Protein AF-A0A061BM51-F1 (afdb_monomer_lite)

Secondary structure (DSSP, 8-state):
-PPPPPPTTS-HHHHHHHHHHHHHSPPPPTTHHHHHHHHHHHHHHHHHHHHHHHHHHHHHHHHHT-S-S--SEEEEEETTEEEEEE-HHHHHHHHHHHHHHHHHHHHHHHHHHHTS----SSHHHHHHHHHHHHHHHHHHHHHHHHHHHHHHHTTTS--SS-HHHHHIIIIIIHHHHHHHHHHHHHHHHHHHHHHHHHHHHHHHHHHHHHHH--TTS--HHHHHHHHHHHHHHHHHHHHHHHHHHHHHHHHHHHHHHHHHHHHHHHHHHHHHHHHHHHHHHHHHHHHHHHHHHHTTT-----------------PPPHHHHHHHHHS--SHHHHHHHHHHHHHHHHHHHHHHHHHHHHHHHHHHHHHHHHHHHHHHTTGGGGT-HHHHHHHHHHHHHHHHHHHHHHHHHHHHHHHHHHHHHHHHHHHHHHTT-TTHHHHTT-S----S-----------------------------------------------------------

Foldseek 3Di:
DDQDDDDQPDQSLVSRLVVLVCLVQPAADPCPLVVLVVLLVLLVLLLVLLVVLVVVQVVVCVVVVPDDLPDQWDWDADPLGIATAGPLSNLLSPLSNVLSVLVNVLSVLVCCCHVVVHDNDCNLVSQLVSVLSVLSSLLNNLLNLLRVLQVLCVVPDDRPAGRVRSVCCSPVVSVVVSVVSVVLSVVLVVLVVQLVVLSCVSSVLSVVVSVVDDSPDDPPVSVVVCVVSVVVNVVSVVVSLVSVLVSLVVVLVSLVVSLVSLVSSVVSLVVLVVVLVVLVVVLVVVLVVVVCVVVVPDDDDDDDDDPDDPDDDPDQPPVNLVVQCVSPPDPVSVVVSVVSVVSVLVSQLSVLSSVLSNQLSVLSNVLSVVLSCCSVVVVSSVSPNVSVCCVSCVNSVSVSVSSSVSSVSVVVSVVVVVVVVVVVVVVVVVVVPVVVVVVPPPDDPDDDDDDDDDDDDDDDDDDDDDDDDDDDDDDDDDDDDDDDDDDDDDDDDDDDDDDDDDDDDDD

pLDDT: mean 81.39, std 21.61, range [29.48, 98.5]

Structure (mmCIF, N/CA/C/O backbone):
data_AF-A0A061BM51-F1
#
_entry.id   AF-A0A061BM51-F1
#
loop_
_atom_site.group_PDB
_atom_site.id
_atom_site.type_symbol
_atom_site.label_atom_id
_atom_site.label_alt_id
_atom_site.label_comp_id
_atom_site.label_asym_id
_atom_site.label_entity_id
_atom_site.label_seq_id
_atom_site.pdbx_PDB_ins_code
_atom_site.Cartn_x
_atom_site.Cartn_y
_atom_site.Cartn_z
_atom_site.occupancy
_atom_site.B_iso_or_equiv
_atom_site.auth_seq_id
_atom_site.auth_comp_id
_atom_site.auth_asym_id
_atom_site.auth_atom_id
_atom_site.pdbx_PDB_model_num
ATOM 1 N N . MET A 1 1 ? 22.704 8.848 -18.817 1.00 66.69 1 MET A N 1
ATOM 2 C CA . MET A 1 1 ? 23.155 7.526 -19.282 1.00 66.69 1 MET A CA 1
ATOM 3 C C . MET A 1 1 ? 24.291 7.768 -20.251 1.00 66.69 1 MET A C 1
ATOM 5 O O . MET A 1 1 ? 24.048 8.363 -21.292 1.00 66.69 1 MET A O 1
ATOM 9 N N . SER A 1 2 ? 25.515 7.428 -19.864 1.00 79.00 2 SER A N 1
ATOM 10 C CA . SER A 1 2 ? 26.635 7.298 -20.797 1.00 79.00 2 SER A CA 1
ATOM 11 C C . SER A 1 2 ? 26.493 5.976 -21.550 1.00 79.00 2 SER A C 1
ATOM 13 O O . SER A 1 2 ? 25.994 5.001 -20.986 1.00 79.00 2 SER A O 1
ATOM 15 N N . LEU A 1 3 ? 26.919 5.943 -22.811 1.00 84.25 3 LEU A N 1
ATOM 16 C CA . LEU A 1 3 ? 27.158 4.679 -23.503 1.00 84.25 3 LEU A CA 1
ATOM 17 C C . LEU A 1 3 ? 28.486 4.080 -22.996 1.00 84.25 3 LEU A C 1
ATOM 19 O O . LEU A 1 3 ? 29.382 4.846 -22.628 1.00 84.25 3 LEU A O 1
ATOM 23 N N . PRO A 1 4 ? 28.624 2.744 -22.932 1.00 92.00 4 PRO A N 1
ATOM 24 C CA . PRO A 1 4 ? 29.901 2.104 -22.622 1.00 92.00 4 PRO A CA 1
ATOM 25 C C . PRO A 1 4 ? 30.932 2.356 -23.733 1.00 92.00 4 PRO A C 1
ATOM 27 O O . PRO A 1 4 ? 30.579 2.650 -24.875 1.00 92.00 4 PRO A O 1
ATOM 30 N N . VAL A 1 5 ? 32.215 2.183 -23.414 1.00 94.25 5 VAL A N 1
ATOM 31 C CA . VAL A 1 5 ? 33.264 2.076 -24.438 1.00 94.25 5 VAL A CA 1
ATOM 32 C C . VAL A 1 5 ? 33.124 0.713 -25.121 1.00 94.25 5 VAL A C 1
ATOM 34 O O . VAL A 1 5 ? 33.001 -0.304 -24.439 1.00 94.25 5 VAL A O 1
ATOM 37 N N . VAL A 1 6 ? 33.123 0.689 -26.455 1.00 94.88 6 VAL A N 1
ATOM 38 C CA . VAL A 1 6 ? 33.044 -0.551 -27.244 1.00 94.88 6 VAL A CA 1
ATOM 39 C C . VAL A 1 6 ? 34.443 -1.178 -27.333 1.00 94.88 6 VAL A C 1
ATOM 41 O O . VAL A 1 6 ? 35.373 -0.482 -27.746 1.00 94.88 6 VAL A O 1
ATOM 44 N N . PRO A 1 7 ? 34.635 -2.458 -26.963 1.00 95.19 7 PRO A N 1
ATOM 45 C CA . PRO A 1 7 ? 35.917 -3.138 -27.144 1.00 95.19 7 PRO A CA 1
ATOM 46 C C . PRO A 1 7 ? 36.262 -3.325 -28.627 1.00 95.19 7 PRO A C 1
ATOM 48 O O . PRO A 1 7 ? 35.383 -3.572 -29.453 1.00 95.19 7 PRO A O 1
ATOM 51 N N . ALA A 1 8 ? 37.551 -3.251 -28.966 1.00 92.31 8 ALA A N 1
ATOM 52 C CA . ALA A 1 8 ? 38.017 -3.414 -30.342 1.00 92.31 8 ALA A CA 1
ATOM 53 C C . ALA A 1 8 ? 37.554 -4.756 -30.948 1.00 92.31 8 ALA A C 1
ATOM 55 O O . ALA A 1 8 ? 37.662 -5.805 -30.315 1.00 92.31 8 ALA A O 1
ATOM 56 N N . GLY A 1 9 ? 37.029 -4.710 -32.176 1.00 90.88 9 GLY A N 1
ATOM 57 C CA . GLY A 1 9 ? 36.526 -5.881 -32.904 1.00 90.88 9 GLY A CA 1
ATOM 58 C C . GLY A 1 9 ? 35.132 -6.383 -32.496 1.00 90.88 9 GLY A C 1
ATOM 59 O O . GLY A 1 9 ? 34.624 -7.295 -33.144 1.00 90.88 9 GLY A O 1
ATOM 60 N N . GLN A 1 10 ? 34.485 -5.812 -31.471 1.00 95.50 10 GLN A N 1
ATOM 61 C CA . GLN A 1 10 ? 33.109 -6.173 -31.101 1.00 95.50 10 GLN A CA 1
ATOM 62 C C . GLN A 1 10 ? 32.064 -5.346 -31.861 1.00 95.50 10 GLN A C 1
ATOM 64 O O . GLN A 1 10 ? 32.297 -4.185 -32.195 1.00 95.50 10 GLN A O 1
ATOM 69 N N . ASN A 1 11 ? 30.881 -5.932 -32.083 1.00 95.50 11 ASN A N 1
ATOM 70 C CA . ASN A 1 11 ? 29.754 -5.248 -32.718 1.00 95.50 11 ASN A CA 1
ATOM 71 C C . ASN A 1 11 ? 29.243 -4.104 -31.803 1.00 95.50 11 ASN A C 1
ATOM 73 O O . ASN A 1 11 ? 28.743 -4.373 -30.704 1.00 95.50 11 ASN A O 1
ATOM 77 N N . PRO A 1 12 ? 29.340 -2.832 -32.228 1.00 95.62 12 PRO A N 1
ATOM 78 C CA . PRO A 1 12 ? 29.013 -1.674 -31.395 1.00 95.62 12 PRO A CA 1
ATOM 79 C C . PRO A 1 12 ? 27.514 -1.586 -31.091 1.00 95.62 12 PRO A C 1
ATOM 81 O O . PRO A 1 12 ? 27.122 -1.202 -29.986 1.00 95.62 12 PRO A O 1
ATOM 84 N N . PHE A 1 13 ? 26.666 -1.988 -32.042 1.00 96.81 13 PHE A N 1
ATOM 85 C CA . PHE A 1 13 ? 25.216 -1.970 -31.880 1.00 96.81 13 PHE A CA 1
ATOM 86 C C . PHE A 1 13 ? 24.768 -3.011 -30.854 1.00 96.81 13 PHE A C 1
ATOM 88 O O . PHE A 1 13 ? 23.958 -2.683 -29.988 1.00 96.81 13 PHE A O 1
ATOM 95 N N . ALA A 1 14 ? 25.367 -4.208 -30.877 1.00 96.75 14 ALA A N 1
ATOM 96 C CA . ALA A 1 14 ? 25.155 -5.243 -29.864 1.00 96.75 14 ALA A CA 1
ATOM 97 C C . ALA A 1 14 ? 25.560 -4.758 -28.459 1.00 96.75 14 ALA A C 1
ATOM 99 O O . ALA A 1 14 ? 24.789 -4.891 -27.509 1.00 96.75 14 ALA A O 1
ATOM 100 N N . VAL A 1 15 ? 26.730 -4.117 -28.322 1.00 96.38 15 VAL A N 1
ATOM 101 C CA . VAL A 1 15 ? 27.214 -3.573 -27.038 1.00 96.38 15 VAL A CA 1
ATOM 102 C C . VAL A 1 15 ? 26.279 -2.485 -26.490 1.00 96.38 15 VAL A C 1
ATOM 104 O O . VAL A 1 15 ? 25.931 -2.506 -25.306 1.00 96.38 15 VAL A O 1
ATOM 107 N N . TYR A 1 16 ? 25.810 -1.552 -27.325 1.00 96.06 16 TYR A N 1
ATOM 108 C CA . TYR A 1 16 ? 24.863 -0.517 -26.891 1.00 96.06 16 TYR A CA 1
ATOM 109 C C . TYR A 1 16 ? 23.467 -1.066 -26.602 1.00 96.06 16 TYR A C 1
ATOM 111 O O . TYR A 1 16 ? 22.828 -0.635 -25.639 1.00 96.06 16 TYR A O 1
ATOM 119 N N . ARG A 1 17 ? 23.003 -2.044 -27.382 1.00 96.12 17 ARG A N 1
ATOM 120 C CA . ARG A 1 17 ? 21.736 -2.737 -27.152 1.00 96.12 17 ARG A CA 1
ATOM 121 C C . ARG A 1 17 ? 21.760 -3.480 -25.818 1.00 96.12 17 ARG A C 1
ATOM 123 O O . ARG A 1 17 ? 20.892 -3.232 -24.985 1.00 96.12 17 ARG A O 1
ATOM 130 N N . ALA A 1 18 ? 22.790 -4.290 -25.572 1.00 94.69 18 ALA A N 1
ATOM 131 C CA . ALA A 1 18 ? 22.992 -4.993 -24.308 1.00 94.69 18 ALA A CA 1
ATOM 132 C C . ALA A 1 18 ? 23.083 -4.023 -23.116 1.00 94.69 18 ALA A C 1
ATOM 134 O O . ALA A 1 18 ? 22.513 -4.294 -22.061 1.00 94.69 18 ALA A O 1
ATOM 135 N N . ALA A 1 19 ? 23.714 -2.855 -23.282 1.00 93.50 19 ALA A N 1
ATOM 136 C CA . ALA A 1 19 ? 23.747 -1.821 -22.247 1.00 93.50 19 ALA A CA 1
ATOM 137 C C . ALA A 1 19 ? 22.361 -1.209 -21.953 1.00 93.50 19 ALA A C 1
ATOM 139 O O . ALA A 1 19 ? 22.048 -0.946 -20.790 1.00 93.50 19 ALA A O 1
ATOM 140 N N . ILE A 1 20 ? 21.503 -1.011 -22.962 1.00 93.75 20 ILE A N 1
ATOM 141 C CA . ILE A 1 20 ? 20.111 -0.573 -22.751 1.00 93.75 20 ILE A CA 1
ATOM 142 C C . ILE A 1 20 ? 19.287 -1.683 -22.093 1.00 93.75 20 ILE A C 1
ATOM 144 O O . ILE A 1 20 ? 18.590 -1.422 -21.108 1.00 93.75 20 ILE A O 1
ATOM 148 N N . GLU A 1 21 ? 19.384 -2.916 -22.583 1.00 92.12 21 GLU A N 1
ATOM 149 C CA . GLU A 1 21 ? 18.658 -4.065 -22.039 1.00 92.12 21 GLU A CA 1
ATOM 150 C C . GLU A 1 21 ? 19.056 -4.319 -20.571 1.00 92.12 21 GLU A C 1
ATOM 152 O O . GLU A 1 21 ? 18.180 -4.360 -19.709 1.00 92.12 21 GLU A O 1
ATOM 157 N N . ALA A 1 22 ? 20.349 -4.310 -20.229 1.00 90.12 22 ALA A N 1
ATOM 158 C CA . ALA A 1 22 ? 20.824 -4.384 -18.842 1.00 90.12 22 ALA A CA 1
ATOM 159 C C . ALA A 1 22 ? 20.406 -3.170 -17.986 1.00 90.12 22 ALA A C 1
ATOM 161 O O . ALA A 1 22 ? 20.112 -3.318 -16.797 1.00 90.12 22 ALA A O 1
ATOM 162 N N . SER A 1 23 ? 20.328 -1.965 -18.571 1.00 89.25 23 SER A N 1
ATOM 163 C CA . SER A 1 23 ? 19.861 -0.774 -17.843 1.00 89.25 23 SER A CA 1
ATOM 164 C C . SER A 1 23 ? 18.368 -0.815 -17.490 1.00 89.25 23 SER A C 1
ATOM 166 O O . SER A 1 23 ? 17.942 -0.179 -16.527 1.00 89.25 23 SER A O 1
ATOM 168 N N . THR A 1 24 ? 17.573 -1.568 -18.257 1.00 89.62 24 THR A N 1
ATOM 169 C CA . THR A 1 24 ? 16.108 -1.650 -18.126 1.00 89.62 24 THR A CA 1
ATOM 170 C C . THR A 1 24 ? 15.640 -2.931 -17.434 1.00 89.62 24 THR A C 1
ATOM 172 O O . THR A 1 24 ? 14.619 -2.915 -16.742 1.00 89.62 24 THR A O 1
ATOM 175 N N . ARG A 1 25 ? 16.416 -4.013 -17.554 1.00 88.56 25 ARG A N 1
ATOM 176 C CA . ARG A 1 25 ? 16.325 -5.257 -16.788 1.00 88.56 25 ARG A CA 1
ATOM 177 C C . ARG A 1 25 ? 17.666 -5.501 -16.092 1.00 88.56 25 ARG A C 1
ATOM 179 O O . ARG A 1 25 ? 18.506 -6.261 -16.565 1.00 88.56 25 ARG A O 1
ATOM 186 N N . SER A 1 26 ? 17.849 -4.858 -14.940 1.00 88.38 26 SER A N 1
ATOM 187 C CA . SER A 1 26 ? 18.952 -5.180 -14.028 1.00 88.38 26 SER A CA 1
ATOM 188 C C . SER A 1 26 ? 18.913 -6.668 -13.666 1.00 88.38 26 SER A C 1
ATOM 190 O O . SER A 1 26 ? 17.828 -7.218 -13.464 1.00 88.38 26 SER A O 1
ATOM 192 N N . THR A 1 27 ? 20.073 -7.315 -13.577 1.00 90.50 27 THR A N 1
ATOM 193 C CA . THR A 1 27 ? 20.165 -8.741 -13.248 1.00 90.50 27 THR A CA 1
ATOM 194 C C . THR A 1 27 ? 19.732 -8.997 -11.798 1.00 90.50 27 THR A C 1
ATOM 196 O O . THR A 1 27 ? 20.259 -8.347 -10.890 1.00 90.50 27 THR A O 1
ATOM 199 N N . PRO A 1 28 ? 18.777 -9.914 -11.548 1.00 93.88 28 PRO A N 1
ATOM 200 C CA . PRO A 1 28 ? 18.374 -10.257 -10.191 1.00 93.88 28 PRO A CA 1
ATOM 201 C C . PRO A 1 28 ? 19.495 -10.983 -9.442 1.00 93.88 28 PRO A C 1
ATOM 203 O O . PRO A 1 28 ? 20.243 -11.756 -10.036 1.00 93.88 28 PRO A O 1
ATOM 206 N N . THR A 1 29 ? 19.593 -10.769 -8.128 1.00 95.31 29 THR A N 1
ATOM 207 C CA . THR A 1 29 ? 20.482 -11.572 -7.274 1.00 95.31 29 THR A CA 1
ATOM 208 C C . THR A 1 29 ? 19.918 -12.964 -7.018 1.00 95.31 29 THR A C 1
ATOM 210 O O . THR A 1 29 ? 18.700 -13.184 -7.044 1.00 95.31 29 THR A O 1
ATOM 213 N N . ASP A 1 30 ? 20.806 -13.896 -6.678 1.00 94.00 30 ASP A N 1
ATOM 214 C CA . ASP A 1 30 ? 20.427 -15.244 -6.273 1.00 94.00 30 ASP A CA 1
ATOM 215 C C . ASP A 1 30 ? 19.381 -15.231 -5.147 1.00 94.00 30 ASP A C 1
ATOM 217 O O . ASP A 1 30 ? 19.345 -14.371 -4.255 1.00 94.00 30 ASP A O 1
ATOM 221 N N . GLY A 1 31 ? 18.440 -16.168 -5.242 1.00 95.62 31 GLY A N 1
ATOM 222 C CA . GLY A 1 31 ? 17.288 -16.242 -4.349 1.00 95.62 31 GLY A CA 1
ATOM 223 C C . GLY A 1 31 ? 16.209 -15.167 -4.559 1.00 95.62 31 GLY A C 1
ATOM 224 O O . GLY A 1 31 ? 15.190 -15.247 -3.879 1.00 95.62 31 GLY A O 1
ATOM 225 N N . PHE A 1 32 ? 16.338 -14.205 -5.487 1.00 96.88 32 PHE A N 1
ATOM 226 C CA . PHE A 1 32 ? 15.262 -13.228 -5.757 1.00 96.88 32 PHE A CA 1
ATOM 227 C C . PHE A 1 32 ? 13.936 -13.909 -6.125 1.00 96.88 32 PHE A C 1
ATOM 229 O O . PHE A 1 32 ? 12.885 -13.560 -5.591 1.00 96.88 32 PHE A O 1
ATOM 236 N N . ALA A 1 33 ? 13.990 -14.954 -6.957 1.00 97.50 33 ALA A N 1
ATOM 237 C CA . ALA A 1 33 ? 12.827 -15.776 -7.286 1.00 97.50 33 ALA A CA 1
ATOM 238 C C . ALA A 1 33 ? 12.182 -16.416 -6.038 1.00 97.50 33 ALA A C 1
ATOM 240 O O . ALA A 1 33 ? 10.959 -16.453 -5.933 1.00 97.50 33 ALA A O 1
ATOM 241 N N . VAL A 1 34 ? 12.985 -16.853 -5.060 1.00 98.00 34 VAL A N 1
ATOM 242 C CA . VAL A 1 34 ? 12.492 -17.398 -3.781 1.00 98.00 34 VAL A CA 1
ATOM 243 C C . VAL A 1 34 ? 11.828 -16.299 -2.950 1.00 98.00 34 VAL A C 1
ATOM 245 O O . VAL A 1 34 ? 10.739 -16.507 -2.419 1.00 98.00 34 VAL A O 1
ATOM 248 N N . ARG A 1 35 ? 12.426 -15.101 -2.885 1.00 97.81 35 ARG A N 1
ATOM 249 C CA . ARG A 1 35 ? 11.860 -13.946 -2.167 1.00 97.81 35 ARG A CA 1
ATOM 250 C C . ARG A 1 35 ? 10.528 -13.489 -2.779 1.00 97.81 35 ARG A C 1
ATOM 252 O O . ARG A 1 35 ? 9.598 -13.209 -2.027 1.00 97.81 35 ARG A O 1
ATOM 259 N N . LEU A 1 36 ? 10.388 -13.518 -4.110 1.00 97.88 36 LEU A N 1
ATOM 260 C CA . LEU A 1 36 ? 9.104 -13.313 -4.797 1.00 97.88 36 LEU A CA 1
ATOM 261 C C . LEU A 1 36 ? 8.066 -14.392 -4.446 1.00 97.88 36 LEU A C 1
ATOM 263 O O . LEU A 1 36 ? 6.915 -14.049 -4.194 1.00 97.88 36 LEU A O 1
ATOM 267 N N . VAL A 1 37 ? 8.446 -15.674 -4.396 1.00 98.25 37 VAL A N 1
ATOM 268 C CA . VAL A 1 37 ? 7.523 -16.773 -4.0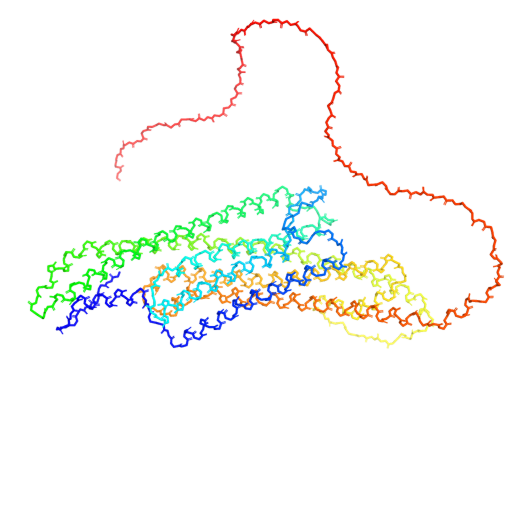45 1.00 98.25 37 VAL A CA 1
ATOM 269 C C . VAL A 1 37 ? 7.049 -16.674 -2.591 1.00 98.25 37 VAL A C 1
ATOM 271 O O . VAL A 1 37 ? 5.852 -16.794 -2.338 1.00 98.25 37 VAL A O 1
ATOM 274 N N . VAL A 1 38 ? 7.940 -16.387 -1.635 1.00 98.44 38 VAL A N 1
ATOM 275 C CA . VAL A 1 38 ? 7.552 -16.167 -0.226 1.00 98.44 38 VAL A CA 1
ATOM 276 C C . VAL A 1 38 ? 6.592 -14.981 -0.107 1.00 98.44 38 VAL A C 1
ATOM 278 O O . VAL A 1 38 ? 5.561 -15.081 0.558 1.00 98.44 38 VAL A O 1
ATOM 281 N N . LEU A 1 39 ? 6.880 -13.878 -0.800 1.00 98.19 39 LEU A N 1
ATOM 282 C CA . LEU A 1 39 ? 6.020 -12.698 -0.826 1.00 98.19 39 LEU A CA 1
ATOM 283 C C . LEU A 1 39 ? 4.653 -12.980 -1.485 1.00 98.19 39 LEU A C 1
ATOM 285 O O . LEU A 1 39 ? 3.627 -12.529 -0.978 1.00 98.19 39 LEU A O 1
ATOM 289 N N . PHE A 1 40 ? 4.611 -13.780 -2.557 1.00 98.44 40 PHE A N 1
ATOM 290 C CA . PHE A 1 40 ? 3.367 -14.245 -3.183 1.00 98.44 40 PHE A CA 1
ATOM 291 C C . PHE A 1 40 ? 2.514 -15.053 -2.193 1.00 98.44 40 PHE A C 1
ATOM 293 O O . PHE A 1 40 ? 1.322 -14.789 -2.050 1.00 98.44 40 PHE A O 1
ATOM 300 N N . VAL A 1 41 ? 3.125 -15.979 -1.444 1.00 98.50 41 VAL A N 1
ATOM 301 C CA . VAL A 1 41 ? 2.441 -16.754 -0.395 1.00 98.50 41 VAL A CA 1
ATOM 302 C C . VAL A 1 41 ? 1.922 -15.845 0.728 1.00 98.50 41 VAL A C 1
ATOM 304 O O . VAL A 1 41 ? 0.781 -16.011 1.157 1.00 98.50 41 VAL A O 1
ATOM 307 N N . LEU A 1 42 ? 2.690 -14.840 1.165 1.00 98.31 42 LEU A N 1
ATOM 308 C CA . LEU A 1 42 ? 2.246 -13.870 2.179 1.00 98.31 42 LEU A CA 1
ATOM 309 C C . LEU A 1 42 ? 1.076 -12.992 1.699 1.00 98.31 42 LEU A C 1
ATOM 311 O O . LEU A 1 42 ? 0.167 -12.707 2.483 1.00 98.31 42 LEU A O 1
ATOM 315 N N . CYS A 1 43 ? 1.056 -12.592 0.424 1.00 98.06 43 CYS A N 1
ATOM 316 C CA . CYS A 1 43 ? -0.074 -11.877 -0.176 1.00 98.06 43 CYS A CA 1
ATOM 317 C C . CYS A 1 43 ? -1.297 -12.783 -0.410 1.00 98.06 43 CYS A C 1
ATOM 319 O O . CYS A 1 43 ? -2.426 -12.329 -0.231 1.00 98.06 43 CYS A O 1
ATOM 321 N N . GLY A 1 44 ? -1.103 -14.067 -0.721 1.00 98.31 44 GLY A N 1
ATOM 322 C CA . GLY A 1 44 ? -2.183 -15.059 -0.751 1.00 98.31 44 GLY A CA 1
ATOM 323 C C . GLY A 1 44 ? -2.794 -15.286 0.636 1.00 98.31 44 GLY A C 1
ATOM 324 O O . GLY A 1 44 ? -4.017 -15.318 0.784 1.00 98.31 44 GLY A O 1
ATOM 325 N N . LEU A 1 45 ? -1.954 -15.348 1.675 1.00 98.25 45 LEU A N 1
ATOM 326 C CA . LEU A 1 45 ? -2.390 -15.477 3.065 1.00 98.25 45 LEU A CA 1
ATOM 327 C C . LEU A 1 45 ? -3.244 -14.280 3.516 1.00 98.25 45 LEU A C 1
ATOM 329 O O . LEU A 1 45 ? -4.263 -14.497 4.168 1.00 98.25 45 LEU A O 1
ATOM 333 N N . LEU A 1 46 ? -2.914 -13.049 3.097 1.00 97.19 46 LEU A N 1
ATOM 334 C CA . LEU A 1 46 ? -3.762 -11.872 3.343 1.00 97.19 46 LEU A CA 1
ATOM 335 C C . LEU A 1 46 ? -5.185 -12.063 2.799 1.00 97.19 46 LEU A C 1
ATOM 337 O O . LEU A 1 46 ? -6.156 -11.818 3.517 1.00 97.19 46 LEU A O 1
ATOM 341 N N . ALA A 1 47 ? -5.313 -12.506 1.543 1.00 97.81 47 ALA A N 1
ATOM 342 C CA . ALA A 1 47 ? -6.607 -12.725 0.899 1.00 97.81 47 ALA A CA 1
ATOM 343 C C . ALA A 1 47 ? -7.434 -13.780 1.656 1.00 97.81 47 ALA A C 1
ATOM 345 O O . ALA A 1 47 ? -8.614 -13.565 1.953 1.00 97.81 47 ALA A O 1
ATOM 346 N N . VAL A 1 48 ? -6.795 -14.894 2.029 1.00 98.31 48 VAL A N 1
ATOM 347 C CA . VAL A 1 48 ? -7.414 -16.005 2.766 1.00 98.31 48 VAL A CA 1
ATOM 348 C C . VAL A 1 48 ? -7.830 -15.581 4.177 1.00 98.31 48 VAL A C 1
ATOM 350 O O . VAL A 1 48 ? -8.998 -15.737 4.538 1.00 98.31 48 VAL A O 1
ATOM 353 N N . LEU A 1 49 ? -6.929 -14.995 4.973 1.00 98.06 49 LEU A N 1
ATOM 354 C CA . LEU A 1 49 ? -7.230 -14.564 6.344 1.00 98.06 49 LEU A CA 1
ATOM 355 C C . LEU A 1 49 ? -8.282 -13.452 6.385 1.00 98.06 49 LEU A C 1
ATOM 357 O O . LEU A 1 49 ? -9.155 -13.473 7.255 1.00 98.06 49 LEU A O 1
ATOM 361 N N . SER A 1 50 ? -8.244 -12.515 5.433 1.00 97.62 50 SER A N 1
ATOM 362 C CA . SER A 1 50 ? -9.261 -11.470 5.295 1.00 97.62 50 SER A CA 1
ATOM 363 C C . SER A 1 50 ? -10.640 -12.072 5.004 1.00 97.62 50 SER A C 1
ATOM 365 O O . SER A 1 50 ? -11.616 -11.770 5.696 1.00 97.62 50 SER A O 1
ATOM 367 N N . THR A 1 51 ? -10.711 -13.006 4.050 1.00 97.50 51 THR A N 1
ATOM 368 C CA . THR A 1 51 ? -11.952 -13.706 3.685 1.00 97.50 51 THR A CA 1
ATOM 369 C C . THR A 1 51 ? -12.498 -14.528 4.855 1.00 97.50 51 THR A C 1
ATOM 371 O O . THR A 1 51 ? -13.685 -14.439 5.170 1.00 97.50 51 THR A O 1
ATOM 374 N N . ILE A 1 52 ? -11.643 -15.265 5.572 1.00 97.50 52 ILE A N 1
ATOM 375 C CA . ILE A 1 52 ? -12.025 -16.014 6.781 1.00 97.50 52 ILE A CA 1
ATOM 376 C C . ILE A 1 52 ? -12.552 -15.063 7.865 1.00 97.50 52 ILE A C 1
ATOM 378 O O . ILE A 1 52 ? -13.609 -15.317 8.448 1.00 97.50 52 ILE A O 1
ATOM 382 N N . TYR A 1 53 ? -11.868 -13.946 8.129 1.00 96.12 53 TYR A N 1
ATOM 383 C CA . TYR A 1 53 ? -12.307 -12.969 9.127 1.00 96.12 53 TYR A CA 1
ATOM 384 C C . TYR A 1 53 ? -13.658 -12.333 8.754 1.00 96.12 53 TYR A C 1
ATOM 386 O O . TYR A 1 53 ? -14.523 -12.201 9.626 1.00 96.12 53 TYR A O 1
ATOM 394 N N . TRP A 1 54 ? -13.894 -12.040 7.469 1.00 95.94 54 TRP A N 1
ATOM 395 C CA . TRP A 1 54 ? -15.189 -11.572 6.968 1.00 95.94 54 TRP A CA 1
ATOM 396 C C . TRP A 1 54 ? -16.302 -12.623 7.103 1.00 95.94 54 TRP A C 1
ATOM 398 O O . TRP A 1 54 ? -17.367 -12.322 7.645 1.00 95.94 54 TRP A O 1
ATOM 408 N N . LEU A 1 55 ? -16.059 -13.879 6.721 1.00 96.00 55 LEU A N 1
ATOM 409 C CA . LEU A 1 55 ? -17.032 -14.968 6.890 1.00 96.00 55 LEU A CA 1
ATOM 410 C C . LEU A 1 55 ? -17.395 -15.191 8.368 1.00 96.00 55 LEU A C 1
ATOM 412 O O . LEU A 1 55 ? -18.554 -15.448 8.702 1.00 96.00 55 LEU A O 1
ATOM 416 N N . LEU A 1 56 ? -16.430 -15.036 9.281 1.00 94.56 56 LEU A N 1
ATOM 417 C CA . LEU A 1 56 ? -16.664 -15.103 10.725 1.00 94.56 56 LEU A CA 1
ATOM 418 C C . LEU A 1 56 ? -17.443 -13.886 11.257 1.00 94.56 56 LEU A C 1
ATOM 420 O O . LEU A 1 56 ? -18.274 -14.055 12.152 1.00 94.56 56 LEU A O 1
ATOM 424 N N . LEU A 1 57 ? -17.223 -12.684 10.705 1.00 91.81 57 LEU A N 1
ATOM 425 C CA . LEU A 1 57 ? -18.040 -11.491 10.972 1.00 91.81 57 LEU A CA 1
ATOM 426 C C . LEU A 1 57 ? -19.492 -11.707 10.539 1.00 91.81 57 LEU A C 1
ATOM 428 O O . LEU A 1 57 ? -20.396 -11.547 11.360 1.00 91.81 57 LEU A O 1
ATOM 432 N N . TYR A 1 58 ? -19.704 -12.139 9.297 1.00 94.06 58 TYR A N 1
ATOM 433 C CA . TYR A 1 58 ? -21.022 -12.403 8.728 1.00 94.06 58 TYR A CA 1
ATOM 434 C C . TYR A 1 58 ? -21.777 -13.516 9.480 1.00 94.06 58 TYR A C 1
ATOM 436 O O . TYR A 1 58 ? -22.949 -13.355 9.822 1.00 94.06 58 TYR A O 1
ATOM 444 N N . ARG A 1 59 ? -21.104 -14.623 9.830 1.00 93.50 59 ARG A N 1
ATOM 445 C CA . ARG A 1 59 ? -21.697 -15.728 10.607 1.00 93.50 59 ARG A CA 1
ATOM 446 C C . ARG A 1 59 ? -22.140 -15.298 12.004 1.00 93.50 59 ARG A C 1
ATOM 448 O O . ARG A 1 59 ? -23.232 -15.674 12.429 1.00 93.50 59 ARG A O 1
ATOM 455 N N . ASP A 1 60 ? -21.322 -14.536 12.728 1.00 89.81 60 ASP A N 1
ATOM 456 C CA . ASP A 1 60 ? -21.694 -14.085 14.075 1.00 89.81 60 ASP A CA 1
ATOM 457 C C . ASP A 1 60 ? -22.758 -12.976 14.027 1.00 89.81 60 ASP A C 1
ATOM 459 O O . ASP A 1 60 ? -23.627 -12.933 14.898 1.00 89.81 60 ASP A O 1
ATOM 463 N N . TRP A 1 61 ? -22.775 -12.141 12.980 1.00 89.38 61 TRP A N 1
ATOM 464 C CA . TRP A 1 61 ? -23.899 -11.242 12.707 1.00 89.38 61 TRP A CA 1
ATOM 465 C C . TRP A 1 61 ? -25.211 -12.020 12.523 1.00 89.38 61 TRP A C 1
ATOM 467 O O . TRP A 1 61 ? -26.156 -11.788 13.281 1.00 89.38 61 TRP A O 1
ATOM 477 N N . LYS A 1 62 ? -25.251 -12.986 11.588 1.00 92.25 62 LYS A N 1
ATOM 478 C CA . LYS A 1 62 ? -26.453 -13.785 11.279 1.00 92.25 62 LYS A CA 1
ATOM 479 C C . LYS A 1 62 ? -26.989 -14.513 12.518 1.00 92.25 62 LYS A C 1
ATOM 481 O O . LYS A 1 62 ? -28.194 -14.648 12.678 1.00 92.25 62 LYS A O 1
ATOM 486 N N . ARG A 1 63 ? -26.095 -14.930 13.422 1.00 89.88 63 ARG A N 1
ATOM 487 C CA . ARG A 1 63 ? -26.426 -15.543 14.722 1.00 89.88 63 ARG A CA 1
ATOM 488 C C . ARG A 1 63 ? -26.987 -14.579 15.769 1.00 89.88 63 ARG A C 1
ATOM 490 O O . ARG A 1 63 ? -27.669 -15.036 16.676 1.00 89.88 63 ARG A O 1
ATOM 497 N N . THR A 1 64 ? -26.675 -13.285 15.689 1.00 85.44 64 THR A N 1
ATOM 498 C CA . THR A 1 64 ? -27.085 -12.292 16.702 1.00 85.44 64 THR A CA 1
ATOM 499 C C . THR A 1 64 ? -28.310 -11.475 16.265 1.00 85.44 64 THR A C 1
ATOM 501 O O . THR A 1 64 ? -28.860 -10.738 17.078 1.00 85.44 64 THR A O 1
ATOM 504 N N . GLY A 1 65 ? -28.724 -11.544 14.992 1.00 87.19 65 GLY A N 1
ATOM 505 C CA . GLY A 1 65 ? -29.902 -10.828 14.468 1.00 87.19 65 GLY A CA 1
ATOM 506 C C . GLY A 1 65 ? -29.791 -9.294 14.475 1.00 87.19 65 GLY A C 1
ATOM 507 O O . GLY A 1 65 ? -30.794 -8.596 14.377 1.00 87.19 65 GLY A O 1
ATOM 508 N N . ARG A 1 66 ? -28.583 -8.734 14.637 1.00 76.19 66 ARG A N 1
ATOM 509 C CA . ARG A 1 66 ? -28.382 -7.291 14.869 1.00 76.19 66 ARG A CA 1
ATOM 510 C C . ARG A 1 66 ? -28.157 -6.513 13.576 1.00 76.19 66 ARG A C 1
ATOM 512 O O . ARG A 1 66 ? -27.019 -6.369 13.133 1.00 76.19 66 ARG A O 1
ATOM 519 N N . GLY A 1 67 ? -29.230 -5.948 13.024 1.00 77.81 67 GLY A N 1
ATOM 520 C CA . GLY A 1 67 ? -29.178 -5.038 11.874 1.00 77.81 67 GLY A CA 1
ATOM 521 C C . GLY A 1 67 ? -28.635 -5.713 10.612 1.00 77.81 67 GLY A C 1
ATOM 522 O O . GLY A 1 67 ? -28.919 -6.878 10.371 1.00 77.81 67 GLY A O 1
ATOM 523 N N . ASN A 1 68 ? -27.815 -5.001 9.843 1.00 83.56 68 ASN A N 1
ATOM 524 C CA . ASN A 1 68 ? -27.115 -5.466 8.636 1.00 83.56 68 ASN A CA 1
ATOM 525 C C . ASN A 1 68 ? -25.584 -5.383 8.902 1.00 83.56 68 ASN A C 1
ATOM 527 O O . ASN A 1 68 ? -25.184 -4.441 9.592 1.00 83.56 68 ASN A O 1
ATOM 531 N N . PRO A 1 69 ? -24.701 -6.299 8.434 1.00 82.44 69 PRO A N 1
ATOM 532 C CA . PRO A 1 69 ? -23.259 -6.194 8.669 1.00 82.44 69 PRO A CA 1
ATOM 533 C C . PRO A 1 69 ? -22.507 -5.483 7.532 1.00 82.44 69 PRO A C 1
ATOM 535 O O . PRO A 1 69 ? -21.327 -5.182 7.698 1.00 82.44 69 PRO A O 1
ATOM 538 N N . THR A 1 70 ? -23.153 -5.250 6.381 1.00 90.56 70 THR A N 1
ATOM 539 C CA . THR A 1 70 ? -22.527 -4.762 5.141 1.00 90.56 70 THR A CA 1
ATOM 540 C C . THR A 1 70 ? -22.531 -3.240 4.993 1.00 90.56 70 THR A C 1
ATOM 542 O O . THR A 1 70 ? -22.034 -2.732 3.990 1.00 90.56 70 THR A O 1
ATOM 545 N N . TRP A 1 71 ? -23.029 -2.486 5.983 1.00 94.25 71 TRP A N 1
ATOM 546 C CA . TRP A 1 71 ? -22.831 -1.033 5.993 1.00 94.25 71 TRP A CA 1
ATOM 547 C C . TRP A 1 71 ? -21.330 -0.738 6.076 1.00 94.25 71 TRP A C 1
ATOM 549 O O . TRP A 1 71 ? -20.660 -1.175 7.011 1.00 94.25 71 TRP A O 1
ATOM 559 N N . LEU A 1 72 ? -20.800 -0.010 5.093 1.00 94.75 72 LEU A N 1
ATOM 560 C CA . LEU A 1 72 ? -19.429 0.504 5.122 1.00 94.75 72 LEU A CA 1
ATOM 561 C C . LEU A 1 72 ? -19.361 1.828 5.891 1.00 94.75 72 LEU A C 1
ATOM 563 O O . LEU A 1 72 ? -18.437 2.041 6.672 1.00 94.75 72 LEU A O 1
ATOM 567 N N . PHE A 1 73 ? -20.387 2.665 5.730 1.00 96.50 73 PHE A N 1
ATOM 568 C CA . PHE A 1 73 ? -20.562 3.941 6.419 1.00 96.50 73 PHE A CA 1
ATOM 569 C C . PHE A 1 73 ? -21.931 3.989 7.096 1.00 96.50 73 PHE A C 1
ATOM 571 O O . PHE A 1 73 ? -22.905 3.442 6.578 1.00 96.50 73 PHE A O 1
ATOM 578 N N . ARG A 1 74 ? -22.013 4.647 8.252 1.00 95.56 74 ARG A N 1
ATOM 579 C CA . ARG A 1 74 ? -23.266 4.909 8.962 1.00 95.56 74 ARG A CA 1
ATOM 580 C C . ARG A 1 74 ? -23.203 6.267 9.645 1.00 95.56 74 ARG A C 1
ATOM 582 O O . ARG A 1 74 ? -22.260 6.545 10.379 1.00 95.56 74 ARG A O 1
ATOM 589 N N . ILE A 1 75 ? -24.234 7.084 9.453 1.00 96.69 75 ILE A N 1
ATOM 590 C CA . ILE A 1 75 ? -24.394 8.324 10.214 1.00 96.69 75 ILE A CA 1
ATOM 591 C C . ILE A 1 75 ? -24.824 7.968 11.644 1.00 96.69 75 ILE A C 1
ATOM 593 O O . ILE A 1 75 ? -25.737 7.164 11.849 1.00 96.69 75 ILE A O 1
ATOM 597 N N . VAL A 1 76 ? -24.143 8.548 12.630 1.00 95.25 76 VAL A N 1
ATOM 598 C CA . VAL A 1 76 ? -24.440 8.420 14.060 1.00 95.25 76 VAL A CA 1
ATOM 599 C C . VAL A 1 76 ? -24.710 9.809 14.622 1.00 95.25 76 VAL A C 1
ATOM 601 O O . VAL A 1 76 ? -23.885 10.711 14.488 1.00 95.25 76 VAL A O 1
ATOM 604 N N . GLU A 1 77 ? -25.873 9.977 15.243 1.00 95.69 77 GLU A N 1
ATOM 605 C CA . GLU A 1 77 ? -26.286 11.244 15.845 1.00 95.69 77 GLU A CA 1
ATOM 606 C C . GLU A 1 77 ? -25.802 11.366 17.294 1.00 95.69 77 GLU A C 1
ATOM 608 O O . GLU A 1 77 ? -25.732 10.381 18.047 1.00 95.69 77 GLU A O 1
ATOM 613 N N . ARG A 1 78 ? -25.435 12.593 17.663 1.00 92.56 78 ARG A N 1
ATOM 614 C CA . ARG A 1 78 ? -24.854 12.979 18.946 1.00 92.56 78 ARG A CA 1
ATOM 615 C C . ARG A 1 78 ? -25.175 14.438 19.292 1.00 92.56 78 ARG A C 1
ATOM 617 O O . ARG A 1 78 ? -25.472 15.208 18.378 1.00 92.56 78 ARG A O 1
ATOM 624 N N . PRO A 1 79 ? -25.069 14.848 20.572 1.00 91.25 79 PRO A N 1
ATOM 625 C CA . PRO A 1 79 ? -25.257 16.243 20.978 1.00 91.25 79 PRO A CA 1
ATOM 626 C C . PRO A 1 79 ? -24.351 17.238 20.232 1.00 91.25 79 PRO A C 1
ATOM 628 O O . PRO A 1 79 ? -24.801 18.327 19.893 1.00 91.25 79 PRO A O 1
ATOM 631 N N . SER A 1 80 ? -23.105 16.865 19.912 1.00 89.06 80 SER A N 1
ATOM 632 C CA . SER A 1 80 ? -22.190 17.698 19.107 1.00 89.06 80 SER A CA 1
ATOM 633 C C . SER A 1 80 ? -22.410 17.621 17.582 1.00 89.06 80 SER A C 1
ATOM 635 O O . SER A 1 80 ? -21.735 18.324 16.821 1.00 89.06 80 SER A O 1
ATOM 637 N N . GLY A 1 81 ? -23.361 16.801 17.113 1.00 94.06 81 GLY A N 1
ATOM 638 C CA . GLY A 1 81 ? -23.806 16.731 15.719 1.00 94.06 81 GLY A CA 1
ATOM 639 C C . GLY A 1 81 ? -23.877 15.316 15.129 1.00 94.06 81 GLY A C 1
ATOM 640 O O . GLY A 1 81 ? -23.992 14.311 15.826 1.00 94.06 81 GLY A O 1
ATOM 641 N N . ARG A 1 82 ? -23.838 15.234 13.795 1.00 96.25 82 ARG A N 1
ATOM 642 C CA . ARG A 1 82 ? -23.907 13.980 13.026 1.00 96.25 82 ARG A CA 1
ATOM 643 C C . ARG A 1 82 ? -22.507 13.548 12.594 1.00 96.25 82 ARG A C 1
ATOM 645 O O . ARG A 1 82 ? -21.885 14.266 11.818 1.00 96.25 82 ARG A O 1
ATOM 652 N N . TYR A 1 83 ? -22.028 12.385 13.030 1.00 95.62 83 TYR A N 1
ATOM 653 C CA . TYR A 1 83 ? -20.735 11.817 12.617 1.00 95.62 83 TYR A CA 1
ATOM 654 C C . TYR A 1 83 ? -20.917 10.717 11.565 1.00 95.62 83 TYR A C 1
ATOM 656 O O . TYR A 1 83 ? -21.780 9.853 11.720 1.00 95.62 83 TYR A O 1
ATOM 664 N N . ILE A 1 84 ? -20.086 10.705 10.519 1.00 96.38 84 ILE A N 1
ATOM 665 C CA . ILE A 1 84 ? -20.027 9.608 9.540 1.00 96.38 84 ILE A CA 1
ATOM 666 C C . ILE A 1 84 ? -19.060 8.546 10.070 1.00 96.38 84 ILE A C 1
ATOM 668 O O . ILE A 1 84 ? -17.849 8.709 9.969 1.00 96.38 84 ILE A O 1
ATOM 672 N N . VAL A 1 85 ? -19.584 7.459 10.638 1.00 94.94 85 VAL A N 1
ATOM 673 C CA . VAL A 1 85 ? -18.781 6.369 11.211 1.00 94.94 85 VAL A CA 1
ATOM 674 C C . VAL A 1 85 ? -18.516 5.293 10.166 1.00 94.94 85 VAL A C 1
ATOM 676 O O . VAL A 1 85 ? -19.442 4.804 9.518 1.00 94.94 85 VAL A O 1
ATOM 679 N N . THR A 1 86 ? -17.257 4.877 10.040 1.00 96.06 86 THR A N 1
ATOM 680 C CA . THR A 1 86 ? -16.857 3.766 9.161 1.00 96.06 86 THR A CA 1
ATOM 681 C C . THR A 1 86 ? -16.895 2.420 9.888 1.00 96.06 86 THR A C 1
ATOM 683 O O . THR A 1 86 ? -16.425 2.290 11.019 1.00 96.06 86 THR A O 1
ATOM 686 N N . ASN A 1 87 ? -17.385 1.376 9.217 1.00 94.50 87 ASN A N 1
ATOM 687 C CA . ASN A 1 87 ? -17.274 -0.010 9.665 1.00 94.50 87 ASN A CA 1
ATOM 688 C C . ASN A 1 87 ? -15.837 -0.514 9.469 1.00 94.50 87 ASN A C 1
ATOM 690 O O . ASN A 1 87 ? -15.530 -1.188 8.484 1.00 94.50 87 ASN A O 1
ATOM 694 N N . LEU A 1 88 ? -14.971 -0.195 10.438 1.00 93.50 88 LEU A N 1
ATOM 695 C CA . LEU A 1 88 ? -13.569 -0.625 10.543 1.00 93.50 88 LEU A CA 1
ATOM 696 C C . LEU A 1 88 ? -13.345 -2.071 10.074 1.00 93.50 88 LEU A C 1
ATOM 698 O O . LEU A 1 88 ? -12.399 -2.356 9.346 1.00 93.50 88 LEU A O 1
ATOM 702 N N . LYS A 1 89 ? -14.225 -2.995 10.475 1.00 93.94 89 LYS A N 1
ATOM 703 C CA . LYS A 1 89 ? -14.033 -4.430 10.245 1.00 93.94 89 LYS A CA 1
ATOM 704 C C . LYS A 1 89 ? -14.340 -4.838 8.805 1.00 93.94 89 LYS A C 1
ATOM 706 O O . LYS A 1 89 ? -13.563 -5.601 8.242 1.00 93.94 89 LYS A O 1
ATOM 711 N N . LEU A 1 90 ? -15.400 -4.292 8.202 1.00 94.94 90 LEU A N 1
ATOM 712 C CA . LEU A 1 90 ? -15.691 -4.476 6.775 1.00 94.94 90 LEU A CA 1
ATOM 713 C C . LEU A 1 90 ? -14.648 -3.772 5.897 1.00 94.94 90 LEU A C 1
ATOM 715 O O . LEU A 1 90 ? -14.128 -4.390 4.969 1.00 94.94 90 LEU A O 1
ATOM 719 N N . ALA A 1 91 ? -14.308 -2.517 6.215 1.00 95.88 91 ALA A N 1
ATOM 720 C CA . ALA A 1 91 ? -13.314 -1.730 5.487 1.00 95.88 91 ALA A CA 1
ATOM 721 C C . ALA A 1 91 ? -11.948 -2.435 5.460 1.00 95.88 91 ALA A C 1
ATOM 723 O O . ALA A 1 91 ? -11.377 -2.624 4.386 1.00 95.88 91 ALA A O 1
ATOM 724 N N . LEU A 1 92 ? -11.473 -2.912 6.620 1.00 95.50 92 LEU A N 1
ATOM 725 C CA . LEU A 1 92 ? -10.266 -3.733 6.722 1.00 95.50 92 LEU A CA 1
ATOM 726 C C . LEU A 1 92 ? -10.330 -4.928 5.766 1.00 95.50 92 LEU A C 1
ATOM 728 O O . LEU A 1 92 ? -9.401 -5.127 4.987 1.00 95.50 92 LEU A O 1
ATOM 732 N N . THR A 1 93 ? -11.415 -5.708 5.798 1.00 96.38 93 THR A N 1
ATOM 733 C CA . THR A 1 93 ? -11.498 -6.932 4.991 1.00 96.38 93 THR A CA 1
ATOM 734 C C . THR A 1 93 ? -11.575 -6.658 3.489 1.00 96.38 93 THR A C 1
ATOM 736 O O . THR A 1 93 ? -10.817 -7.246 2.716 1.00 96.38 93 THR A O 1
ATOM 739 N N . LEU A 1 94 ? -12.438 -5.725 3.076 1.00 96.38 94 LEU A N 1
ATOM 740 C CA . LEU A 1 94 ? -12.710 -5.414 1.674 1.00 96.38 94 LEU A CA 1
ATOM 741 C C . LEU A 1 94 ? -11.463 -4.871 0.970 1.00 96.38 94 LEU A C 1
ATOM 743 O O . LEU A 1 94 ? -11.054 -5.399 -0.065 1.00 96.38 94 LEU A O 1
ATOM 747 N N . PHE A 1 95 ? -10.818 -3.860 1.560 1.00 97.56 95 PHE A N 1
ATOM 748 C CA . PHE A 1 95 ? -9.631 -3.266 0.953 1.00 97.56 95 PHE A CA 1
ATOM 749 C C . PHE A 1 95 ? -8.387 -4.152 1.094 1.00 97.56 95 PHE A C 1
ATOM 751 O O . PHE A 1 95 ? -7.551 -4.114 0.197 1.00 97.56 95 PHE A O 1
ATOM 758 N N . THR A 1 96 ? -8.303 -5.038 2.102 1.00 97.50 96 THR A N 1
ATOM 759 C CA . THR A 1 96 ? -7.236 -6.059 2.130 1.00 97.50 96 THR A CA 1
ATOM 760 C C . THR A 1 96 ? -7.378 -7.059 0.985 1.00 97.50 96 THR A C 1
ATOM 762 O O . THR A 1 96 ? -6.378 -7.385 0.351 1.00 97.50 96 THR A O 1
ATOM 765 N N . VAL A 1 97 ? -8.597 -7.513 0.655 1.00 97.62 97 VAL A N 1
ATOM 766 C CA . VAL A 1 97 ? -8.804 -8.386 -0.517 1.00 97.62 97 VAL A CA 1
ATOM 767 C C . VAL A 1 97 ? -8.418 -7.645 -1.803 1.00 97.62 97 VAL A C 1
ATOM 769 O O . VAL A 1 97 ? -7.594 -8.153 -2.562 1.00 97.62 97 VAL A O 1
ATOM 772 N N . ALA A 1 98 ? -8.909 -6.418 -2.008 1.00 97.44 98 ALA A N 1
ATOM 773 C CA . ALA A 1 98 ? -8.587 -5.619 -3.195 1.00 97.44 98 ALA A CA 1
ATOM 774 C C . ALA A 1 98 ? -7.075 -5.341 -3.349 1.00 97.44 98 ALA A C 1
ATOM 776 O O . ALA A 1 98 ? -6.514 -5.540 -4.426 1.00 97.44 98 ALA A O 1
ATOM 777 N N . ALA A 1 99 ? -6.395 -4.939 -2.270 1.00 97.38 99 ALA A N 1
ATOM 778 C CA . ALA A 1 99 ? -4.951 -4.723 -2.272 1.00 97.38 99 ALA A CA 1
ATOM 779 C C . ALA A 1 99 ? -4.179 -6.030 -2.503 1.00 97.38 99 ALA A C 1
ATOM 781 O O . ALA A 1 99 ? -3.253 -6.048 -3.309 1.00 97.38 99 ALA A O 1
ATOM 782 N N . SER A 1 100 ? -4.576 -7.139 -1.864 1.00 97.62 100 SER A N 1
ATOM 783 C CA . SER A 1 100 ? -3.923 -8.441 -2.062 1.00 97.62 100 SER A CA 1
ATOM 784 C C . SER A 1 100 ? -4.008 -8.925 -3.513 1.00 97.62 100 SER A C 1
ATOM 786 O O . SER A 1 100 ? -3.012 -9.421 -4.030 1.00 97.62 100 SER A O 1
ATOM 788 N N . ALA A 1 101 ? -5.129 -8.700 -4.209 1.00 97.88 101 ALA A N 1
ATOM 789 C CA . ALA A 1 101 ? -5.276 -9.051 -5.620 1.00 97.88 101 ALA A CA 1
ATOM 790 C C . ALA A 1 101 ? -4.323 -8.247 -6.526 1.00 97.88 101 ALA A C 1
ATOM 792 O O . ALA A 1 101 ? -3.623 -8.834 -7.353 1.00 97.88 101 ALA A O 1
ATOM 793 N N . LEU A 1 102 ? -4.229 -6.923 -6.335 1.00 97.69 102 LEU A N 1
ATOM 794 C CA . LEU A 1 102 ? -3.289 -6.085 -7.095 1.00 97.69 102 LEU A CA 1
ATOM 795 C C . LEU A 1 102 ? -1.823 -6.403 -6.767 1.00 97.69 102 LEU A C 1
ATOM 797 O O . LEU A 1 102 ? -0.980 -6.382 -7.662 1.00 97.69 102 LEU A O 1
ATOM 801 N N . LEU A 1 103 ? -1.511 -6.732 -5.510 1.00 97.62 103 LEU A N 1
ATOM 802 C CA . LEU A 1 103 ? -0.167 -7.141 -5.099 1.00 97.62 103 LEU A CA 1
ATOM 803 C C . LEU A 1 103 ? 0.217 -8.506 -5.686 1.00 97.62 103 LEU A C 1
ATOM 805 O O . LEU A 1 103 ? 1.328 -8.644 -6.186 1.00 97.62 103 LEU A O 1
ATOM 809 N N . LEU A 1 104 ? -0.689 -9.488 -5.705 1.00 98.25 104 LEU A N 1
ATOM 810 C CA . LEU A 1 104 ? -0.456 -10.785 -6.354 1.00 98.25 104 LEU A CA 1
ATOM 811 C C . LEU A 1 104 ? -0.213 -10.626 -7.862 1.00 98.25 104 LEU A C 1
ATOM 813 O O . LEU A 1 104 ? 0.725 -11.226 -8.386 1.00 98.25 104 LEU A O 1
ATOM 817 N N . ALA A 1 105 ? -0.988 -9.774 -8.543 1.00 97.69 105 ALA A N 1
ATOM 818 C CA . ALA A 1 105 ? -0.768 -9.444 -9.953 1.00 97.69 105 ALA A CA 1
ATOM 819 C C . ALA A 1 105 ? 0.585 -8.740 -10.183 1.00 97.69 105 ALA A C 1
ATOM 821 O O . ALA A 1 105 ? 1.337 -9.121 -11.080 1.00 97.69 105 ALA A O 1
ATOM 822 N N . PHE A 1 106 ? 0.949 -7.775 -9.329 1.00 97.50 106 PHE A N 1
ATOM 823 C CA . PHE A 1 106 ? 2.257 -7.114 -9.364 1.00 97.50 106 PHE A CA 1
ATOM 824 C C . PHE A 1 106 ? 3.422 -8.099 -9.176 1.00 97.50 106 PHE A C 1
ATOM 826 O O . PHE A 1 106 ? 4.394 -8.049 -9.931 1.00 97.50 106 PHE A O 1
ATOM 833 N N . ILE A 1 107 ? 3.330 -9.009 -8.203 1.00 97.88 107 ILE A N 1
ATOM 834 C CA . ILE A 1 107 ? 4.361 -10.021 -7.930 1.00 97.88 107 ILE A CA 1
ATOM 835 C C . ILE A 1 107 ? 4.468 -11.005 -9.104 1.00 97.88 107 ILE A C 1
ATOM 837 O O . ILE A 1 107 ? 5.580 -11.334 -9.517 1.00 97.88 107 ILE A O 1
ATOM 841 N N . ALA A 1 108 ? 3.338 -11.420 -9.687 1.00 97.31 108 ALA A N 1
ATOM 842 C CA . ALA A 1 108 ? 3.310 -12.291 -10.859 1.00 97.31 108 ALA A CA 1
ATOM 843 C C . ALA A 1 108 ? 3.973 -11.636 -12.085 1.00 97.31 108 ALA A C 1
ATOM 845 O O . ALA A 1 108 ? 4.888 -12.225 -12.655 1.00 97.31 108 ALA A O 1
ATOM 846 N N . GLU A 1 109 ? 3.597 -10.406 -12.453 1.00 96.75 109 GLU A N 1
ATOM 847 C CA . GLU A 1 109 ? 4.238 -9.660 -13.553 1.00 96.75 109 GLU A CA 1
ATOM 848 C C . GLU A 1 109 ? 5.734 -9.421 -13.285 1.00 96.75 109 GLU A C 1
ATOM 850 O O . GLU A 1 109 ? 6.563 -9.591 -14.179 1.00 96.75 109 GLU A O 1
ATOM 855 N N . THR A 1 110 ? 6.109 -9.090 -12.043 1.00 96.12 110 THR A N 1
ATOM 856 C CA . THR A 1 110 ? 7.516 -8.921 -11.633 1.00 96.12 110 THR A CA 1
ATOM 857 C C . THR A 1 110 ? 8.306 -10.221 -11.819 1.00 96.12 110 THR A C 1
ATOM 859 O O . THR A 1 110 ? 9.432 -10.194 -12.318 1.00 96.12 110 THR A O 1
ATOM 862 N N . TYR A 1 111 ? 7.709 -11.371 -11.490 1.00 96.88 111 TYR A N 1
ATOM 863 C CA . TYR A 1 111 ? 8.297 -12.689 -11.724 1.00 96.88 111 TYR A CA 1
ATOM 864 C C . TYR A 1 111 ? 8.435 -13.006 -13.225 1.00 96.88 111 TYR A C 1
ATOM 866 O O . TYR A 1 111 ? 9.508 -13.434 -13.654 1.00 96.88 111 TYR A O 1
ATOM 874 N N . GLN A 1 112 ? 7.411 -12.740 -14.051 1.00 96.06 112 GLN A N 1
ATOM 875 C CA . GLN A 1 112 ? 7.520 -12.928 -15.508 1.00 96.06 112 GLN A CA 1
ATOM 876 C C . GLN A 1 112 ? 8.644 -12.055 -16.098 1.00 96.06 112 GLN A C 1
ATOM 878 O O . GLN A 1 112 ? 9.484 -12.560 -16.842 1.00 96.06 112 GLN A O 1
ATOM 883 N N . PHE A 1 113 ? 8.703 -10.766 -15.742 1.00 94.81 113 PHE A N 1
ATOM 884 C CA . PHE A 1 113 ? 9.645 -9.810 -16.334 1.00 94.81 113 PHE A CA 1
ATOM 885 C C . PHE A 1 113 ? 11.111 -10.037 -15.921 1.00 94.81 113 PHE A C 1
ATOM 887 O O . PHE A 1 113 ? 11.995 -9.964 -16.780 1.00 94.81 113 PHE A O 1
ATOM 894 N N . TYR A 1 114 ? 11.381 -10.312 -14.637 1.00 94.56 114 TYR A N 1
ATOM 895 C CA . TYR A 1 114 ? 12.751 -10.454 -14.117 1.00 94.56 114 TYR A CA 1
ATOM 896 C C . TYR A 1 114 ? 13.264 -11.898 -14.059 1.00 94.56 114 TYR A C 1
ATOM 898 O O . TYR A 1 114 ? 14.455 -12.101 -14.270 1.00 94.56 114 TYR A O 1
ATOM 906 N N . VAL A 1 115 ? 12.414 -12.894 -13.773 1.00 95.62 115 VAL A N 1
ATOM 907 C CA . VAL A 1 115 ? 12.855 -14.297 -13.602 1.00 95.62 115 VAL A CA 1
ATOM 908 C C . VAL A 1 115 ? 12.710 -15.098 -14.897 1.00 95.62 115 VAL A C 1
ATOM 910 O O . VAL A 1 115 ? 13.573 -15.908 -15.213 1.00 95.62 115 VAL A O 1
ATOM 913 N N . ARG A 1 116 ? 11.645 -14.860 -15.673 1.00 95.31 116 ARG A N 1
ATOM 914 C CA . ARG A 1 116 ? 11.399 -15.545 -16.960 1.00 95.31 116 ARG A CA 1
ATOM 915 C C . ARG A 1 116 ? 11.793 -14.728 -18.194 1.00 95.31 116 ARG A C 1
ATOM 917 O O . ARG A 1 116 ? 11.616 -15.201 -19.311 1.00 95.31 116 ARG A O 1
ATOM 924 N N . GLY A 1 117 ? 12.294 -13.504 -18.018 1.00 90.94 117 GLY A N 1
ATOM 925 C CA . GLY A 1 117 ? 12.701 -12.634 -19.126 1.00 90.94 117 GLY A CA 1
ATOM 926 C C . GLY A 1 117 ? 11.554 -12.163 -20.035 1.00 90.94 117 GLY A C 1
ATOM 927 O O . GLY A 1 117 ? 11.818 -11.694 -21.144 1.00 90.94 117 GLY A O 1
ATOM 928 N N . GLY A 1 118 ? 10.302 -12.253 -19.577 1.00 90.06 118 GLY A N 1
ATOM 929 C CA . GLY A 1 118 ? 9.105 -11.890 -20.337 1.00 90.06 118 GLY A CA 1
ATOM 930 C C . GLY A 1 118 ? 8.971 -10.393 -20.638 1.00 90.06 118 GLY A C 1
ATOM 931 O O . GLY A 1 118 ? 9.777 -9.565 -20.204 1.00 90.06 118 GLY A O 1
ATOM 932 N N . LEU A 1 119 ? 7.929 -10.040 -21.394 1.00 86.19 119 LEU A N 1
ATOM 933 C CA . LEU A 1 119 ? 7.603 -8.655 -21.745 1.00 86.19 119 LEU A CA 1
ATOM 934 C C . LEU A 1 119 ? 7.229 -7.828 -20.503 1.00 86.19 119 LEU A C 1
ATOM 936 O O . LEU A 1 119 ? 6.645 -8.332 -19.548 1.00 86.19 119 LEU A O 1
ATOM 940 N N . ARG A 1 120 ? 7.551 -6.530 -20.524 1.00 81.94 120 ARG A N 1
ATOM 941 C CA . ARG A 1 120 ? 7.246 -5.580 -19.441 1.00 81.94 120 ARG A CA 1
ATOM 942 C C . ARG A 1 120 ? 5.838 -4.989 -19.596 1.00 81.94 120 ARG A C 1
ATOM 944 O O . ARG A 1 120 ? 5.684 -3.778 -19.712 1.00 81.94 120 ARG A O 1
ATOM 951 N N . SER A 1 121 ? 4.822 -5.843 -19.653 1.00 78.06 121 SER A N 1
ATOM 952 C CA . SER A 1 121 ? 3.435 -5.455 -19.939 1.00 78.06 121 SER A CA 1
ATOM 953 C C . SER A 1 121 ? 2.820 -4.559 -18.860 1.00 78.06 121 SER A C 1
ATOM 955 O O . SER A 1 121 ? 2.413 -3.439 -19.164 1.00 78.06 121 SER A O 1
ATOM 957 N N . HIS A 1 122 ? 2.754 -5.023 -17.605 1.00 91.62 122 HIS A N 1
ATOM 958 C CA . HIS A 1 122 ? 1.921 -4.378 -16.578 1.00 91.62 122 HIS A CA 1
ATOM 959 C C . HIS A 1 122 ? 2.597 -4.215 -15.203 1.00 91.62 122 HIS A C 1
ATOM 961 O O . HIS A 1 122 ? 1.951 -3.773 -14.252 1.00 91.62 122 HIS A O 1
ATOM 967 N N . VAL A 1 123 ? 3.903 -4.498 -15.082 1.00 94.31 123 VAL A N 1
ATOM 968 C CA . VAL A 1 123 ? 4.676 -4.384 -13.821 1.00 94.31 123 VAL A CA 1
ATOM 969 C C . VAL A 1 123 ? 4.468 -3.027 -13.127 1.00 94.31 123 VAL A C 1
ATOM 971 O O . VAL A 1 123 ? 4.095 -2.976 -11.956 1.00 94.31 123 VAL A O 1
ATOM 974 N N . VAL A 1 124 ? 4.672 -1.912 -13.841 1.00 93.81 124 VAL A N 1
ATOM 975 C CA . VAL A 1 124 ? 4.504 -0.556 -13.276 1.00 93.81 124 VAL A CA 1
ATOM 976 C C . VAL A 1 124 ? 3.030 -0.219 -13.041 1.00 93.81 124 VAL A C 1
ATOM 978 O O . VAL A 1 124 ? 2.710 0.474 -12.072 1.00 93.81 124 VAL A O 1
ATOM 981 N N . THR A 1 125 ? 2.122 -0.768 -13.847 1.00 95.19 125 THR A N 1
ATOM 982 C CA . THR A 1 125 ? 0.674 -0.595 -13.692 1.00 95.19 125 THR A CA 1
ATOM 983 C C . THR A 1 125 ? 0.184 -1.190 -12.382 1.00 95.19 125 THR A C 1
ATOM 985 O O . THR A 1 125 ? -0.353 -0.454 -11.557 1.00 95.19 125 THR A O 1
ATOM 988 N N . PHE A 1 126 ? 0.446 -2.467 -12.102 1.00 96.56 126 PHE A N 1
ATOM 989 C CA . PHE A 1 126 ? 0.038 -3.049 -10.821 1.00 96.56 126 PHE A CA 1
ATOM 990 C C . PHE A 1 126 ? 0.803 -2.446 -9.633 1.00 96.56 126 PHE A C 1
ATOM 992 O O . PHE A 1 126 ? 0.189 -2.209 -8.592 1.00 96.56 126 PHE A O 1
ATOM 999 N N . LYS A 1 127 ? 2.093 -2.089 -9.790 1.00 94.88 127 LYS A N 1
ATOM 1000 C CA . LYS A 1 127 ? 2.856 -1.371 -8.750 1.00 94.88 127 LYS A CA 1
ATOM 1001 C C . LYS A 1 127 ? 2.148 -0.079 -8.333 1.00 94.88 127 LYS A C 1
ATOM 1003 O O . LYS A 1 127 ? 1.874 0.120 -7.153 1.00 94.88 127 LYS A O 1
ATOM 1008 N N . THR A 1 128 ? 1.834 0.781 -9.299 1.00 94.62 128 THR A N 1
ATOM 1009 C CA . THR A 1 128 ? 1.229 2.102 -9.055 1.00 94.62 128 THR A CA 1
ATOM 1010 C C . THR A 1 128 ? -0.214 2.004 -8.570 1.00 94.62 128 THR A C 1
ATOM 1012 O O . THR A 1 128 ? -0.560 2.637 -7.574 1.00 94.62 128 THR A O 1
ATOM 1015 N N . TRP A 1 129 ? -1.042 1.168 -9.203 1.00 96.31 129 TRP A N 1
ATOM 1016 C CA . TRP A 1 129 ? -2.439 0.995 -8.801 1.00 96.31 129 TRP A CA 1
ATOM 1017 C C . TRP A 1 129 ? -2.603 0.317 -7.439 1.00 96.31 129 TRP A C 1
ATOM 1019 O O . TRP A 1 129 ? -3.572 0.624 -6.748 1.00 96.31 129 TRP A O 1
ATOM 1029 N N . SER A 1 130 ? -1.653 -0.520 -6.993 1.00 95.75 130 SER A N 1
ATOM 1030 C CA . SER A 1 130 ? -1.687 -1.095 -5.636 1.00 95.75 130 SER A CA 1
ATOM 1031 C C . SER A 1 130 ? -1.736 -0.025 -4.536 1.00 95.75 130 SER A C 1
ATOM 1033 O O . SER A 1 130 ? -2.389 -0.229 -3.514 1.00 95.75 130 SER A O 1
ATOM 1035 N N . GLY A 1 131 ? -1.145 1.155 -4.766 1.00 93.38 131 GLY A N 1
ATOM 1036 C CA . GLY A 1 131 ? -1.156 2.270 -3.817 1.00 93.38 131 GLY A CA 1
ATOM 1037 C C . GLY A 1 131 ? -2.552 2.821 -3.499 1.00 93.38 131 GLY A C 1
ATOM 1038 O O . GLY A 1 131 ? -2.757 3.346 -2.406 1.00 93.38 131 GLY A O 1
ATOM 1039 N N . VAL A 1 132 ? -3.530 2.668 -4.401 1.00 96.06 132 VAL A N 1
ATOM 1040 C CA . VAL A 1 132 ? -4.886 3.222 -4.231 1.00 96.06 132 VAL A CA 1
ATOM 1041 C C . VAL A 1 132 ? -5.685 2.494 -3.134 1.00 96.06 132 VAL A C 1
ATOM 1043 O O . VAL A 1 132 ? -6.051 3.153 -2.158 1.00 96.06 132 VAL A O 1
ATOM 1046 N N . PRO A 1 133 ? -5.938 1.166 -3.186 1.00 97.12 133 PRO A N 1
ATOM 1047 C CA . PRO A 1 133 ? -6.625 0.477 -2.093 1.00 97.12 133 PRO A CA 1
ATOM 1048 C C . PRO A 1 133 ? -5.803 0.467 -0.800 1.00 97.12 133 PRO A C 1
ATOM 1050 O O . PRO A 1 133 ? -6.400 0.493 0.271 1.00 97.12 133 PRO A O 1
ATOM 1053 N N . LEU A 1 134 ? -4.465 0.499 -0.873 1.00 95.75 134 LEU A N 1
ATOM 1054 C CA . LEU A 1 134 ? -3.599 0.644 0.304 1.00 95.75 134 LEU A CA 1
ATOM 1055 C C . LEU A 1 134 ? -3.822 1.988 1.020 1.00 95.75 134 LEU A C 1
ATOM 1057 O O . LEU A 1 134 ? -3.970 2.012 2.244 1.00 95.75 134 LEU A O 1
ATO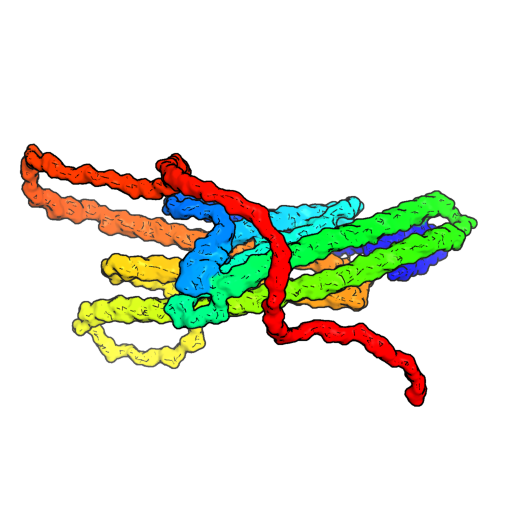M 1061 N N . PHE A 1 135 ? -3.913 3.094 0.270 1.00 96.44 135 PHE A N 1
ATOM 1062 C CA . PHE A 1 135 ? -4.277 4.398 0.826 1.00 96.44 135 PHE A CA 1
ATOM 1063 C C . PHE A 1 135 ? -5.683 4.381 1.428 1.00 96.44 135 PHE A C 1
ATOM 1065 O O . PHE A 1 135 ? -5.847 4.747 2.592 1.00 96.44 135 PHE A O 1
ATOM 1072 N N . VAL A 1 136 ? -6.689 3.943 0.660 1.00 97.12 136 VAL A N 1
ATOM 1073 C CA . VAL A 1 136 ? -8.091 3.968 1.109 1.00 97.12 136 VAL A CA 1
ATOM 1074 C C . VAL A 1 136 ? -8.276 3.083 2.343 1.00 97.12 136 VAL A C 1
ATOM 1076 O O . VAL A 1 136 ? -8.937 3.499 3.290 1.00 97.12 136 VAL A O 1
ATOM 1079 N N . GLN A 1 137 ? -7.616 1.921 2.401 1.00 96.88 137 GLN A N 1
ATOM 1080 C CA . GLN A 1 137 ? -7.541 1.106 3.611 1.00 96.88 137 GLN A CA 1
ATOM 1081 C C . GLN A 1 137 ? -6.975 1.914 4.780 1.00 96.88 137 GLN A C 1
ATOM 1083 O O . GLN A 1 137 ? -7.673 2.101 5.771 1.00 96.88 137 GLN A O 1
ATOM 1088 N N . GLY A 1 138 ? -5.740 2.417 4.675 1.00 95.88 138 GLY A N 1
ATOM 1089 C CA . GLY A 1 138 ? -5.084 3.148 5.763 1.00 95.88 138 GLY A CA 1
ATOM 1090 C C . GLY A 1 138 ? -5.900 4.344 6.262 1.00 95.88 138 GLY A C 1
ATOM 1091 O O . GLY A 1 138 ? -6.066 4.511 7.471 1.00 95.88 138 GLY A O 1
ATOM 1092 N N . TRP A 1 139 ? -6.496 5.107 5.343 1.00 97.38 139 TRP A N 1
ATOM 1093 C CA . TRP A 1 139 ? -7.387 6.224 5.649 1.00 97.38 139 TRP A CA 1
ATOM 1094 C C . TRP A 1 139 ? -8.624 5.778 6.436 1.00 97.38 139 TRP A C 1
ATOM 1096 O O . TRP A 1 139 ? -8.886 6.301 7.519 1.00 97.38 139 TRP A O 1
ATOM 1106 N N . LEU A 1 140 ? -9.361 4.782 5.934 1.00 96.81 140 LEU A N 1
ATOM 1107 C CA . LEU A 1 140 ? -10.569 4.272 6.587 1.00 96.81 140 LEU A CA 1
ATOM 1108 C C . LEU A 1 140 ? -10.270 3.627 7.947 1.00 96.81 140 LEU A C 1
ATOM 1110 O O . LEU A 1 140 ? -11.043 3.820 8.885 1.00 96.81 140 LEU A O 1
ATOM 1114 N N . LEU A 1 141 ? -9.148 2.909 8.086 1.00 94.75 141 LEU A N 1
ATOM 1115 C CA . LEU A 1 141 ? -8.698 2.369 9.371 1.00 94.75 141 LEU A CA 1
ATOM 1116 C C . LEU A 1 141 ? -8.484 3.508 10.379 1.00 94.75 141 LEU A C 1
ATOM 1118 O O . LEU A 1 141 ? -9.168 3.549 11.400 1.00 94.75 141 LEU A O 1
ATOM 1122 N N . ILE A 1 142 ? -7.593 4.453 10.065 1.00 95.00 142 ILE A N 1
ATOM 1123 C CA . ILE A 1 142 ? -7.144 5.512 10.983 1.00 95.00 142 ILE A CA 1
ATOM 1124 C C . ILE A 1 142 ? -8.273 6.494 11.333 1.00 95.00 142 ILE A C 1
ATOM 1126 O O . ILE A 1 142 ? -8.389 6.931 12.478 1.00 95.00 142 ILE A O 1
ATOM 1130 N N . TRP A 1 143 ? -9.159 6.818 10.389 1.00 95.44 143 TRP A N 1
ATOM 1131 C CA . TRP A 1 143 ? -10.318 7.655 10.701 1.00 95.44 143 TRP A CA 1
ATOM 1132 C C . TRP A 1 143 ? -11.393 6.916 11.488 1.00 95.44 143 TRP A C 1
ATOM 1134 O O . TRP A 1 143 ? -11.991 7.522 12.373 1.00 95.44 143 TRP A O 1
ATOM 1144 N N . SER A 1 144 ? -11.612 5.619 11.253 1.00 94.00 144 SER A N 1
ATOM 1145 C CA . SER A 1 144 ? -12.552 4.851 12.079 1.00 94.00 144 SER A CA 1
ATOM 1146 C C . SER A 1 144 ? -12.082 4.734 13.535 1.00 94.00 144 SER A C 1
ATOM 1148 O O . SER A 1 144 ? -12.907 4.829 14.446 1.00 94.00 144 SER A O 1
ATOM 1150 N N . THR A 1 145 ? -10.770 4.604 13.779 1.00 92.06 145 THR A N 1
ATOM 1151 C CA . THR A 1 145 ? -10.202 4.576 15.135 1.00 92.06 145 THR A CA 1
ATOM 1152 C C . THR A 1 145 ? -10.270 5.947 15.811 1.00 92.06 145 THR A C 1
ATOM 1154 O O . THR A 1 145 ? -10.635 6.012 16.989 1.00 92.06 145 THR A O 1
ATOM 1157 N N . LEU A 1 146 ? -10.045 7.045 15.077 1.00 91.38 146 LEU A N 1
ATOM 1158 C CA . LEU A 1 146 ? -10.264 8.405 15.582 1.00 91.38 146 LEU A CA 1
ATOM 1159 C C . LEU A 1 146 ? -11.745 8.652 15.927 1.00 91.38 146 LEU A C 1
ATOM 1161 O O . LEU A 1 146 ? -12.058 9.063 17.042 1.00 91.38 146 LEU A O 1
ATOM 1165 N N . GLN A 1 147 ? -12.662 8.371 14.996 1.00 93.00 147 GLN A N 1
ATOM 1166 C CA . GLN A 1 147 ? -14.109 8.579 15.152 1.00 93.00 147 GLN A CA 1
ATOM 1167 C C . GLN A 1 147 ? -14.679 7.774 16.323 1.00 93.00 147 GLN A C 1
ATOM 1169 O O . GLN A 1 147 ? -15.403 8.325 17.152 1.00 93.00 147 GLN A O 1
ATOM 1174 N N . ALA A 1 148 ? -14.324 6.489 16.433 1.00 89.56 148 ALA A N 1
ATOM 1175 C CA . ALA A 1 148 ? -14.736 5.646 17.554 1.00 89.56 148 ALA A CA 1
ATOM 1176 C C . ALA A 1 148 ? -14.229 6.187 18.901 1.00 89.56 148 ALA A C 1
ATOM 1178 O O . ALA A 1 148 ? -14.938 6.098 19.902 1.00 89.56 148 ALA A O 1
ATOM 1179 N N . SER A 1 149 ? -13.033 6.783 18.917 1.00 86.81 149 SER A N 1
ATOM 1180 C CA . SER A 1 149 ? -12.452 7.375 20.122 1.00 86.81 149 SER A CA 1
ATOM 1181 C C . SER A 1 149 ? -13.127 8.704 20.498 1.00 86.81 149 SER A C 1
ATOM 1183 O O . SER A 1 149 ? -13.467 8.891 21.663 1.00 86.81 149 SER A O 1
ATOM 1185 N N . ILE A 1 150 ? -13.422 9.581 19.527 1.00 89.38 150 ILE A N 1
ATOM 1186 C CA . ILE A 1 150 ? -14.192 10.828 19.736 1.00 89.38 150 ILE A CA 1
ATOM 1187 C C . ILE A 1 150 ? -15.568 10.515 20.342 1.00 89.38 150 ILE A C 1
ATOM 1189 O O . ILE A 1 150 ? -15.936 11.080 21.373 1.00 89.38 150 ILE A O 1
ATOM 1193 N N . LEU A 1 151 ? -16.289 9.555 19.751 1.00 89.69 151 LEU A N 1
ATOM 1194 C CA . LEU A 1 151 ? -17.620 9.117 20.193 1.00 89.69 151 LEU A CA 1
ATOM 1195 C C . LEU A 1 151 ? -17.634 8.436 21.573 1.00 89.69 151 LEU A C 1
ATOM 1197 O O . LEU A 1 151 ? -18.711 8.259 22.146 1.00 89.69 151 LEU A O 1
ATOM 1201 N N . ALA A 1 152 ? -16.471 8.038 22.097 1.00 84.69 152 ALA A N 1
ATOM 1202 C CA . ALA A 1 152 ? -16.320 7.490 23.442 1.00 84.69 152 ALA A CA 1
ATOM 1203 C C . ALA A 1 152 ? -16.009 8.571 24.497 1.00 84.69 152 ALA A C 1
ATOM 1205 O O . ALA A 1 152 ? -16.366 8.394 25.659 1.00 84.69 152 ALA A O 1
ATOM 1206 N N . THR A 1 153 ? -15.376 9.686 24.112 1.00 83.56 153 THR A N 1
ATOM 1207 C CA . THR A 1 153 ? -14.979 10.774 25.032 1.00 83.56 153 THR A CA 1
ATOM 1208 C C . THR A 1 153 ? -15.934 11.970 25.074 1.00 83.56 153 THR A C 1
ATOM 1210 O O . THR A 1 153 ? -15.808 12.817 25.952 1.00 83.56 153 THR A O 1
ATOM 1213 N N . GLU A 1 154 ? -16.906 12.050 24.162 1.00 81.50 154 GLU A N 1
ATOM 1214 C CA . GLU A 1 154 ? -17.884 13.152 24.099 1.00 81.50 154 GLU A CA 1
ATOM 1215 C C . GLU A 1 154 ? -18.653 13.380 25.417 1.00 81.50 154 GLU A C 1
ATOM 1217 O O . GLU A 1 154 ? -19.005 14.510 25.741 1.00 81.50 154 GLU A O 1
ATOM 1222 N N . TYR A 1 155 ? -18.864 12.329 26.216 1.00 73.56 155 TYR A N 1
ATOM 1223 C CA . TYR A 1 155 ? -19.560 12.420 27.505 1.00 73.56 155 TYR A CA 1
ATOM 1224 C C . TYR A 1 155 ? -18.738 13.058 28.641 1.00 73.56 155 TYR A C 1
ATOM 1226 O O . TYR A 1 155 ? -19.308 13.328 29.696 1.00 73.56 155 TYR A O 1
ATOM 1234 N N . THR A 1 156 ? -17.422 13.263 28.483 1.00 70.00 156 THR A N 1
ATOM 1235 C CA . THR A 1 156 ? -16.537 13.685 29.592 1.00 70.00 156 THR A CA 1
ATOM 1236 C C . THR A 1 156 ? -15.771 14.988 29.361 1.00 70.00 156 THR A C 1
ATOM 1238 O O . THR A 1 156 ? -15.267 15.554 30.331 1.00 70.00 156 THR A O 1
ATOM 1241 N N . GLN A 1 157 ? -15.684 15.504 28.130 1.00 69.19 157 GLN A N 1
ATOM 1242 C CA . GLN A 1 157 ? -14.992 16.766 27.829 1.00 69.19 157 GLN A CA 1
ATOM 1243 C C . GLN A 1 157 ? -15.669 17.571 26.714 1.00 69.19 157 GLN A C 1
ATOM 1245 O O . GLN A 1 157 ? -16.296 17.017 25.814 1.00 69.19 157 GLN A O 1
ATOM 1250 N N . LYS A 1 158 ? -15.455 18.898 26.725 1.00 75.50 158 LYS A N 1
ATOM 1251 C CA . LYS A 1 158 ? -15.765 19.774 25.583 1.00 75.50 158 LYS A CA 1
ATOM 1252 C C . LYS A 1 158 ? -15.038 19.245 24.339 1.00 75.50 158 LYS A C 1
ATOM 1254 O O . LYS A 1 158 ? -13.811 19.153 24.331 1.00 75.50 158 LYS A O 1
ATOM 1259 N N . THR A 1 159 ? -15.788 18.890 23.298 1.00 70.88 159 THR A N 1
ATOM 1260 C CA . THR A 1 159 ? -15.254 18.252 22.085 1.00 70.88 159 THR A CA 1
ATOM 1261 C C . THR A 1 159 ? -14.292 19.175 21.338 1.00 70.88 159 THR A C 1
ATOM 1263 O O . THR A 1 159 ? -14.709 20.203 20.808 1.00 70.88 159 THR A O 1
ATOM 1266 N N . VAL A 1 160 ? -13.020 18.777 21.230 1.00 76.69 160 VAL A N 1
ATOM 1267 C CA . VAL A 1 160 ? -11.977 19.533 20.503 1.00 76.69 160 VAL A CA 1
ATOM 1268 C C . VAL A 1 160 ? -12.251 19.606 18.991 1.00 76.69 160 VAL A C 1
ATOM 1270 O O . VAL A 1 160 ? -11.799 20.531 18.324 1.00 76.69 160 VAL A O 1
ATOM 1273 N N . LEU A 1 161 ? -13.007 18.648 18.439 1.00 87.69 161 LEU A N 1
ATOM 1274 C CA . LEU A 1 161 ? -13.306 18.548 17.010 1.00 87.69 161 LEU A CA 1
ATOM 1275 C C . LEU A 1 161 ? -14.824 18.462 16.781 1.00 87.69 161 LEU A C 1
ATOM 1277 O O . LEU A 1 161 ? -15.458 17.478 17.166 1.00 87.69 161 LEU A O 1
ATOM 1281 N N . THR A 1 162 ? -15.407 19.479 16.142 1.00 92.25 162 THR A N 1
ATOM 1282 C CA . THR A 1 162 ? -16.844 19.498 15.818 1.00 92.25 162 THR A CA 1
ATOM 1283 C C . THR A 1 162 ? -17.190 18.435 14.775 1.00 92.25 162 THR A C 1
ATOM 1285 O O . THR A 1 162 ? -16.380 18.131 13.896 1.00 92.25 162 THR A O 1
ATOM 1288 N N . ALA A 1 163 ? -18.414 17.896 14.814 1.00 94.06 163 ALA A N 1
ATOM 1289 C CA . ALA A 1 163 ? -18.853 16.863 13.871 1.00 94.06 163 ALA A CA 1
ATOM 1290 C C . ALA A 1 163 ? -18.738 17.300 12.395 1.00 94.06 163 ALA A C 1
ATOM 1292 O O . ALA A 1 163 ? -18.345 16.508 11.539 1.00 94.06 163 ALA A O 1
ATOM 1293 N N . ARG A 1 164 ? -19.004 18.585 12.102 1.00 95.38 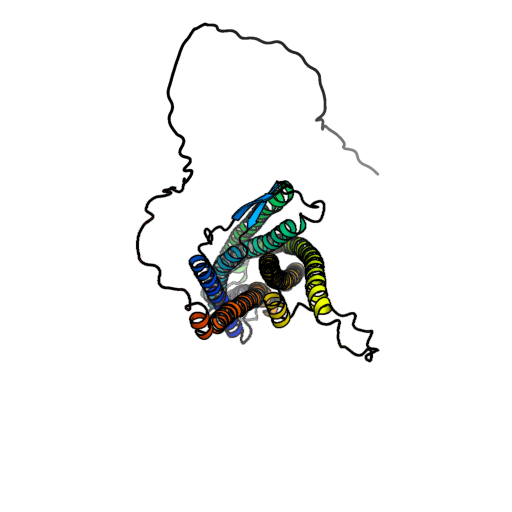164 ARG A N 1
ATOM 1294 C CA . ARG A 1 164 ? -18.818 19.168 10.761 1.00 95.38 164 ARG A CA 1
ATOM 1295 C C . ARG A 1 164 ? -17.354 19.098 10.321 1.00 95.38 164 ARG A C 1
ATOM 1297 O O . ARG A 1 164 ? -17.082 18.563 9.254 1.00 95.38 164 ARG A O 1
ATOM 1304 N N . LEU A 1 165 ? -16.415 19.567 11.147 1.00 95.00 165 LEU A N 1
ATOM 1305 C CA . LEU A 1 165 ? -14.986 19.543 10.820 1.00 95.00 165 LEU A CA 1
ATOM 1306 C C . LEU A 1 165 ? -14.448 18.107 10.706 1.00 95.00 165 LEU A C 1
ATOM 1308 O O . LEU A 1 165 ? -13.708 17.805 9.773 1.00 95.00 165 LEU A O 1
ATOM 1312 N N . ALA A 1 166 ? -14.872 17.209 11.600 1.00 94.38 166 ALA A N 1
ATOM 1313 C CA . ALA A 1 166 ? -14.508 15.795 11.566 1.00 94.38 166 ALA A CA 1
ATOM 1314 C C . ALA A 1 166 ? -14.926 15.117 10.249 1.00 94.38 166 ALA A C 1
ATOM 1316 O O . ALA A 1 166 ? -14.110 14.443 9.621 1.00 94.38 166 ALA A O 1
ATOM 1317 N N . ASN A 1 167 ? -16.168 15.331 9.800 1.00 96.44 167 ASN A N 1
ATOM 1318 C CA . ASN A 1 167 ? -16.660 14.782 8.535 1.00 96.44 167 ASN A CA 1
ATOM 1319 C C . ASN A 1 167 ? -16.004 15.449 7.316 1.00 96.44 167 ASN A C 1
ATOM 1321 O O . ASN A 1 167 ? -15.648 14.749 6.372 1.00 96.44 167 ASN A O 1
ATOM 1325 N N . SER A 1 168 ? -15.821 16.776 7.325 1.00 96.44 168 SER A N 1
ATOM 1326 C CA . SER A 1 168 ? -15.203 17.506 6.209 1.00 96.44 168 SER A CA 1
ATOM 1327 C C . SER A 1 168 ? -13.745 17.107 5.993 1.00 96.44 168 SER A C 1
ATOM 1329 O O . SER A 1 168 ? -13.324 16.943 4.851 1.00 96.44 168 SER A O 1
ATOM 1331 N N . LEU A 1 169 ? -12.985 16.883 7.071 1.00 95.81 169 LEU A N 1
ATOM 1332 C CA . LEU A 1 169 ? -11.644 16.310 6.977 1.00 95.81 169 LEU A CA 1
ATOM 1333 C C . LEU A 1 169 ? -11.708 14.854 6.500 1.00 95.81 169 LEU A C 1
ATOM 1335 O O . LEU A 1 169 ? -11.068 14.519 5.510 1.00 95.81 169 LEU A O 1
ATOM 1339 N N . PHE A 1 170 ? -12.518 14.001 7.134 1.00 96.12 170 PHE A N 1
ATOM 1340 C CA . PHE A 1 170 ? -12.612 12.583 6.775 1.00 96.12 170 PHE A CA 1
ATOM 1341 C C . PHE A 1 170 ? -12.985 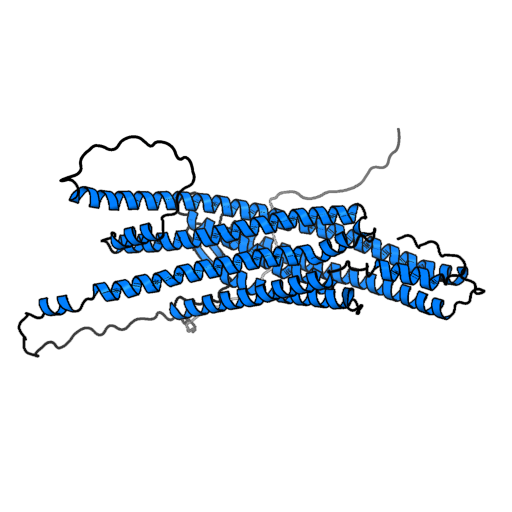12.346 5.299 1.00 96.12 170 PHE A C 1
ATOM 1343 O O . PHE A 1 170 ? -12.334 11.555 4.616 1.00 96.12 170 PHE A O 1
ATOM 1350 N N . VAL A 1 171 ? -14.019 13.028 4.804 1.00 97.19 171 VAL A N 1
ATOM 1351 C CA . VAL A 1 171 ? -14.543 12.842 3.444 1.00 97.19 171 VAL A CA 1
ATOM 1352 C C . VAL A 1 171 ? -13.794 13.719 2.444 1.00 97.19 171 VAL A C 1
ATOM 1354 O O . VAL A 1 171 ? -13.288 13.205 1.452 1.00 97.19 171 VAL A O 1
ATOM 1357 N N . GLY A 1 172 ? -13.675 15.024 2.703 1.00 96.88 172 GLY A N 1
ATOM 1358 C CA . GLY A 1 172 ? -13.088 15.980 1.760 1.00 96.88 172 GLY A CA 1
ATOM 1359 C C . GLY A 1 172 ? -11.598 15.740 1.519 1.00 96.88 172 GLY A C 1
ATOM 1360 O O . GLY A 1 172 ? -11.187 15.535 0.377 1.00 96.88 172 GLY A O 1
ATOM 1361 N N . LEU A 1 173 ? -10.792 15.685 2.586 1.00 95.81 173 LEU A N 1
ATOM 1362 C CA . LEU A 1 173 ? -9.353 15.413 2.463 1.00 95.81 173 LEU A CA 1
ATOM 1363 C C . LEU A 1 173 ? -9.094 13.965 2.006 1.00 95.81 173 LEU A C 1
ATOM 1365 O O . LEU A 1 173 ? -8.151 13.717 1.257 1.00 95.81 173 LEU A O 1
ATOM 1369 N N . GLY A 1 174 ? -9.965 13.025 2.386 1.00 96.06 174 GLY A N 1
ATOM 1370 C CA . GLY A 1 174 ? -9.894 11.626 1.959 1.00 96.06 174 GLY A CA 1
ATOM 1371 C C . GLY A 1 174 ? -10.105 11.438 0.460 1.00 96.06 174 GLY A C 1
ATOM 1372 O O . GLY A 1 174 ? -9.298 10.778 -0.196 1.00 96.06 174 GLY A O 1
ATOM 1373 N N . ILE A 1 175 ? -11.152 12.050 -0.099 1.00 97.19 175 ILE A N 1
ATOM 1374 C CA . ILE A 1 175 ? -11.418 12.044 -1.544 1.00 97.19 175 ILE A CA 1
ATOM 1375 C C . ILE A 1 175 ? -10.308 12.799 -2.279 1.00 97.19 175 ILE A C 1
ATOM 1377 O O . ILE A 1 175 ? -9.753 12.259 -3.231 1.00 97.19 175 ILE A O 1
ATOM 1381 N N . PHE A 1 176 ? -9.912 13.986 -1.806 1.00 96.69 176 PHE A N 1
ATOM 1382 C CA . PHE A 1 176 ? -8.844 14.777 -2.426 1.00 96.69 176 PHE A CA 1
ATOM 1383 C C . PHE A 1 176 ? -7.528 13.992 -2.557 1.00 96.69 176 PHE A C 1
ATOM 1385 O O . PHE A 1 176 ? -6.970 13.908 -3.652 1.00 96.69 176 PHE A O 1
ATOM 1392 N N . ILE A 1 177 ? -7.059 13.351 -1.478 1.00 95.81 177 ILE A N 1
ATOM 1393 C CA . ILE A 1 177 ? -5.830 12.544 -1.520 1.00 95.81 177 ILE A CA 1
ATOM 1394 C C . ILE A 1 177 ? -6.032 11.266 -2.356 1.00 95.81 177 ILE A C 1
ATOM 1396 O O . ILE A 1 177 ? -5.140 10.910 -3.125 1.00 95.81 177 ILE A O 1
ATOM 1400 N N . SER A 1 178 ? -7.202 10.613 -2.297 1.00 96.00 178 SER A N 1
ATOM 1401 C CA . SER A 1 178 ? -7.514 9.454 -3.161 1.00 96.00 178 SER A CA 1
ATOM 1402 C C . SER A 1 178 ? -7.404 9.807 -4.647 1.00 96.00 178 SER A C 1
ATOM 1404 O O . SER A 1 178 ? -6.790 9.069 -5.422 1.00 96.00 178 SER A O 1
ATOM 1406 N N . CYS A 1 179 ? -7.961 10.954 -5.045 1.00 96.81 179 CYS A N 1
ATOM 1407 C CA . CYS A 1 179 ? -7.874 11.476 -6.403 1.00 96.81 179 CYS A CA 1
ATOM 1408 C C . CYS A 1 179 ? -6.429 11.835 -6.766 1.00 96.81 179 CYS A C 1
ATOM 1410 O O . CYS A 1 179 ? -5.961 11.417 -7.819 1.00 96.81 179 CYS A O 1
ATOM 1412 N N . ALA A 1 180 ? -5.688 12.523 -5.890 1.00 95.69 180 ALA A N 1
ATOM 1413 C CA . ALA A 1 180 ? -4.288 12.875 -6.133 1.00 95.69 180 ALA A CA 1
ATOM 1414 C C . ALA A 1 180 ? -3.393 11.638 -6.354 1.00 95.69 180 ALA A C 1
ATOM 1416 O O . ALA A 1 180 ? -2.606 11.612 -7.301 1.00 95.69 180 ALA A O 1
ATOM 1417 N N . ILE A 1 181 ? -3.552 10.586 -5.541 1.00 95.50 181 ILE A N 1
ATOM 1418 C CA . ILE A 1 181 ? -2.821 9.315 -5.692 1.00 95.50 181 ILE A CA 1
ATOM 1419 C C . ILE A 1 181 ? -3.231 8.598 -6.985 1.00 95.50 181 ILE A C 1
ATOM 1421 O O . ILE A 1 181 ? -2.368 8.107 -7.711 1.00 95.50 181 ILE A O 1
ATOM 1425 N N . SER A 1 182 ? -4.525 8.580 -7.317 1.00 96.56 182 SER A N 1
ATOM 1426 C CA . SER A 1 182 ? -5.025 7.963 -8.555 1.00 96.56 182 SER A CA 1
ATOM 1427 C C . SER A 1 182 ? -4.501 8.688 -9.803 1.00 96.56 182 SER A C 1
ATOM 1429 O O . SER A 1 182 ? -4.017 8.047 -10.734 1.00 96.56 182 SER A O 1
ATOM 1431 N N . CYS A 1 183 ? -4.499 10.024 -9.800 1.00 96.75 183 CYS A N 1
ATOM 1432 C CA . CYS A 1 183 ? -3.902 10.838 -10.858 1.00 96.75 183 CYS A CA 1
ATOM 1433 C C . CYS A 1 183 ? -2.387 10.610 -10.968 1.00 96.75 183 CYS A C 1
ATOM 1435 O O . CYS A 1 183 ? -1.879 10.460 -12.076 1.00 96.75 183 CYS A O 1
ATOM 1437 N N . ALA A 1 184 ? -1.663 10.512 -9.847 1.00 95.75 184 ALA A N 1
ATOM 1438 C CA . ALA A 1 184 ? -0.234 10.196 -9.843 1.00 95.75 184 ALA A CA 1
ATOM 1439 C C . ALA A 1 184 ? 0.063 8.786 -10.394 1.00 95.75 184 ALA A C 1
ATOM 1441 O O . ALA A 1 184 ? 1.053 8.602 -11.109 1.00 95.75 184 ALA A O 1
ATOM 1442 N N . ALA A 1 185 ? -0.804 7.802 -10.124 1.00 95.44 185 ALA A N 1
ATOM 1443 C CA . ALA A 1 185 ? -0.713 6.460 -10.696 1.00 95.44 185 ALA A CA 1
ATOM 1444 C C . ALA A 1 185 ? -0.960 6.472 -12.215 1.00 95.44 185 ALA A C 1
ATOM 1446 O O . ALA A 1 185 ? -0.117 5.986 -12.971 1.00 95.44 185 ALA A O 1
ATOM 1447 N N . VAL A 1 186 ? -2.055 7.084 -12.684 1.00 97.00 186 VAL A N 1
ATOM 1448 C CA . VAL A 1 186 ? -2.357 7.237 -14.122 1.00 97.00 186 VAL A CA 1
ATOM 1449 C C . VAL A 1 186 ? -1.217 7.956 -14.847 1.00 97.00 186 VAL A C 1
ATOM 1451 O O . VAL A 1 186 ? -0.695 7.448 -15.838 1.00 97.00 186 VAL A O 1
ATOM 1454 N N . TYR A 1 187 ? -0.764 9.092 -14.318 1.00 97.25 187 TYR A N 1
ATOM 1455 C CA . TYR A 1 187 ? 0.312 9.884 -14.908 1.00 97.25 187 TYR A CA 1
ATOM 1456 C C . TYR A 1 187 ? 1.649 9.127 -14.935 1.00 97.25 187 TYR A C 1
ATOM 1458 O O . TYR A 1 187 ? 2.347 9.154 -15.947 1.00 97.25 187 TYR A O 1
ATOM 1466 N N . THR A 1 188 ? 1.975 8.364 -13.883 1.00 95.75 188 THR A N 1
ATOM 1467 C CA . THR A 1 188 ? 3.150 7.475 -13.892 1.00 95.75 188 THR A CA 1
ATOM 1468 C C . THR A 1 188 ? 3.075 6.453 -15.024 1.00 95.75 188 THR A C 1
ATOM 1470 O O . THR A 1 188 ? 4.067 6.272 -15.723 1.00 95.75 188 THR A O 1
ATOM 1473 N N . ASN A 1 189 ? 1.918 5.818 -15.242 1.00 96.19 189 ASN A N 1
ATOM 1474 C CA . ASN A 1 189 ? 1.749 4.849 -16.330 1.00 96.19 189 ASN A CA 1
ATOM 1475 C C . ASN A 1 189 ? 1.932 5.494 -17.710 1.00 96.19 189 ASN A C 1
ATOM 1477 O O . ASN A 1 189 ? 2.616 4.923 -18.553 1.00 96.19 189 ASN A O 1
ATOM 1481 N N . VAL A 1 190 ? 1.388 6.696 -17.931 1.00 97.06 190 VAL A N 1
ATOM 1482 C CA . VAL A 1 190 ? 1.556 7.430 -19.199 1.00 97.06 190 VAL A CA 1
ATOM 1483 C C . VAL A 1 190 ? 3.031 7.749 -19.468 1.00 97.06 190 VAL A C 1
ATOM 1485 O O . VAL A 1 190 ? 3.517 7.520 -20.577 1.00 97.06 190 VAL A O 1
ATOM 1488 N N . VAL A 1 191 ? 3.772 8.235 -18.466 1.00 96.88 191 VAL A N 1
ATOM 1489 C CA . VAL A 1 191 ? 5.191 8.589 -18.645 1.00 96.88 191 VAL A CA 1
ATOM 1490 C C . VAL A 1 191 ? 6.086 7.344 -18.746 1.00 96.88 191 VAL A C 1
ATOM 1492 O O . VAL A 1 191 ? 7.037 7.354 -19.529 1.00 96.88 191 VAL A O 1
ATOM 1495 N N . ASP A 1 192 ? 5.777 6.258 -18.028 1.00 95.44 192 ASP A N 1
ATOM 1496 C CA . ASP A 1 192 ? 6.500 4.982 -18.152 1.00 95.44 192 ASP A CA 1
ATOM 1497 C C . ASP A 1 192 ? 6.274 4.331 -19.524 1.00 95.44 192 ASP A C 1
ATOM 1499 O O . ASP A 1 192 ? 7.236 3.933 -20.175 1.00 95.44 192 ASP A O 1
ATOM 1503 N N . ALA A 1 193 ? 5.033 4.313 -20.023 1.00 95.69 193 ALA A N 1
ATOM 1504 C CA . ALA A 1 193 ? 4.712 3.808 -21.358 1.00 95.69 193 ALA A CA 1
ATOM 1505 C C . ALA A 1 193 ? 5.403 4.630 -22.461 1.00 95.69 193 ALA A C 1
ATOM 1507 O O . ALA A 1 193 ? 5.992 4.062 -23.380 1.00 95.69 193 ALA A O 1
ATOM 1508 N N . ALA A 1 194 ? 5.414 5.963 -22.342 1.00 96.62 194 ALA A N 1
ATOM 1509 C CA . ALA A 1 194 ? 6.112 6.842 -23.280 1.00 96.62 194 ALA A CA 1
ATOM 1510 C C . ALA A 1 194 ? 7.643 6.650 -23.262 1.00 96.62 194 ALA A C 1
ATOM 1512 O O . ALA A 1 194 ? 8.297 6.817 -24.298 1.00 96.62 194 ALA A O 1
ATOM 1513 N N . LEU A 1 195 ? 8.224 6.300 -22.108 1.00 95.88 195 LEU A N 1
ATOM 1514 C CA . LEU A 1 195 ? 9.631 5.915 -21.973 1.00 95.88 195 LEU A CA 1
ATOM 1515 C C . LEU A 1 195 ? 9.892 4.519 -22.565 1.00 95.88 195 LEU A C 1
ATOM 1517 O O . LEU A 1 195 ? 10.865 4.349 -23.298 1.00 95.88 195 LEU A O 1
ATOM 1521 N N . TRP A 1 196 ? 9.020 3.545 -22.303 1.00 95.62 196 TRP A N 1
ATOM 1522 C CA . TRP A 1 196 ? 9.144 2.173 -22.797 1.00 95.62 196 TRP A CA 1
ATOM 1523 C C . TRP A 1 196 ? 9.035 2.083 -24.324 1.00 95.62 196 TRP A C 1
ATOM 1525 O O . TRP A 1 196 ? 9.873 1.446 -24.956 1.00 95.62 196 TRP A O 1
ATOM 1535 N N . ASP A 1 197 ? 8.102 2.819 -24.931 1.00 96.00 197 ASP A N 1
ATOM 1536 C CA . ASP A 1 197 ? 8.019 3.039 -26.382 1.00 96.00 197 ASP A CA 1
ATOM 1537 C C . ASP A 1 197 ? 9.364 3.495 -26.981 1.00 96.00 197 ASP A C 1
ATOM 1539 O O . ASP A 1 197 ? 9.811 2.985 -28.008 1.00 96.00 197 ASP A O 1
ATOM 1543 N N . GLN A 1 198 ? 10.058 4.417 -26.305 1.00 97.00 198 GLN A N 1
ATOM 1544 C CA . GLN A 1 198 ? 11.359 4.909 -26.758 1.00 97.00 198 GLN A CA 1
ATOM 1545 C C . GLN A 1 198 ? 12.467 3.863 -26.616 1.00 97.00 198 GLN A C 1
ATOM 1547 O O . GLN A 1 198 ? 13.323 3.762 -27.492 1.00 97.00 198 GLN A O 1
ATOM 1552 N N . ILE A 1 199 ? 12.452 3.095 -25.522 1.00 95.19 199 ILE A N 1
ATOM 1553 C CA . ILE A 1 199 ? 13.383 1.984 -25.294 1.00 95.19 199 ILE A CA 1
ATOM 1554 C C . ILE A 1 199 ? 13.228 0.959 -26.418 1.00 95.19 199 ILE A C 1
ATOM 1556 O O . ILE A 1 199 ? 14.214 0.648 -27.076 1.00 95.19 199 ILE A O 1
ATOM 1560 N N . VAL A 1 200 ? 11.996 0.513 -26.692 1.00 95.44 200 VAL A N 1
ATOM 1561 C CA . VAL A 1 200 ? 11.685 -0.466 -27.746 1.00 95.44 200 VAL A CA 1
ATOM 1562 C C . VAL A 1 200 ? 12.090 0.050 -29.129 1.00 95.44 200 VAL A C 1
ATOM 1564 O O . VAL A 1 200 ? 12.672 -0.703 -29.908 1.00 95.44 200 VAL A O 1
ATOM 1567 N N . LYS A 1 201 ? 11.853 1.331 -29.443 1.00 96.31 201 LYS A N 1
ATOM 1568 C CA . LYS A 1 201 ? 12.294 1.940 -30.711 1.00 96.31 201 LYS A CA 1
ATOM 1569 C C . LYS A 1 201 ? 13.815 1.918 -30.870 1.00 96.31 201 LYS A C 1
ATOM 1571 O O . LYS A 1 201 ? 14.300 1.480 -31.911 1.00 96.31 201 LYS A O 1
ATOM 1576 N N . VAL A 1 202 ? 14.566 2.333 -29.846 1.00 96.81 202 VAL A N 1
ATOM 1577 C CA . VAL A 1 202 ? 16.039 2.358 -29.901 1.00 96.81 202 VAL A CA 1
ATOM 1578 C C . VAL A 1 202 ? 16.624 0.943 -29.939 1.00 96.81 202 VAL A C 1
ATOM 1580 O O . VAL A 1 202 ? 17.488 0.684 -30.772 1.00 96.81 202 VAL A O 1
ATOM 1583 N N . THR A 1 203 ? 16.145 -0.000 -29.119 1.00 96.31 203 THR A N 1
ATOM 1584 C CA . THR A 1 203 ? 16.650 -1.387 -29.148 1.00 96.31 203 THR A CA 1
ATOM 1585 C C . THR A 1 203 ? 16.293 -2.111 -30.444 1.00 96.31 203 THR A C 1
ATOM 1587 O O . THR A 1 203 ? 17.127 -2.848 -30.963 1.00 96.31 203 THR A O 1
ATOM 1590 N N . THR A 1 204 ? 15.118 -1.854 -31.031 1.00 96.88 204 THR A N 1
ATOM 1591 C CA . THR A 1 204 ? 14.743 -2.405 -32.348 1.00 96.88 204 THR A CA 1
ATOM 1592 C C . THR A 1 204 ? 15.599 -1.820 -33.474 1.00 96.88 204 THR A C 1
ATOM 1594 O O . THR A 1 204 ? 15.992 -2.550 -34.380 1.00 96.88 204 THR A O 1
ATOM 1597 N N . ALA A 1 205 ? 15.918 -0.521 -33.431 1.00 97.25 205 ALA A N 1
ATOM 1598 C CA . ALA A 1 205 ? 16.814 0.103 -34.404 1.00 97.25 205 ALA A CA 1
ATOM 1599 C C . ALA A 1 205 ? 18.243 -0.457 -34.295 1.00 97.25 205 ALA A C 1
ATOM 1601 O O . ALA A 1 205 ? 18.810 -0.883 -35.299 1.00 97.25 205 ALA A O 1
ATOM 1602 N N . LEU A 1 206 ? 18.785 -0.552 -33.074 1.00 97.25 206 LEU A N 1
ATOM 1603 C CA . LEU A 1 206 ? 20.088 -1.174 -32.823 1.00 97.25 206 LEU A CA 1
ATOM 1604 C C . LEU A 1 206 ? 20.112 -2.641 -33.265 1.00 97.25 206 LEU A C 1
ATOM 1606 O O . LEU A 1 206 ? 21.056 -3.033 -33.933 1.00 97.25 206 LEU A O 1
ATOM 1610 N N . GLY A 1 207 ? 19.065 -3.422 -32.983 1.00 97.69 207 GLY A N 1
ATOM 1611 C CA . GLY A 1 207 ? 18.965 -4.824 -33.404 1.00 97.69 207 GLY A CA 1
ATOM 1612 C C . GLY A 1 207 ? 18.893 -5.030 -34.923 1.00 97.69 207 GLY A C 1
ATOM 1613 O O . GLY A 1 207 ? 19.287 -6.081 -35.416 1.00 97.69 207 GLY A O 1
ATOM 1614 N N . ARG A 1 208 ? 18.438 -4.030 -35.692 1.00 97.31 208 ARG A N 1
ATOM 1615 C CA . ARG A 1 208 ? 18.527 -4.049 -37.165 1.00 97.31 208 ARG A CA 1
ATOM 1616 C C . ARG A 1 208 ? 19.948 -3.756 -37.642 1.00 97.31 208 ARG A C 1
ATOM 1618 O O . ARG A 1 208 ? 20.450 -4.478 -38.494 1.00 97.31 208 ARG A O 1
ATOM 1625 N N . LEU A 1 209 ? 20.594 -2.741 -37.064 1.00 96.88 209 LEU A N 1
ATOM 1626 C CA . LEU A 1 209 ? 21.973 -2.370 -37.401 1.00 96.88 209 LEU A CA 1
ATOM 1627 C C . LEU A 1 209 ? 22.981 -3.463 -37.009 1.00 96.88 209 LEU A C 1
ATOM 1629 O O . LEU A 1 209 ? 23.909 -3.751 -37.759 1.00 96.88 209 LEU A O 1
ATOM 1633 N N . GLU A 1 210 ? 22.740 -4.123 -35.875 1.00 96.88 210 GLU A N 1
ATOM 1634 C CA . GLU A 1 210 ? 23.457 -5.296 -35.374 1.00 96.88 210 GLU A CA 1
ATOM 1635 C C . GLU A 1 210 ? 23.495 -6.435 -36.403 1.00 96.88 210 GLU A C 1
ATOM 1637 O O . GLU A 1 210 ? 24.564 -7.001 -36.621 1.00 96.88 210 GLU A O 1
ATOM 1642 N N . LEU A 1 211 ? 22.367 -6.718 -37.072 1.00 96.44 211 LEU A N 1
ATOM 1643 C CA . LEU A 1 211 ? 22.247 -7.750 -38.112 1.00 96.44 211 LEU A CA 1
ATOM 1644 C C . LEU A 1 211 ? 22.916 -7.370 -39.444 1.00 96.44 211 LEU A C 1
ATOM 1646 O O . LEU A 1 211 ? 23.289 -8.259 -40.204 1.00 96.44 211 LEU A O 1
ATOM 1650 N N . SER A 1 212 ? 23.057 -6.075 -39.742 1.00 94.75 212 SER A N 1
ATOM 1651 C CA . SER A 1 212 ? 23.706 -5.582 -40.969 1.00 94.75 212 SER A CA 1
ATOM 1652 C C . SER A 1 212 ? 25.209 -5.311 -40.829 1.00 94.75 212 SER A C 1
ATOM 1654 O O . SER A 1 212 ? 25.864 -5.001 -41.820 1.00 94.75 212 SER A O 1
ATOM 1656 N N . TRP A 1 213 ? 25.760 -5.372 -39.615 1.00 96.56 213 TRP A N 1
ATOM 1657 C CA . TRP A 1 213 ? 27.140 -4.971 -39.342 1.00 96.56 213 TRP A CA 1
ATOM 1658 C C . TRP A 1 213 ? 28.158 -6.050 -39.722 1.00 96.56 213 TRP A C 1
ATOM 1660 O O . TRP A 1 213 ? 28.052 -7.206 -39.312 1.00 96.56 213 TRP A O 1
ATOM 1670 N N . THR A 1 214 ? 29.214 -5.636 -40.420 1.00 93.75 214 THR A N 1
ATOM 1671 C CA . THR A 1 214 ? 30.458 -6.403 -40.576 1.00 93.75 214 THR A CA 1
ATOM 1672 C C . THR A 1 214 ? 31.627 -5.663 -39.911 1.00 93.75 214 THR A C 1
ATOM 1674 O O . THR A 1 214 ? 31.560 -4.440 -39.772 1.00 93.75 214 THR A O 1
ATOM 1677 N N . PRO A 1 215 ? 32.748 -6.336 -39.579 1.00 92.50 215 PRO A N 1
ATOM 1678 C CA . PRO A 1 215 ? 33.935 -5.679 -39.012 1.00 92.50 215 PRO A CA 1
ATOM 1679 C C . PRO A 1 215 ? 34.562 -4.569 -39.878 1.00 92.50 215 PRO A C 1
ATOM 1681 O O . PRO A 1 215 ? 35.407 -3.828 -39.385 1.00 92.50 215 PRO A O 1
ATOM 1684 N N . SER A 1 216 ? 34.170 -4.458 -41.153 1.00 89.56 216 SER A N 1
ATOM 1685 C CA . SER A 1 216 ? 34.596 -3.417 -42.099 1.00 89.56 216 SER A CA 1
ATOM 1686 C C . SER A 1 216 ? 33.507 -2.387 -42.440 1.00 89.56 216 SER A C 1
ATOM 1688 O O . SER A 1 216 ? 33.752 -1.492 -43.246 1.00 89.56 216 SER A O 1
ATOM 1690 N N . SER A 1 217 ? 32.310 -2.497 -41.856 1.00 88.69 217 SER A N 1
ATOM 1691 C CA . SER A 1 217 ? 31.210 -1.549 -42.068 1.00 88.69 217 SER A CA 1
ATOM 1692 C C . SER A 1 217 ? 31.454 -0.224 -41.348 1.00 88.69 217 SER A C 1
ATOM 1694 O O . SER A 1 217 ? 31.913 -0.218 -40.201 1.00 88.69 217 SER A O 1
ATOM 1696 N N . ASP A 1 218 ? 31.055 0.897 -41.964 1.00 89.00 218 ASP A N 1
ATOM 1697 C CA . ASP A 1 218 ? 30.992 2.151 -41.216 1.00 89.00 218 ASP A CA 1
ATOM 1698 C C . ASP A 1 218 ? 29.999 2.022 -40.054 1.00 89.00 218 ASP A C 1
ATOM 1700 O O . ASP A 1 218 ? 28.847 1.610 -40.191 1.00 89.00 218 ASP A O 1
ATOM 1704 N N . THR A 1 219 ? 30.500 2.380 -38.883 1.00 90.69 219 THR A N 1
ATOM 1705 C CA . THR A 1 219 ? 29.779 2.398 -37.617 1.00 90.69 219 THR A CA 1
ATOM 1706 C C . THR A 1 219 ? 29.306 3.813 -37.279 1.00 90.69 219 THR A C 1
ATOM 1708 O O . THR A 1 219 ? 28.317 3.978 -36.566 1.00 90.69 219 THR A O 1
ATOM 1711 N N . PHE A 1 220 ? 29.997 4.846 -37.767 1.00 91.56 220 PHE A N 1
ATOM 1712 C CA . PHE A 1 220 ? 29.786 6.221 -37.334 1.00 91.56 220 PHE A CA 1
ATOM 1713 C C . PHE A 1 220 ? 28.513 6.831 -37.927 1.00 91.56 220 PHE A C 1
ATOM 1715 O O . PHE A 1 220 ? 27.717 7.387 -37.170 1.00 91.56 220 PHE A O 1
ATOM 1722 N N . GLY A 1 221 ? 28.272 6.674 -39.233 1.00 93.94 221 GLY A N 1
ATOM 1723 C CA . GLY A 1 221 ? 27.062 7.150 -39.910 1.00 93.94 221 GLY A CA 1
ATOM 1724 C C . GLY A 1 221 ? 25.770 6.651 -39.247 1.00 93.94 221 GLY A C 1
ATOM 1725 O O . GLY A 1 221 ? 24.997 7.477 -38.753 1.00 93.94 221 GLY A O 1
ATOM 1726 N N . PRO A 1 222 ? 25.552 5.328 -39.112 1.00 94.06 222 PRO A N 1
ATOM 1727 C CA . PRO A 1 222 ? 24.336 4.800 -38.488 1.00 94.06 222 PRO A CA 1
ATOM 1728 C C . PRO A 1 222 ? 24.167 5.195 -37.010 1.00 94.06 222 PRO A C 1
ATOM 1730 O O . PRO A 1 222 ? 23.047 5.405 -36.542 1.00 94.06 222 PRO A O 1
ATOM 1733 N N . LEU A 1 223 ? 25.258 5.349 -36.246 1.00 92.56 223 LEU A N 1
ATOM 1734 C CA . LEU A 1 223 ? 25.176 5.862 -34.871 1.00 92.56 223 LEU A CA 1
ATOM 1735 C C . LEU A 1 223 ? 24.811 7.353 -34.819 1.00 92.56 223 LEU A C 1
ATOM 1737 O O . LEU A 1 223 ? 24.077 7.769 -33.918 1.00 92.56 223 LEU A O 1
ATOM 1741 N N . LEU A 1 224 ? 25.289 8.151 -35.777 1.00 94.25 224 LEU A N 1
ATOM 1742 C CA . LEU A 1 224 ? 24.945 9.565 -35.908 1.00 94.25 224 LEU A CA 1
ATOM 1743 C C . LEU A 1 224 ? 23.456 9.738 -36.253 1.00 94.25 224 LEU A C 1
ATOM 1745 O O . LEU A 1 224 ? 22.783 10.570 -35.638 1.00 94.25 224 LEU A O 1
ATOM 1749 N N . GLU A 1 225 ? 22.920 8.891 -37.139 1.00 95.00 225 GLU A N 1
ATOM 1750 C CA . GLU A 1 225 ? 21.488 8.812 -37.469 1.00 95.00 225 GLU A CA 1
ATOM 1751 C C . GLU A 1 225 ? 20.609 8.411 -36.273 1.00 95.00 225 GLU A C 1
ATOM 1753 O O . GLU A 1 225 ? 19.513 8.947 -36.111 1.00 95.00 225 GLU A O 1
ATOM 1758 N N . LEU A 1 226 ? 21.088 7.535 -35.379 1.00 95.75 226 LEU A N 1
ATOM 1759 C CA . LEU A 1 226 ? 20.402 7.205 -34.118 1.00 95.75 226 LEU A CA 1
ATOM 1760 C C . LEU A 1 226 ? 20.568 8.283 -33.026 1.00 95.75 226 LEU A C 1
ATOM 1762 O O . LEU A 1 226 ? 19.838 8.278 -32.028 1.00 95.75 226 LEU A O 1
ATOM 1766 N N . GLY A 1 227 ? 21.485 9.240 -33.193 1.00 95.12 227 GLY A N 1
ATOM 1767 C CA . GLY A 1 227 ? 21.770 10.312 -32.233 1.00 95.12 227 GLY A CA 1
ATOM 1768 C C . GLY A 1 227 ? 20.556 11.151 -31.775 1.00 95.12 227 GLY A C 1
ATOM 1769 O O . GLY A 1 227 ? 20.493 11.531 -30.599 1.00 95.12 227 GLY A O 1
ATOM 1770 N N . PRO A 1 228 ? 19.562 11.476 -32.627 1.00 96.62 228 PRO A N 1
ATOM 1771 C CA . PRO A 1 228 ? 18.286 12.059 -32.205 1.00 96.62 228 PRO A CA 1
ATOM 1772 C C . PRO A 1 228 ? 17.470 11.142 -31.279 1.00 96.62 228 PRO A C 1
ATOM 1774 O O . PRO A 1 228 ? 16.944 11.620 -30.272 1.00 96.62 228 PRO A O 1
ATOM 1777 N N . GLU A 1 229 ? 17.404 9.836 -31.550 1.00 96.62 229 GLU A N 1
ATOM 1778 C CA . GLU A 1 229 ? 16.623 8.883 -30.746 1.00 96.62 229 GLU A CA 1
ATOM 1779 C C . GLU A 1 229 ? 17.271 8.588 -29.388 1.00 96.62 229 GLU A C 1
ATOM 1781 O O . GLU A 1 229 ? 16.567 8.518 -28.377 1.00 96.62 229 GLU A O 1
ATOM 1786 N N . PHE A 1 230 ? 18.605 8.530 -29.319 1.00 95.44 230 PHE A N 1
ATOM 1787 C CA . PHE A 1 230 ? 19.333 8.499 -28.045 1.00 95.44 230 PHE A CA 1
ATOM 1788 C C . PHE A 1 230 ? 19.082 9.764 -27.208 1.00 95.44 230 PHE A C 1
ATOM 1790 O O . PHE A 1 230 ? 18.855 9.672 -25.998 1.00 95.44 230 PHE A O 1
ATOM 1797 N N . ARG A 1 231 ? 19.048 10.951 -27.833 1.00 95.81 231 ARG A N 1
ATOM 1798 C CA . ARG A 1 231 ? 18.701 12.210 -27.144 1.00 95.81 231 ARG A CA 1
ATOM 1799 C C . ARG A 1 231 ? 17.246 12.214 -26.658 1.00 95.81 231 ARG A C 1
ATOM 1801 O O . ARG A 1 231 ? 17.000 12.604 -25.517 1.00 95.81 231 ARG A O 1
ATOM 1808 N N . ARG A 1 232 ? 16.297 11.707 -27.456 1.00 96.75 232 ARG A N 1
ATOM 1809 C CA . ARG A 1 232 ? 14.887 11.505 -27.059 1.00 96.75 232 ARG A CA 1
ATOM 1810 C C . ARG A 1 232 ? 14.756 10.532 -25.880 1.00 96.75 232 ARG A C 1
ATOM 1812 O O . ARG A 1 232 ? 14.025 10.827 -24.935 1.00 96.75 232 ARG A O 1
ATOM 1819 N N . LEU A 1 233 ? 15.507 9.427 -25.877 1.00 95.81 233 LEU A N 1
ATOM 1820 C CA . LEU A 1 233 ? 15.566 8.461 -24.772 1.00 95.81 233 LEU A CA 1
ATOM 1821 C C . LEU A 1 233 ? 16.125 9.085 -23.486 1.00 95.81 233 LEU A C 1
ATOM 1823 O O . LEU A 1 233 ? 15.504 8.975 -22.427 1.00 95.81 233 LEU A O 1
ATOM 1827 N N . ALA A 1 234 ? 17.243 9.808 -23.573 1.00 94.94 234 ALA A N 1
ATOM 1828 C CA . ALA A 1 234 ? 17.826 10.512 -22.433 1.00 94.94 234 ALA A CA 1
ATOM 1829 C C . ALA A 1 234 ? 16.888 11.600 -21.871 1.00 94.94 234 ALA A C 1
ATOM 1831 O O . ALA A 1 234 ? 16.781 11.752 -20.651 1.00 94.94 234 ALA A O 1
ATOM 1832 N N . ALA A 1 235 ? 16.171 12.326 -22.736 1.00 96.12 235 ALA A N 1
ATOM 1833 C CA . ALA A 1 235 ? 15.180 13.321 -22.335 1.00 96.12 235 ALA A CA 1
ATOM 1834 C C . ALA A 1 235 ? 13.973 12.681 -21.624 1.00 96.12 235 ALA A C 1
ATOM 1836 O O . ALA A 1 235 ? 13.647 13.090 -20.507 1.00 96.12 235 ALA A O 1
ATOM 1837 N N . LYS A 1 236 ? 13.364 11.637 -22.210 1.00 96.06 236 LYS A N 1
ATOM 1838 C CA . LYS A 1 236 ? 12.255 10.875 -21.602 1.00 96.06 236 LYS A CA 1
ATOM 1839 C C . LYS A 1 236 ? 12.662 10.246 -20.261 1.00 96.06 236 LYS A C 1
ATOM 1841 O O . LYS A 1 236 ? 11.919 10.360 -19.291 1.00 96.06 236 LYS A O 1
ATOM 1846 N N . SER A 1 237 ? 13.865 9.675 -20.157 1.00 94.12 237 SER A N 1
ATOM 1847 C CA . SER A 1 237 ? 14.396 9.099 -18.909 1.00 94.12 237 SER A CA 1
ATOM 1848 C C . SER A 1 237 ? 14.586 10.155 -17.806 1.00 94.12 237 SER A C 1
ATOM 1850 O O . SER A 1 237 ? 14.126 9.978 -16.675 1.00 94.12 237 SER A O 1
ATOM 1852 N N . ASN A 1 238 ? 15.182 11.309 -18.132 1.00 94.06 238 ASN A N 1
ATOM 1853 C CA . ASN A 1 238 ? 15.325 12.427 -17.189 1.00 94.06 238 ASN A CA 1
ATOM 1854 C C . ASN A 1 238 ? 13.988 13.094 -16.824 1.00 94.06 238 ASN A C 1
ATOM 1856 O O . ASN A 1 238 ? 13.862 13.683 -15.749 1.00 94.06 238 ASN A O 1
ATOM 1860 N N . TYR A 1 239 ? 12.989 13.033 -17.703 1.00 95.94 239 TYR A N 1
ATOM 1861 C CA . TYR A 1 239 ? 11.631 13.483 -17.412 1.00 95.94 239 TYR A CA 1
ATOM 1862 C C . TYR A 1 239 ? 10.924 12.520 -16.449 1.00 95.94 239 TYR A C 1
ATOM 1864 O O . TYR A 1 239 ? 10.492 12.959 -15.386 1.00 95.94 239 TYR A O 1
ATOM 1872 N N . PHE A 1 240 ? 10.934 11.211 -16.730 1.00 94.94 240 PHE A N 1
ATOM 1873 C CA . PHE A 1 240 ? 10.411 10.179 -15.827 1.00 94.94 240 PHE A CA 1
ATOM 1874 C C . PHE A 1 240 ? 11.036 10.264 -14.425 1.00 94.94 240 PHE A C 1
ATOM 1876 O O . PHE A 1 240 ? 10.306 10.288 -13.438 1.00 94.94 240 PHE A O 1
ATOM 1883 N N . ARG A 1 241 ? 12.367 10.427 -14.314 1.00 93.44 241 ARG A N 1
ATOM 1884 C CA . ARG A 1 241 ? 13.043 10.603 -13.011 1.00 93.44 241 ARG A CA 1
ATOM 1885 C C . ARG A 1 241 ? 12.536 11.826 -12.235 1.00 93.44 241 ARG A C 1
ATOM 1887 O O . ARG A 1 241 ? 12.346 11.734 -11.025 1.00 93.44 241 ARG A O 1
ATOM 1894 N N . ARG A 1 242 ? 12.300 12.958 -12.910 1.00 95.00 242 ARG A N 1
ATOM 1895 C CA . ARG A 1 242 ? 11.738 14.170 -12.280 1.00 95.00 242 ARG A CA 1
ATOM 1896 C C . ARG A 1 242 ? 10.286 13.967 -11.843 1.00 95.00 242 ARG A C 1
ATOM 1898 O O . ARG A 1 242 ? 9.929 14.401 -10.754 1.00 95.00 242 ARG A O 1
ATOM 1905 N N . VAL A 1 243 ? 9.483 13.265 -12.646 1.00 95.00 243 VAL A N 1
ATOM 1906 C CA . VAL A 1 243 ? 8.099 12.899 -12.305 1.00 95.00 243 VAL A CA 1
ATOM 1907 C C . VAL A 1 243 ? 8.053 11.974 -11.083 1.00 95.00 243 VAL A C 1
ATOM 1909 O O . VAL A 1 243 ? 7.312 12.263 -10.149 1.00 95.00 243 VAL A O 1
ATOM 1912 N N . GLN A 1 244 ? 8.887 10.929 -11.029 1.00 93.69 244 GLN A N 1
ATOM 1913 C CA . GLN A 1 244 ? 8.972 10.038 -9.861 1.00 93.69 244 GLN A CA 1
ATOM 1914 C C . GLN A 1 244 ? 9.388 10.783 -8.587 1.00 93.69 244 GLN A C 1
ATOM 1916 O O . GLN A 1 244 ? 8.774 10.590 -7.542 1.00 93.69 244 GLN A O 1
ATOM 1921 N N . LEU A 1 245 ? 10.381 11.676 -8.671 1.00 94.06 245 LEU A N 1
ATOM 1922 C CA . LEU A 1 245 ? 10.814 12.485 -7.528 1.00 94.06 245 LEU A CA 1
ATOM 1923 C C . LEU A 1 245 ? 9.682 13.398 -7.025 1.00 94.06 245 LEU A C 1
ATOM 1925 O O . LEU A 1 245 ? 9.400 13.410 -5.830 1.00 94.06 245 LEU A O 1
ATOM 1929 N N . ALA A 1 246 ? 8.986 14.104 -7.923 1.00 94.75 246 ALA A N 1
ATOM 1930 C CA . ALA A 1 246 ? 7.853 14.956 -7.556 1.00 94.75 246 ALA A CA 1
ATOM 1931 C C . ALA A 1 246 ? 6.701 14.159 -6.914 1.00 94.75 246 ALA A C 1
ATOM 1933 O O . ALA A 1 246 ? 6.162 14.572 -5.887 1.00 94.75 246 ALA A O 1
ATOM 1934 N N . ILE A 1 247 ? 6.361 12.993 -7.474 1.00 93.62 247 ILE A N 1
ATOM 1935 C CA . ILE A 1 247 ? 5.327 12.104 -6.929 1.00 93.62 247 ILE A CA 1
ATOM 1936 C C . ILE A 1 247 ? 5.728 11.579 -5.546 1.00 93.62 247 ILE A C 1
ATOM 1938 O O . ILE A 1 247 ? 4.904 11.607 -4.638 1.00 93.62 247 ILE A O 1
ATOM 1942 N N . LEU A 1 248 ? 6.981 11.167 -5.334 1.00 92.94 248 LEU A N 1
ATOM 1943 C CA . LEU A 1 248 ? 7.451 10.708 -4.021 1.00 92.94 248 LEU A CA 1
ATOM 1944 C C . LEU A 1 248 ? 7.471 11.826 -2.967 1.00 92.94 248 LEU A C 1
ATOM 1946 O O . LEU A 1 248 ? 7.131 11.562 -1.815 1.00 92.94 248 LEU A O 1
ATOM 1950 N N . CYS A 1 249 ? 7.786 13.070 -3.342 1.00 93.44 249 CYS A N 1
ATOM 1951 C CA . CYS A 1 249 ? 7.660 14.219 -2.438 1.00 93.44 249 CYS A CA 1
ATOM 1952 C C . CYS A 1 249 ? 6.205 14.436 -1.987 1.00 93.44 249 CYS A C 1
ATOM 1954 O O . CYS A 1 249 ? 5.963 14.698 -0.812 1.00 93.44 249 CYS A O 1
ATOM 1956 N N . ILE A 1 250 ? 5.231 14.280 -2.892 1.00 90.94 250 ILE A N 1
ATOM 1957 C CA . ILE A 1 250 ? 3.798 14.369 -2.564 1.00 90.94 250 ILE A CA 1
ATOM 1958 C C . ILE A 1 250 ? 3.363 13.168 -1.706 1.00 90.94 250 ILE A C 1
ATOM 1960 O O . ILE A 1 250 ? 2.692 13.339 -0.688 1.00 90.94 250 ILE A O 1
ATOM 1964 N N . LEU A 1 251 ? 3.783 11.952 -2.066 1.00 90.81 251 LEU A N 1
ATOM 1965 C CA . LEU A 1 251 ? 3.455 10.728 -1.329 1.00 90.81 251 LEU A CA 1
ATOM 1966 C C . LEU A 1 251 ? 4.072 10.685 0.075 1.00 90.81 251 LEU A C 1
ATOM 1968 O O . LEU A 1 251 ? 3.495 10.039 0.941 1.00 90.81 251 LEU A O 1
ATOM 1972 N N . LEU A 1 252 ? 5.178 11.391 0.344 1.00 95.19 252 LEU A N 1
ATOM 1973 C CA . LEU A 1 252 ? 5.753 11.538 1.690 1.00 95.19 252 LEU A CA 1
ATOM 1974 C C . LEU A 1 252 ? 4.831 12.312 2.655 1.00 95.19 252 LEU A C 1
ATOM 1976 O O . LEU A 1 252 ? 4.853 12.052 3.858 1.00 95.19 252 LEU A O 1
ATOM 1980 N N . ILE A 1 253 ? 3.978 13.210 2.152 1.00 94.62 253 ILE A N 1
ATOM 1981 C CA . ILE A 1 253 ? 3.019 13.971 2.975 1.00 94.62 253 ILE A CA 1
ATOM 1982 C C . ILE A 1 253 ? 1.926 13.044 3.538 1.00 94.62 253 ILE A C 1
ATOM 1984 O O . ILE A 1 253 ? 1.474 13.212 4.671 1.00 94.62 253 ILE A O 1
ATOM 1988 N N . VAL A 1 254 ? 1.531 12.021 2.777 1.00 94.56 254 VAL A N 1
ATOM 1989 C CA . VAL A 1 254 ? 0.442 11.096 3.126 1.00 94.56 254 VAL A CA 1
ATOM 1990 C C . VAL A 1 254 ? 0.682 10.342 4.450 1.00 94.56 254 VAL A C 1
ATOM 1992 O O . VAL A 1 254 ? -0.167 10.448 5.340 1.00 94.56 254 VAL A O 1
ATOM 1995 N N . PRO A 1 255 ? 1.809 9.629 4.668 1.00 95.94 255 PRO A N 1
ATOM 1996 C CA . PRO A 1 255 ? 2.058 8.959 5.936 1.00 95.94 255 PRO A CA 1
ATOM 1997 C C . PRO A 1 255 ? 2.350 9.942 7.082 1.00 95.94 255 PRO A C 1
ATOM 1999 O O . PRO A 1 255 ? 2.112 9.590 8.232 1.00 95.94 255 PRO A O 1
ATOM 2002 N N . LEU A 1 256 ? 2.781 11.183 6.814 1.00 96.88 256 LEU A N 1
ATOM 2003 C CA . LEU A 1 256 ? 2.894 12.221 7.852 1.00 96.88 256 LEU A CA 1
ATOM 2004 C C . LEU A 1 256 ? 1.510 12.655 8.373 1.00 96.88 256 LEU A C 1
ATOM 2006 O O . LEU A 1 256 ? 1.322 12.778 9.584 1.00 96.88 256 LEU A O 1
ATOM 2010 N N . ILE A 1 257 ? 0.511 12.790 7.491 1.00 95.94 257 ILE A N 1
ATOM 2011 C CA . ILE A 1 257 ? -0.893 12.993 7.894 1.00 95.94 257 ILE A CA 1
ATOM 2012 C C . ILE A 1 257 ? -1.389 11.783 8.703 1.00 95.94 257 ILE A C 1
ATOM 2014 O O . ILE A 1 257 ? -1.981 11.953 9.771 1.00 95.94 257 ILE A O 1
ATOM 2018 N N . PHE A 1 258 ? -1.109 10.558 8.242 1.00 96.31 258 PHE A N 1
ATOM 2019 C CA . PHE A 1 258 ? -1.502 9.333 8.953 1.00 96.31 258 PHE A CA 1
ATOM 2020 C C . PHE A 1 258 ? -0.866 9.258 10.350 1.00 96.31 258 PHE A C 1
ATOM 2022 O O . PHE A 1 258 ? -1.538 8.864 11.304 1.00 96.31 258 PHE A O 1
ATOM 2029 N N . LEU A 1 259 ? 0.401 9.667 10.490 1.00 97.25 259 LEU A N 1
ATOM 2030 C CA . LEU A 1 259 ? 1.118 9.721 11.764 1.00 97.25 259 LEU A CA 1
ATOM 2031 C C . LEU A 1 259 ? 0.402 10.643 12.756 1.00 97.25 259 LEU A C 1
ATOM 2033 O O . LEU A 1 259 ? 0.108 10.220 13.873 1.00 97.25 259 LEU A O 1
ATOM 2037 N N . GLY A 1 260 ? 0.054 11.863 12.334 1.00 95.75 260 GLY A N 1
ATOM 2038 C CA . GLY A 1 260 ? -0.666 12.826 13.170 1.00 95.75 260 GLY A CA 1
ATOM 2039 C C . GLY A 1 260 ? -2.021 12.303 13.661 1.00 95.75 260 GLY A C 1
ATOM 2040 O O . GLY A 1 260 ? -2.312 12.359 14.858 1.00 95.75 260 GLY A O 1
ATOM 2041 N N . VAL A 1 261 ? -2.832 11.725 12.767 1.00 94.31 261 VAL A N 1
ATOM 2042 C CA . VAL A 1 261 ? -4.164 11.206 13.132 1.00 94.31 261 VAL A CA 1
ATOM 2043 C C . VAL A 1 261 ? -4.074 9.924 13.977 1.00 94.31 261 VAL A C 1
ATOM 2045 O O . VAL A 1 261 ? -4.871 9.737 14.901 1.00 94.31 261 VAL A O 1
ATOM 2048 N N . ASN A 1 262 ? -3.075 9.062 13.753 1.00 94.88 262 ASN A N 1
ATOM 2049 C CA . ASN A 1 262 ? -2.860 7.878 14.592 1.00 94.88 262 ASN A CA 1
ATOM 2050 C C . ASN A 1 262 ? -2.330 8.249 15.993 1.00 94.88 262 ASN A C 1
ATOM 2052 O O . ASN A 1 262 ? -2.778 7.669 16.979 1.00 94.88 262 ASN A O 1
ATOM 2056 N N . ILE A 1 263 ? -1.461 9.262 16.118 1.00 94.56 263 ILE A N 1
ATOM 2057 C CA . ILE A 1 263 ? -1.035 9.812 17.421 1.00 94.56 263 ILE A CA 1
ATOM 2058 C C . ILE A 1 263 ? -2.232 10.403 18.180 1.00 94.56 263 ILE A C 1
ATOM 2060 O O . ILE A 1 263 ? -2.399 10.126 19.370 1.00 94.56 263 ILE A O 1
ATOM 2064 N N . ALA A 1 264 ? -3.105 11.159 17.504 1.00 91.25 264 ALA A N 1
ATOM 2065 C CA . ALA A 1 264 ? -4.339 11.669 18.105 1.00 91.25 264 ALA A CA 1
ATOM 2066 C C . ALA A 1 264 ? -5.254 10.528 18.594 1.00 91.25 264 ALA A C 1
ATOM 2068 O O . ALA A 1 264 ? -5.758 10.578 19.718 1.00 91.25 264 ALA A O 1
ATOM 2069 N N . SER A 1 265 ? -5.398 9.466 17.795 1.00 89.25 265 SER A N 1
ATOM 2070 C CA . SER A 1 265 ? -6.175 8.267 18.147 1.00 89.25 265 SER A CA 1
ATOM 2071 C C . SER A 1 265 ? -5.589 7.526 19.356 1.00 89.25 265 SER A C 1
ATOM 2073 O O . SER A 1 265 ? -6.324 7.179 20.279 1.00 89.25 265 SER A O 1
ATOM 2075 N N . LEU A 1 266 ? -4.265 7.341 19.409 1.00 90.94 266 LEU A N 1
ATOM 2076 C CA . LEU A 1 266 ? -3.564 6.711 20.536 1.00 90.94 266 LEU A CA 1
ATOM 2077 C C . LEU A 1 266 ? -3.687 7.529 21.831 1.00 90.94 266 LEU A C 1
ATOM 2079 O O . LEU A 1 266 ? -3.963 6.962 22.890 1.00 90.94 266 LEU A O 1
ATOM 2083 N N . ARG A 1 267 ? -3.553 8.862 21.759 1.00 90.62 267 ARG A N 1
ATOM 2084 C CA . ARG A 1 267 ? -3.774 9.756 22.909 1.00 90.62 267 ARG A CA 1
ATOM 2085 C C . ARG A 1 267 ? -5.199 9.618 23.452 1.00 90.62 267 ARG A C 1
ATOM 2087 O O . ARG A 1 267 ? -5.389 9.555 24.666 1.00 90.62 267 ARG A O 1
ATOM 2094 N N . LEU A 1 268 ? -6.190 9.535 22.565 1.00 86.00 268 LEU A N 1
ATOM 2095 C CA . LEU A 1 268 ? -7.597 9.431 22.945 1.00 86.00 268 LEU A CA 1
ATOM 2096 C C . LEU A 1 268 ? -7.943 8.035 23.504 1.00 86.00 268 LEU A C 1
ATOM 2098 O O . LEU A 1 268 ? -8.653 7.935 24.503 1.00 86.00 268 LEU A O 1
ATOM 2102 N N . ALA A 1 269 ? -7.327 6.969 22.981 1.00 85.75 269 ALA A N 1
ATOM 2103 C CA . ALA A 1 269 ? -7.364 5.631 23.579 1.00 85.75 269 ALA A CA 1
ATOM 2104 C C . ALA A 1 269 ? -6.759 5.592 25.001 1.00 85.75 269 ALA A C 1
ATOM 2106 O O . ALA A 1 269 ? -7.262 4.877 25.871 1.00 85.75 269 ALA A O 1
ATOM 2107 N N . GLY A 1 270 ? -5.720 6.392 25.271 1.00 88.31 270 GLY A N 1
ATOM 2108 C CA . GLY A 1 270 ? -5.161 6.582 26.616 1.00 88.31 270 GLY A CA 1
ATOM 2109 C C . GLY A 1 270 ? -6.137 7.251 27.597 1.00 88.31 270 GLY A C 1
ATOM 2110 O O . GLY A 1 270 ? -6.247 6.837 28.751 1.00 88.31 270 GLY A O 1
ATOM 2111 N N . ILE A 1 271 ? -6.915 8.233 27.134 1.00 87.00 271 ILE A N 1
ATOM 2112 C CA . ILE A 1 271 ? -7.973 8.870 27.938 1.00 87.00 271 ILE A CA 1
ATOM 2113 C C . ILE A 1 271 ? -9.088 7.856 28.254 1.00 87.00 271 ILE A C 1
ATOM 2115 O O . ILE A 1 271 ? -9.499 7.720 29.409 1.00 87.00 271 ILE A O 1
ATOM 2119 N N . ILE A 1 272 ? -9.509 7.061 27.263 1.00 84.38 272 ILE A N 1
ATOM 2120 C CA . ILE A 1 272 ? -10.499 5.985 27.444 1.00 84.38 272 ILE A CA 1
ATOM 2121 C C . ILE A 1 272 ? -10.011 4.941 28.463 1.00 84.38 272 ILE A C 1
ATOM 2123 O O . ILE A 1 272 ? -10.794 4.514 29.312 1.00 84.38 272 ILE A O 1
ATOM 2127 N N . SER A 1 273 ? -8.727 4.562 28.446 1.00 87.69 273 SER A N 1
ATOM 2128 C CA . SER A 1 273 ? -8.173 3.602 29.418 1.00 87.69 273 SER A CA 1
ATOM 2129 C C . SER A 1 273 ? -8.207 4.133 30.859 1.00 87.69 273 SER A C 1
ATOM 2131 O O . SER A 1 273 ? -8.490 3.378 31.793 1.00 87.69 273 SER A O 1
ATOM 2133 N N . THR A 1 274 ? -8.015 5.443 31.038 1.00 87.88 274 THR A N 1
ATOM 2134 C CA . THR A 1 274 ? -8.100 6.120 32.341 1.00 87.88 274 THR A CA 1
ATOM 2135 C C . THR A 1 274 ? -9.537 6.122 32.874 1.00 87.88 274 THR A C 1
ATOM 2137 O O . THR A 1 274 ? -9.771 5.739 34.022 1.00 87.88 274 THR A O 1
ATOM 2140 N N . HIS A 1 275 ? -10.524 6.452 32.031 1.00 84.25 275 HIS A N 1
ATOM 2141 C CA . HIS A 1 275 ? -11.942 6.356 32.400 1.00 84.25 275 HIS A CA 1
ATOM 2142 C C . HIS A 1 275 ? -12.380 4.910 32.684 1.00 84.25 275 HIS A C 1
ATOM 2144 O O . HIS A 1 275 ? -13.168 4.668 33.600 1.00 84.25 275 HIS A O 1
ATOM 2150 N N . LEU A 1 276 ? -11.854 3.933 31.939 1.00 85.81 276 LEU A N 1
ATOM 2151 C CA . LEU A 1 276 ? -12.132 2.516 32.164 1.00 85.81 276 LEU A CA 1
ATOM 2152 C C . LEU A 1 276 ? -11.580 2.038 33.515 1.00 85.81 276 LEU A C 1
ATOM 2154 O O . LEU A 1 276 ? -12.290 1.338 34.237 1.00 85.81 276 LEU A O 1
ATOM 2158 N N . LYS A 1 277 ? -10.361 2.460 33.887 1.00 87.62 277 LYS A N 1
ATOM 2159 C CA . LYS A 1 277 ? -9.785 2.200 35.215 1.00 87.62 277 LYS A CA 1
ATOM 2160 C C . LYS A 1 277 ? -10.686 2.754 36.324 1.00 87.62 277 LYS A C 1
ATOM 2162 O O . LYS A 1 277 ? -11.050 2.006 37.223 1.00 87.62 277 LYS A O 1
ATOM 2167 N N . PHE A 1 278 ? -11.104 4.018 36.225 1.00 88.00 278 PHE A N 1
ATOM 2168 C CA . PHE A 1 278 ? -11.982 4.650 37.219 1.00 88.00 278 PHE A CA 1
ATOM 2169 C C . PHE A 1 278 ? -13.304 3.882 37.416 1.00 88.00 278 PHE A C 1
ATOM 2171 O O . PHE A 1 278 ? -13.698 3.595 38.544 1.00 88.00 278 PHE A O 1
ATOM 2178 N N . ASN A 1 279 ? -13.956 3.468 36.322 1.00 86.88 279 ASN A N 1
ATOM 2179 C CA . ASN A 1 279 ? -15.183 2.664 36.387 1.00 86.88 279 ASN A CA 1
ATOM 2180 C C . ASN A 1 279 ? -14.956 1.270 37.001 1.00 86.88 279 ASN A C 1
ATOM 2182 O O . ASN A 1 279 ? -15.804 0.781 37.747 1.00 86.88 279 ASN A O 1
ATOM 2186 N N . VAL A 1 280 ? -13.816 0.635 36.709 1.00 86.94 280 VAL A N 1
ATOM 2187 C CA . VAL A 1 280 ? -13.415 -0.645 37.313 1.00 86.94 280 VAL A CA 1
ATOM 2188 C C . VAL A 1 280 ? -13.178 -0.506 38.816 1.00 86.94 280 VAL A C 1
ATOM 2190 O O . VAL A 1 280 ? -13.666 -1.333 39.584 1.00 86.94 280 VAL A O 1
ATOM 2193 N N . ASP A 1 281 ? -12.460 0.527 39.250 1.00 88.06 281 ASP A N 1
ATOM 2194 C CA . ASP A 1 281 ? -12.107 0.703 40.659 1.00 88.06 281 ASP A CA 1
ATOM 2195 C C . ASP A 1 281 ? -13.343 1.080 41.508 1.00 88.06 281 ASP A C 1
ATOM 2197 O O . ASP A 1 281 ? -13.525 0.527 42.591 1.00 88.06 281 ASP A O 1
ATOM 2201 N N . HIS A 1 282 ? -14.282 1.873 40.973 1.00 86.56 282 HIS A N 1
ATOM 2202 C CA . HIS A 1 282 ? -15.589 2.119 41.607 1.00 86.56 282 HIS A CA 1
ATOM 2203 C C . HIS A 1 282 ? -16.471 0.851 41.705 1.00 86.56 282 HIS A C 1
ATOM 2205 O O . HIS A 1 282 ? -17.191 0.681 42.690 1.00 86.56 282 HIS A O 1
ATOM 2211 N N . LEU A 1 283 ? -16.402 -0.081 40.741 1.00 84.31 283 LEU A N 1
ATOM 2212 C CA . LEU A 1 283 ? -17.076 -1.384 40.873 1.00 84.31 283 LEU A CA 1
ATOM 2213 C C . LEU A 1 283 ? -16.430 -2.272 41.943 1.00 84.31 283 LEU A C 1
ATOM 2215 O O . LEU A 1 283 ? -17.156 -2.879 42.729 1.00 84.31 283 LEU A O 1
ATOM 2219 N N . LYS A 1 284 ? -15.091 -2.321 42.019 1.00 84.56 284 LYS A N 1
ATOM 2220 C CA . LYS A 1 284 ? -14.388 -3.033 43.103 1.00 84.56 284 LYS A CA 1
ATOM 2221 C C . LYS A 1 284 ? -14.786 -2.488 44.470 1.00 84.56 284 LYS A C 1
ATOM 2223 O O . LYS A 1 284 ? -15.029 -3.275 45.373 1.00 84.56 284 LYS A O 1
ATOM 2228 N N . GLN A 1 285 ? -14.887 -1.165 44.612 1.00 87.19 285 GLN A N 1
ATOM 2229 C CA . GLN A 1 285 ? -15.271 -0.530 45.872 1.00 87.19 285 GLN A CA 1
ATOM 2230 C C . GLN A 1 285 ? -16.687 -0.937 46.310 1.00 87.19 285 GLN A C 1
ATOM 2232 O O . GLN A 1 285 ? -16.893 -1.232 47.482 1.00 87.19 285 GLN A O 1
ATOM 2237 N N . ARG A 1 286 ? -17.646 -1.041 45.376 1.00 83.06 286 ARG A N 1
ATOM 2238 C CA . ARG A 1 286 ? -19.000 -1.549 45.673 1.00 83.06 286 ARG A CA 1
ATOM 2239 C C . ARG A 1 286 ? -19.019 -3.038 46.028 1.00 83.06 286 ARG A C 1
ATOM 2241 O O . ARG A 1 286 ? -19.674 -3.410 46.992 1.00 83.06 286 ARG A O 1
ATOM 2248 N N . ALA A 1 287 ? -18.298 -3.876 45.281 1.00 80.62 287 ALA A N 1
ATOM 2249 C CA . ALA A 1 287 ? -18.226 -5.313 45.560 1.00 80.62 287 ALA A CA 1
ATOM 2250 C C . ALA A 1 287 ? -17.529 -5.604 46.904 1.00 80.62 287 ALA A C 1
ATOM 2252 O O . ALA A 1 287 ? -18.014 -6.410 47.692 1.00 80.62 287 ALA A O 1
ATOM 2253 N N . GLY A 1 288 ? -16.429 -4.902 47.190 1.00 76.44 288 GLY A N 1
ATOM 2254 C CA . GLY A 1 288 ? -15.704 -4.992 48.457 1.00 76.44 288 GLY A CA 1
ATOM 2255 C C . GLY A 1 288 ? -16.516 -4.483 49.648 1.00 76.44 288 GLY A C 1
ATOM 2256 O O . GLY A 1 288 ? -16.487 -5.114 50.695 1.00 76.44 288 GLY A O 1
ATOM 2257 N N . ALA A 1 289 ? -17.301 -3.411 49.486 1.00 66.12 289 ALA A N 1
ATOM 2258 C CA . ALA A 1 289 ? -18.192 -2.923 50.542 1.00 66.12 289 ALA A CA 1
ATOM 2259 C C . ALA A 1 289 ? -19.273 -3.948 50.938 1.00 66.12 289 ALA A C 1
ATOM 2261 O O . ALA A 1 289 ? -19.621 -4.021 52.111 1.00 66.12 289 ALA A O 1
ATOM 2262 N N . GLY A 1 290 ? -19.764 -4.760 49.992 1.00 58.44 290 GLY A N 1
ATOM 2263 C CA . GLY A 1 290 ? -20.644 -5.892 50.303 1.00 58.44 290 GLY A CA 1
ATOM 2264 C C . GLY A 1 290 ? -19.912 -7.006 51.057 1.00 58.44 290 GLY A C 1
ATOM 2265 O O . GLY A 1 290 ? -20.333 -7.402 52.135 1.00 58.44 290 GLY A O 1
ATOM 2266 N N . ILE A 1 291 ? -18.766 -7.459 50.538 1.00 54.25 291 ILE A N 1
ATOM 2267 C CA . ILE A 1 291 ? -18.003 -8.570 51.138 1.00 54.25 291 ILE A CA 1
ATOM 2268 C C . ILE A 1 291 ? -17.490 -8.219 52.547 1.00 54.25 291 ILE A C 1
ATOM 2270 O O . ILE A 1 291 ? -17.524 -9.059 53.440 1.00 54.25 291 ILE A O 1
ATOM 2274 N N . CYS A 1 292 ? -17.056 -6.978 52.783 1.00 49.78 292 CYS A N 1
ATOM 2275 C CA . CYS A 1 292 ? -16.624 -6.523 54.106 1.00 49.78 292 CYS A CA 1
ATOM 2276 C C . CYS A 1 292 ? -17.777 -6.314 55.103 1.00 49.78 292 CYS A C 1
ATOM 2278 O O . CYS A 1 292 ? -17.493 -6.215 56.293 1.00 49.78 292 CYS A O 1
ATOM 2280 N N . ALA A 1 293 ? -19.040 -6.258 54.663 1.00 51.16 293 ALA A N 1
ATOM 2281 C CA . ALA A 1 293 ? -20.179 -6.241 55.581 1.00 51.16 293 ALA A CA 1
ATOM 2282 C C . ALA A 1 293 ? -20.386 -7.630 56.213 1.00 51.16 293 ALA A C 1
ATOM 2284 O O . ALA A 1 293 ? -20.455 -7.734 57.437 1.00 51.16 293 ALA A O 1
ATOM 2285 N N . ASP A 1 294 ? -20.358 -8.690 55.398 1.00 47.31 294 ASP A N 1
ATOM 2286 C CA . ASP A 1 294 ? -20.510 -10.079 55.862 1.00 47.31 294 ASP A CA 1
ATOM 2287 C C . ASP A 1 294 ? -19.241 -10.624 56.551 1.00 47.31 294 ASP A C 1
ATOM 2289 O O . ASP A 1 294 ? -19.324 -11.416 57.487 1.00 47.31 294 ASP A O 1
ATOM 2293 N N . ALA A 1 295 ? -18.046 -10.189 56.130 1.00 45.25 295 ALA A N 1
ATOM 2294 C CA . ALA A 1 295 ? -16.768 -10.676 56.671 1.00 45.25 295 ALA A CA 1
ATOM 2295 C C . ALA A 1 295 ? -16.311 -9.991 57.979 1.00 45.25 295 ALA A C 1
ATOM 2297 O O . ALA A 1 295 ? -15.245 -10.320 58.501 1.00 45.25 295 ALA A O 1
ATOM 2298 N N . SER A 1 296 ? -17.084 -9.046 58.525 1.00 41.84 296 SER A N 1
ATOM 2299 C CA . SER A 1 296 ? -16.686 -8.191 59.662 1.00 41.84 296 SER A CA 1
ATOM 2300 C C . SER A 1 296 ? -16.667 -8.872 61.046 1.00 41.84 296 SER A C 1
ATOM 2302 O O . SER A 1 296 ? -16.586 -8.185 62.062 1.00 41.84 296 SER A O 1
ATOM 2304 N N . LEU A 1 297 ? -16.703 -10.211 61.105 1.00 47.59 297 LEU A N 1
ATOM 2305 C CA . LEU A 1 297 ? -16.711 -10.982 62.357 1.00 47.59 297 LEU A CA 1
ATOM 2306 C C . LEU A 1 297 ? -15.385 -11.680 62.709 1.00 47.59 297 LEU A C 1
ATOM 2308 O O . LEU A 1 297 ? -15.124 -11.863 63.894 1.00 47.59 297 LEU A O 1
ATOM 2312 N N . THR A 1 298 ? -14.533 -12.043 61.740 1.00 47.12 298 THR A N 1
ATOM 2313 C CA . THR A 1 298 ? -13.239 -12.709 62.022 1.00 47.12 298 THR A CA 1
ATOM 2314 C C . THR A 1 298 ? -12.185 -12.461 60.933 1.00 47.12 298 THR A C 1
ATOM 2316 O O . THR A 1 298 ? -12.164 -13.172 59.925 1.00 47.12 298 THR A O 1
ATOM 2319 N N . PHE A 1 299 ? -11.248 -11.532 61.158 1.00 44.56 299 PHE A N 1
ATOM 2320 C CA . PHE A 1 299 ? -9.925 -11.599 60.518 1.00 44.56 299 PHE A CA 1
ATOM 2321 C C . PHE A 1 299 ? -8.843 -10.864 61.324 1.00 44.56 299 PHE A C 1
ATOM 2323 O O . PHE A 1 299 ? -8.992 -9.682 61.632 1.00 44.56 299 PHE A O 1
ATOM 2330 N N . ASP A 1 300 ? -7.748 -11.557 61.642 1.00 48.66 300 ASP A N 1
ATOM 2331 C CA . ASP A 1 300 ? -6.665 -11.031 62.479 1.00 48.66 300 ASP A CA 1
ATOM 2332 C C . ASP A 1 300 ? -5.767 -10.013 61.761 1.00 48.66 300 ASP A C 1
ATOM 2334 O O . ASP A 1 300 ? -5.348 -10.181 60.611 1.00 48.66 300 ASP A O 1
ATOM 2338 N N . SER A 1 301 ? -5.400 -8.957 62.485 1.00 50.00 301 SER A N 1
ATOM 2339 C CA . SER A 1 301 ? -4.576 -7.857 61.985 1.00 50.00 301 SER A CA 1
ATOM 2340 C C . SER A 1 301 ? -3.076 -8.158 62.093 1.00 50.00 301 SER A C 1
ATOM 2342 O O . SER A 1 301 ? -2.419 -7.678 63.016 1.00 50.00 301 SER A O 1
ATOM 2344 N N . ASN A 1 302 ? -2.508 -8.938 61.162 1.00 50.66 302 ASN A N 1
ATOM 2345 C CA . ASN A 1 302 ? -1.058 -9.198 61.157 1.00 50.66 302 ASN A CA 1
ATOM 2346 C C . ASN A 1 302 ? -0.436 -9.483 59.768 1.00 50.66 302 ASN A C 1
ATOM 2348 O O . ASN A 1 302 ? 0.165 -10.531 59.531 1.00 50.66 302 ASN A O 1
ATOM 2352 N N . GLN A 1 303 ? -0.523 -8.527 58.833 1.00 45.06 303 GLN A N 1
ATOM 2353 C CA . GLN A 1 303 ? 0.344 -8.534 57.644 1.00 45.06 303 GLN A CA 1
ATOM 2354 C C . GLN A 1 303 ? 0.706 -7.114 57.178 1.00 45.06 303 GLN A C 1
ATOM 2356 O O . GLN A 1 303 ? -0.155 -6.327 56.791 1.00 45.06 303 GLN A O 1
ATOM 2361 N N . THR A 1 304 ? 1.998 -6.785 57.228 1.00 54.69 304 THR A N 1
ATOM 2362 C CA . THR A 1 304 ? 2.570 -5.466 56.907 1.00 54.69 304 THR A CA 1
ATOM 2363 C C . THR A 1 304 ? 3.677 -5.567 55.846 1.00 54.69 304 THR A C 1
ATOM 2365 O O . THR A 1 304 ? 4.165 -6.655 55.541 1.00 54.69 304 THR A O 1
ATOM 2368 N N . SER A 1 305 ? 4.114 -4.408 55.327 1.00 50.00 305 SER A N 1
ATOM 2369 C CA . SER A 1 305 ? 5.164 -4.203 54.300 1.00 50.00 305 SER A CA 1
ATOM 2370 C C . SER A 1 305 ? 4.785 -4.540 52.840 1.00 50.00 305 SER A C 1
ATOM 2372 O O . SER A 1 305 ? 3.806 -5.230 52.579 1.00 50.00 305 SER A O 1
ATOM 2374 N N . GLY A 1 306 ? 5.542 -3.989 51.871 1.00 42.03 306 GLY A N 1
ATOM 2375 C CA . GLY A 1 306 ? 5.370 -4.264 50.427 1.00 42.03 306 GLY A CA 1
ATOM 2376 C C . GLY A 1 306 ? 5.193 -3.060 49.479 1.00 42.03 306 GLY A C 1
ATOM 2377 O O . GLY A 1 306 ? 4.767 -3.242 48.339 1.00 42.03 306 GLY A O 1
ATOM 2378 N N . CYS A 1 307 ? 5.487 -1.822 49.897 1.00 52.28 307 CYS A N 1
ATOM 2379 C CA . CYS A 1 307 ? 5.237 -0.628 49.073 1.00 52.28 307 CYS A CA 1
ATOM 2380 C C . CYS A 1 307 ? 6.311 -0.373 47.987 1.00 52.28 307 CYS A C 1
ATOM 2382 O O . CYS A 1 307 ? 7.210 0.435 48.197 1.00 52.28 307 CYS A O 1
ATOM 2384 N N . ALA A 1 308 ? 6.195 -1.020 46.816 1.00 51.19 308 ALA A N 1
ATOM 2385 C CA . ALA A 1 308 ? 6.764 -0.541 45.540 1.00 51.19 308 ALA A CA 1
ATOM 2386 C C . ALA A 1 308 ? 6.253 -1.338 44.316 1.00 51.19 308 ALA A C 1
ATOM 2388 O O . ALA A 1 308 ? 6.539 -2.524 44.183 1.00 51.19 308 ALA A O 1
ATOM 2389 N N . SER A 1 309 ? 5.549 -0.697 43.370 1.00 38.84 309 SER A N 1
ATOM 2390 C CA . SER A 1 309 ? 5.479 -1.146 41.955 1.00 38.84 309 SER A CA 1
ATOM 2391 C C . SER A 1 309 ? 4.788 -0.118 41.041 1.00 38.84 309 SER A C 1
ATOM 2393 O O . SER A 1 309 ? 3.625 -0.246 40.659 1.00 38.84 309 SER A O 1
ATOM 2395 N N . LEU A 1 310 ? 5.538 0.910 40.634 1.00 43.97 310 LEU A N 1
ATOM 2396 C CA . LEU A 1 310 ? 5.119 1.900 39.631 1.00 43.97 310 LEU A CA 1
ATOM 2397 C C . LEU A 1 310 ? 5.222 1.319 38.200 1.00 43.97 310 LEU A C 1
ATOM 2399 O O . LEU A 1 310 ? 6.072 1.721 37.413 1.00 43.97 310 LEU A O 1
ATOM 2403 N N . LEU A 1 311 ? 4.381 0.333 37.859 1.00 40.75 311 LEU A N 1
ATOM 2404 C CA . LEU A 1 311 ? 4.444 -0.359 36.561 1.00 40.75 311 LEU A CA 1
ATOM 2405 C C . LEU A 1 311 ? 3.061 -0.790 36.035 1.00 40.75 311 LEU A C 1
ATOM 2407 O O . LEU A 1 311 ? 2.607 -1.896 36.304 1.00 40.75 311 LEU A O 1
ATOM 2411 N N . VAL A 1 312 ? 2.463 0.095 35.219 1.00 44.16 312 VAL A N 1
ATOM 2412 C CA . VAL A 1 312 ? 1.336 -0.116 34.274 1.00 44.16 312 VAL A CA 1
ATOM 2413 C C . VAL A 1 312 ? 0.003 -0.625 34.881 1.00 44.16 312 VAL A C 1
ATOM 2415 O O . VAL A 1 312 ? -0.020 -1.564 35.672 1.00 44.16 312 VAL A O 1
ATOM 2418 N N . PRO A 1 313 ? -1.170 -0.073 34.494 1.00 44.75 313 PRO A N 1
ATOM 2419 C CA . PRO A 1 313 ? -2.454 -0.627 34.924 1.00 44.75 313 PRO A CA 1
ATOM 2420 C C . PRO A 1 313 ? -2.601 -2.091 34.489 1.00 44.75 313 PRO A C 1
ATOM 2422 O O . PRO A 1 313 ? -2.757 -2.381 33.302 1.00 44.75 313 PRO A O 1
ATOM 2425 N N . ARG A 1 314 ? -2.587 -3.023 35.452 1.00 53.81 314 ARG A N 1
ATOM 2426 C CA . ARG A 1 314 ? -2.946 -4.423 35.197 1.00 53.81 314 ARG A CA 1
ATOM 2427 C C . ARG A 1 314 ? -4.356 -4.452 34.607 1.00 53.81 314 ARG A C 1
ATOM 2429 O O . ARG A 1 314 ? -5.318 -4.097 35.291 1.00 53.81 314 ARG A O 1
ATOM 2436 N N . HIS A 1 315 ? -4.476 -4.883 33.350 1.00 61.84 315 HIS A N 1
ATOM 2437 C CA . HIS A 1 315 ? -5.758 -5.328 32.809 1.00 61.84 315 HIS A CA 1
ATOM 2438 C C . HIS A 1 315 ? -6.361 -6.324 33.805 1.00 61.84 315 HIS A C 1
ATOM 2440 O O . HIS A 1 315 ? -5.658 -7.240 34.238 1.00 61.84 315 HIS A O 1
ATOM 2446 N N . LEU A 1 316 ? -7.638 -6.145 34.169 1.00 71.75 316 LEU A N 1
ATOM 2447 C CA . LEU A 1 316 ? -8.353 -7.151 34.955 1.00 71.75 316 LEU A CA 1
ATOM 2448 C C . LEU A 1 316 ? -8.185 -8.503 34.261 1.00 71.75 316 LEU A C 1
ATOM 2450 O O . LEU A 1 316 ? -8.481 -8.629 33.070 1.00 71.75 316 LEU A O 1
ATOM 2454 N N . SER A 1 317 ? -7.698 -9.496 35.000 1.00 79.75 317 SER A N 1
ATOM 2455 C CA . SER A 1 317 ? -7.576 -10.850 34.473 1.00 79.75 317 SER A CA 1
ATOM 2456 C C . SER A 1 317 ? -8.954 -11.362 34.050 1.00 79.75 317 SER A C 1
ATOM 2458 O O . SER A 1 317 ? -9.967 -11.025 34.668 1.00 79.75 317 SER A O 1
ATOM 2460 N N . ARG A 1 318 ? -9.003 -12.229 33.031 1.00 74.88 318 ARG A N 1
ATOM 2461 C CA . ARG A 1 318 ? -10.238 -12.917 32.614 1.00 74.88 318 ARG A CA 1
ATOM 2462 C C . ARG A 1 318 ? -10.945 -13.575 33.808 1.00 74.88 318 ARG A C 1
ATOM 2464 O O . ARG A 1 318 ? -12.166 -13.520 33.874 1.00 74.88 318 ARG A O 1
ATOM 2471 N N . ARG A 1 319 ? -10.174 -14.115 34.764 1.00 82.31 319 ARG A N 1
ATOM 2472 C CA . ARG A 1 319 ? -10.684 -14.678 36.027 1.00 82.31 319 ARG A CA 1
ATOM 2473 C C . ARG A 1 319 ? -11.353 -13.612 36.903 1.00 82.31 319 ARG A C 1
ATOM 2475 O O . ARG A 1 319 ? -12.534 -13.736 37.183 1.00 82.31 319 ARG A O 1
ATOM 2482 N N . GLN A 1 320 ? -10.683 -12.486 37.159 1.00 84.69 320 GLN A N 1
ATOM 2483 C CA . GLN A 1 320 ? -11.236 -11.357 37.927 1.00 84.69 320 GLN A CA 1
ATOM 2484 C C . GLN A 1 320 ? -12.521 -10.767 37.321 1.00 84.69 320 GLN A C 1
ATOM 2486 O O . GLN A 1 320 ? -13.384 -10.280 38.044 1.00 84.69 320 GLN A O 1
ATOM 2491 N N . LEU A 1 321 ? -12.681 -10.811 35.996 1.00 82.88 321 LEU A N 1
ATOM 2492 C CA . LEU A 1 321 ? -13.924 -10.405 35.325 1.00 82.88 321 LEU A CA 1
ATOM 2493 C C . LEU A 1 321 ? -15.031 -11.463 35.390 1.00 82.88 321 LEU A C 1
ATOM 2495 O O . LEU A 1 321 ? -16.199 -11.090 35.321 1.00 82.88 321 LEU A O 1
ATOM 2499 N N . ALA A 1 322 ? -14.686 -12.746 35.519 1.00 83.38 322 ALA A N 1
ATOM 2500 C CA . ALA A 1 322 ? -15.641 -13.810 35.812 1.00 83.38 322 ALA A CA 1
ATOM 2501 C C . ALA A 1 322 ? -16.085 -13.743 37.284 1.00 83.38 322 ALA A C 1
ATOM 2503 O O . ALA A 1 322 ? -17.280 -13.682 37.541 1.00 83.38 322 ALA A O 1
ATOM 2504 N N . GLU A 1 323 ? -15.142 -13.613 38.222 1.00 85.50 323 GLU A N 1
ATOM 2505 C CA . GLU A 1 323 ? -15.369 -13.376 39.658 1.00 85.50 323 GLU A CA 1
ATOM 2506 C C . GLU A 1 323 ? -16.291 -12.162 39.885 1.00 85.50 323 GLU A C 1
ATOM 2508 O O . GLU A 1 323 ? -17.332 -12.278 40.528 1.00 85.50 323 GLU A O 1
ATOM 2513 N N . LEU A 1 324 ? -15.990 -11.009 39.270 1.00 83.81 324 LEU A N 1
ATOM 2514 C CA . LEU A 1 324 ? -16.854 -9.820 39.335 1.00 83.81 324 LEU A CA 1
ATOM 2515 C C . LEU A 1 324 ? -18.214 -10.008 38.638 1.00 83.81 324 LEU A C 1
ATOM 2517 O O . LEU A 1 324 ? -19.172 -9.339 39.011 1.00 83.81 324 LEU A O 1
ATOM 2521 N N . SER A 1 325 ? -18.328 -10.888 37.637 1.00 85.31 325 SER A N 1
ATOM 2522 C CA . SER A 1 325 ? -19.613 -11.202 36.989 1.00 85.31 325 SER A CA 1
ATOM 2523 C C . SER A 1 325 ? -20.463 -12.187 37.798 1.00 85.31 325 SER A C 1
ATOM 2525 O O . SER A 1 325 ? -21.688 -12.170 37.671 1.00 85.31 325 SER A O 1
ATOM 2527 N N . HIS A 1 326 ? -19.820 -13.044 38.590 1.00 85.31 326 HIS A N 1
ATOM 2528 C CA . HIS A 1 326 ? -20.442 -14.006 39.491 1.00 85.31 326 HIS A CA 1
ATOM 2529 C C . HIS A 1 326 ? -20.962 -13.293 40.747 1.00 85.31 326 HIS A C 1
ATOM 2531 O O . HIS A 1 326 ? -22.145 -13.368 41.065 1.00 85.31 326 HIS A O 1
ATOM 2537 N N . ASN A 1 327 ? -20.105 -12.482 41.375 1.00 85.31 327 ASN A N 1
ATOM 2538 C CA . ASN A 1 327 ? -20.411 -11.745 42.604 1.00 85.31 327 ASN A CA 1
ATOM 2539 C C . ASN A 1 327 ? -21.342 -10.534 42.376 1.00 85.31 327 ASN A C 1
ATOM 2541 O O . ASN A 1 327 ? -21.826 -9.929 43.331 1.00 85.31 327 ASN A O 1
ATOM 2545 N N . ALA A 1 328 ? -21.620 -10.163 41.122 1.00 85.31 328 ALA A N 1
ATOM 2546 C CA . ALA A 1 328 ? -22.594 -9.130 40.782 1.00 85.31 328 ALA A CA 1
ATOM 2547 C C . ALA A 1 328 ? -24.032 -9.632 41.001 1.00 85.31 328 ALA A C 1
ATOM 2549 O O . ALA A 1 328 ? -24.683 -10.074 40.059 1.00 85.31 328 ALA A O 1
ATOM 2550 N N . GLN A 1 329 ? -24.548 -9.530 42.228 1.00 85.50 329 GLN A N 1
ATOM 2551 C CA . GLN A 1 329 ? -25.929 -9.904 42.580 1.00 85.50 329 GLN A CA 1
ATOM 2552 C C . GLN A 1 329 ? -26.970 -9.226 41.662 1.00 85.50 329 GLN A C 1
ATOM 2554 O O . GLN A 1 329 ? -27.862 -9.881 41.121 1.00 85.50 329 GLN A O 1
ATOM 2559 N N . ASN A 1 330 ? -26.820 -7.919 41.417 1.00 89.44 330 ASN A N 1
ATOM 2560 C CA . ASN A 1 330 ? -27.789 -7.118 40.667 1.00 89.44 330 ASN A CA 1
ATOM 2561 C C . ASN A 1 330 ? -27.662 -7.254 39.142 1.00 89.44 330 ASN A C 1
ATOM 2563 O O . ASN A 1 330 ? -26.573 -7.185 38.565 1.00 89.44 330 ASN A O 1
ATOM 2567 N N . SER A 1 331 ? -28.809 -7.298 38.456 1.00 87.94 331 SER A N 1
ATOM 2568 C CA . SER A 1 331 ? -28.896 -7.301 36.987 1.00 87.94 331 SER A CA 1
ATOM 2569 C C . SER A 1 331 ? -28.197 -6.094 36.341 1.00 87.94 331 SER A C 1
ATOM 2571 O O . SER A 1 331 ? -27.538 -6.244 35.309 1.00 87.94 331 SER A O 1
ATOM 2573 N N . ALA A 1 332 ? -28.270 -4.918 36.973 1.00 89.62 332 ALA A N 1
ATOM 2574 C CA . ALA A 1 332 ? -27.580 -3.701 36.547 1.00 89.62 332 ALA A CA 1
ATOM 2575 C C . ALA A 1 332 ? -26.047 -3.843 36.580 1.00 89.62 332 ALA A C 1
ATOM 2577 O O . ALA A 1 332 ? -25.361 -3.394 35.659 1.00 89.62 332 ALA A O 1
ATOM 2578 N N . ASP A 1 333 ? -25.491 -4.513 37.590 1.00 86.56 333 ASP A N 1
ATOM 2579 C CA . ASP A 1 333 ? -24.044 -4.713 37.695 1.00 86.56 333 ASP A CA 1
ATOM 2580 C C . ASP A 1 333 ? -23.565 -5.829 36.750 1.00 86.56 333 ASP A C 1
ATOM 2582 O O . ASP A 1 333 ? -22.553 -5.646 36.070 1.00 86.56 333 ASP A O 1
ATOM 2586 N N . LYS A 1 334 ? -24.362 -6.891 36.531 1.00 87.00 334 LYS A N 1
ATOM 2587 C CA . LYS A 1 334 ? -24.128 -7.853 35.430 1.00 87.00 334 LYS A CA 1
ATOM 2588 C C . LYS A 1 334 ? -24.126 -7.160 34.053 1.00 87.00 334 LYS A C 1
ATOM 2590 O O . LYS A 1 334 ? -23.313 -7.500 33.190 1.00 87.00 334 LYS A O 1
ATOM 2595 N N . GLN A 1 335 ? -24.975 -6.149 33.830 1.00 87.62 335 GLN A N 1
ATOM 2596 C CA . GLN A 1 335 ? -24.926 -5.321 32.612 1.00 87.62 335 GLN A CA 1
ATOM 2597 C C . GLN A 1 335 ? -23.658 -4.451 32.537 1.00 87.62 335 GLN A C 1
ATOM 2599 O O . GLN A 1 335 ? -23.044 -4.382 31.469 1.00 87.62 335 GLN A O 1
ATOM 2604 N N . ARG A 1 336 ? -23.224 -3.831 33.644 1.00 87.38 336 ARG A N 1
ATOM 2605 C CA . ARG A 1 336 ? -21.984 -3.030 33.709 1.00 87.38 336 ARG A CA 1
ATOM 2606 C C . ARG A 1 336 ? -20.733 -3.865 33.438 1.00 87.38 336 ARG A C 1
ATOM 2608 O O . ARG A 1 336 ? -19.909 -3.451 32.626 1.00 87.38 336 ARG A O 1
ATOM 2615 N N . VAL A 1 337 ? -20.613 -5.057 34.026 1.00 87.88 337 VAL A N 1
ATOM 2616 C CA . VAL A 1 337 ? -19.491 -5.977 33.759 1.00 87.88 337 VAL A CA 1
ATOM 2617 C C . VAL A 1 337 ? -19.466 -6.375 32.278 1.00 87.88 337 VAL A C 1
ATOM 2619 O O . VAL A 1 337 ? -18.436 -6.229 31.617 1.00 87.88 337 VAL A O 1
ATOM 2622 N N . ARG A 1 338 ? -20.618 -6.748 31.699 1.00 86.88 338 ARG A N 1
ATOM 2623 C CA . ARG A 1 338 ? -20.752 -7.033 30.256 1.00 86.88 338 ARG A CA 1
ATOM 2624 C C . ARG A 1 338 ? -20.460 -5.816 29.360 1.00 86.88 338 ARG A C 1
ATOM 2626 O O . ARG A 1 338 ? -20.060 -5.998 28.210 1.00 86.88 338 ARG A O 1
ATOM 2633 N N . HIS A 1 339 ? -20.637 -4.585 29.843 1.00 86.06 339 HIS A N 1
ATOM 2634 C CA . HIS A 1 339 ? -20.228 -3.365 29.136 1.00 86.06 339 HIS A CA 1
ATOM 2635 C C . HIS A 1 339 ? -18.704 -3.158 29.203 1.00 86.06 339 HIS A C 1
ATOM 2637 O O . HIS A 1 339 ? -18.071 -2.957 28.168 1.00 86.06 339 HIS A O 1
ATOM 2643 N N . ILE A 1 340 ? -18.096 -3.302 30.384 1.00 87.38 340 ILE A N 1
ATOM 2644 C CA . ILE A 1 340 ? -16.641 -3.195 30.596 1.00 87.38 340 ILE A CA 1
ATOM 2645 C C . ILE A 1 340 ? -15.874 -4.238 29.776 1.00 87.38 340 ILE A C 1
ATOM 2647 O O . ILE A 1 340 ? -14.906 -3.880 29.109 1.00 87.38 340 ILE A O 1
ATOM 2651 N N . GLN A 1 341 ? -16.339 -5.490 29.724 1.00 86.50 341 GLN A N 1
ATOM 2652 C CA . GLN A 1 341 ? -15.761 -6.533 28.863 1.00 86.50 341 GLN A CA 1
ATOM 2653 C C . GLN A 1 341 ? -15.757 -6.127 27.375 1.00 86.50 341 GLN A C 1
ATOM 2655 O O . GLN A 1 341 ? -14.784 -6.369 26.657 1.00 86.50 341 GLN A O 1
ATOM 2660 N N . ARG A 1 342 ? -16.825 -5.469 26.894 1.00 84.38 342 ARG A N 1
ATOM 2661 C CA . ARG A 1 342 ? -16.900 -4.957 25.512 1.00 84.38 342 ARG A CA 1
ATOM 2662 C C . ARG A 1 342 ? -15.936 -3.793 25.292 1.00 84.38 342 ARG A C 1
ATOM 2664 O O . ARG A 1 342 ? -15.248 -3.794 24.275 1.00 84.38 342 ARG A O 1
ATOM 2671 N N . LEU A 1 343 ? -15.846 -2.848 26.233 1.00 85.44 343 LEU A N 1
ATOM 2672 C CA . LEU A 1 343 ? -14.889 -1.738 26.164 1.00 85.44 343 LEU A CA 1
ATOM 2673 C C . LEU A 1 343 ? -13.440 -2.240 26.155 1.00 85.44 343 LEU A C 1
ATOM 2675 O O . LEU A 1 343 ? -12.676 -1.841 25.285 1.00 85.44 343 LEU A O 1
ATOM 2679 N N . GLN A 1 344 ? -13.079 -3.171 27.042 1.00 87.06 344 GLN A N 1
ATOM 2680 C CA . GLN A 1 344 ? -11.753 -3.799 27.069 1.00 87.06 344 GLN A CA 1
ATOM 2681 C C . GLN A 1 344 ? -11.425 -4.512 25.755 1.00 87.06 344 GLN A C 1
ATOM 2683 O O . GLN A 1 344 ? -10.310 -4.389 25.250 1.00 87.06 344 GLN A O 1
ATOM 2688 N N . LYS A 1 345 ? -12.392 -5.230 25.167 1.00 86.56 345 LYS A N 1
ATOM 2689 C CA . LYS A 1 345 ? -12.204 -5.871 23.861 1.00 86.56 345 LYS A CA 1
ATOM 2690 C C . LYS A 1 345 ? -11.968 -4.845 22.753 1.00 86.56 345 LYS A C 1
ATOM 2692 O O . LYS A 1 345 ? -11.022 -5.005 21.988 1.00 86.56 345 LYS A O 1
ATOM 2697 N N . VAL A 1 346 ? -12.786 -3.794 22.684 1.00 85.62 346 VAL A N 1
ATOM 2698 C CA . VAL A 1 346 ? -12.618 -2.709 21.703 1.00 85.62 346 VAL A CA 1
ATOM 2699 C C . VAL A 1 346 ? -11.281 -1.993 21.908 1.00 85.62 346 VAL A C 1
ATOM 2701 O O . VAL A 1 346 ? -10.593 -1.739 20.931 1.00 85.62 346 VAL A O 1
ATOM 2704 N N . GLN A 1 347 ? -10.856 -1.755 23.151 1.00 87.31 347 GLN A N 1
ATOM 2705 C CA . GLN A 1 347 ? -9.552 -1.174 23.477 1.00 87.31 347 GLN A CA 1
ATOM 2706 C C . GLN A 1 347 ? -8.385 -2.083 23.043 1.00 87.31 347 GLN A C 1
ATOM 2708 O O . GLN A 1 347 ? -7.413 -1.581 22.483 1.00 87.31 347 GLN A O 1
ATOM 2713 N N . LYS A 1 348 ? -8.478 -3.406 23.256 1.00 88.00 348 LYS A N 1
ATOM 2714 C CA . LYS A 1 348 ? -7.476 -4.397 22.809 1.00 88.00 348 LYS A CA 1
ATOM 2715 C C . LYS A 1 348 ? -7.373 -4.418 21.280 1.00 88.00 348 LYS A C 1
ATOM 2717 O O . LYS A 1 348 ? -6.272 -4.336 20.748 1.00 88.00 348 LYS A O 1
ATOM 2722 N N . GLU A 1 349 ? -8.506 -4.469 20.576 1.00 89.81 349 GLU A N 1
ATOM 2723 C CA . GLU A 1 349 ? -8.551 -4.398 19.107 1.00 89.81 349 GLU A CA 1
ATOM 2724 C C . GLU A 1 349 ? -7.975 -3.062 18.587 1.00 89.81 349 GLU A C 1
ATOM 2726 O O . GLU A 1 349 ? -7.093 -3.070 17.729 1.00 89.81 349 GLU A O 1
ATOM 2731 N N . LEU A 1 350 ? -8.404 -1.930 19.157 1.00 88.44 350 LEU A N 1
ATOM 2732 C CA . LEU A 1 350 ? -7.942 -0.575 18.831 1.00 88.44 350 LEU A CA 1
ATOM 2733 C C . LEU A 1 350 ? -6.424 -0.436 18.995 1.00 88.44 350 LEU A C 1
ATOM 2735 O O . LEU A 1 350 ? -5.741 -0.074 18.039 1.00 88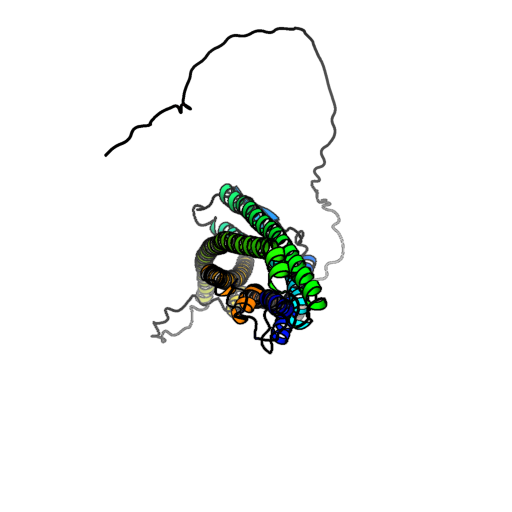.44 350 LEU A O 1
ATOM 2739 N N . LEU A 1 351 ? -5.884 -0.776 20.169 1.00 89.94 351 LEU A N 1
ATOM 2740 C CA . LEU A 1 351 ? -4.459 -0.643 20.481 1.00 89.94 351 LEU A CA 1
ATOM 2741 C C . LEU A 1 351 ? -3.586 -1.502 19.555 1.00 89.94 351 LEU A C 1
ATOM 2743 O O . LEU A 1 351 ? -2.571 -1.012 19.063 1.00 89.94 351 LEU A O 1
ATOM 2747 N N . ILE A 1 352 ? -4.005 -2.738 19.256 1.00 90.31 352 ILE A N 1
ATOM 2748 C CA . ILE A 1 352 ? -3.319 -3.606 18.285 1.00 90.31 352 ILE A CA 1
ATOM 2749 C C . ILE A 1 352 ? -3.308 -2.949 16.896 1.00 90.31 352 ILE A C 1
ATOM 2751 O O . ILE A 1 352 ? -2.246 -2.842 16.280 1.00 90.31 352 ILE A O 1
ATOM 2755 N N . THR A 1 353 ? -4.458 -2.458 16.414 1.00 90.69 353 THR A N 1
ATOM 2756 C CA . THR A 1 353 ? -4.534 -1.821 15.087 1.00 90.69 353 THR A CA 1
ATOM 2757 C C . THR A 1 353 ? -3.721 -0.528 14.997 1.00 90.69 353 THR A C 1
ATOM 2759 O O . THR A 1 353 ? -2.963 -0.372 14.045 1.00 90.69 353 THR A O 1
ATOM 2762 N N . SER A 1 354 ? -3.792 0.366 15.989 1.00 92.31 354 SER A N 1
ATOM 2763 C CA . SER A 1 354 ? -3.026 1.621 15.993 1.00 92.31 354 SER A CA 1
ATOM 2764 C C . SER A 1 354 ? -1.520 1.414 16.179 1.00 92.31 354 SER A C 1
ATOM 2766 O O . SER A 1 354 ? -0.737 2.177 15.612 1.00 92.31 354 SER A O 1
ATOM 2768 N N . CYS A 1 355 ? -1.088 0.386 16.917 1.00 92.75 355 CYS A N 1
ATOM 2769 C CA . CYS A 1 355 ? 0.330 0.047 17.056 1.00 92.75 355 CYS A CA 1
ATOM 2770 C C . CYS A 1 355 ? 0.912 -0.501 15.741 1.00 92.75 355 CYS A C 1
ATOM 2772 O O . CYS A 1 355 ? 1.925 0.004 15.258 1.00 92.75 355 CYS A O 1
ATOM 2774 N N . LEU A 1 356 ? 0.237 -1.461 15.099 1.00 92.69 356 LEU A N 1
ATOM 2775 C CA . LEU A 1 356 ? 0.687 -2.011 13.814 1.00 92.69 356 LEU A CA 1
ATOM 2776 C C . LEU A 1 356 ? 0.556 -0.988 12.668 1.00 92.69 356 LEU A C 1
ATOM 2778 O O . LEU A 1 356 ? 1.414 -0.945 11.786 1.00 92.69 356 LEU A O 1
ATOM 2782 N N . ALA A 1 357 ? -0.434 -0.089 12.725 1.00 93.06 357 ALA A N 1
ATOM 2783 C CA . ALA A 1 357 ? -0.503 1.075 11.841 1.00 93.06 357 ALA A CA 1
ATOM 2784 C C . ALA A 1 357 ? 0.670 2.045 12.063 1.00 93.06 357 ALA A C 1
ATOM 2786 O O . ALA A 1 357 ? 1.213 2.558 11.090 1.00 93.06 357 ALA A O 1
ATOM 2787 N N . LEU A 1 358 ? 1.113 2.276 13.307 1.00 95.56 358 LEU A N 1
ATOM 2788 C CA . LEU A 1 358 ? 2.278 3.125 13.584 1.00 95.56 358 LEU A CA 1
ATOM 2789 C C . LEU A 1 358 ? 3.556 2.544 12.961 1.00 95.56 358 LEU A C 1
ATOM 2791 O O . LEU A 1 358 ? 4.302 3.286 12.326 1.00 95.56 358 LEU A O 1
ATOM 2795 N N . VAL A 1 359 ? 3.768 1.227 13.069 1.00 96.00 359 VAL A N 1
ATOM 2796 C CA . VAL A 1 359 ? 4.880 0.531 12.396 1.00 96.00 359 VAL A CA 1
ATOM 2797 C C . VAL A 1 359 ? 4.797 0.726 10.879 1.00 96.00 359 VAL A C 1
ATOM 2799 O O . VAL A 1 359 ? 5.758 1.205 10.284 1.00 96.00 359 VAL A O 1
ATOM 2802 N N . MET A 1 360 ? 3.633 0.469 10.266 1.00 96.00 360 MET A N 1
ATOM 2803 C CA . MET A 1 360 ? 3.400 0.722 8.835 1.00 96.00 360 MET A CA 1
ATOM 2804 C C . MET A 1 360 ? 3.743 2.155 8.417 1.00 96.00 360 MET A C 1
ATOM 2806 O O . MET A 1 360 ? 4.407 2.363 7.402 1.00 96.00 360 MET A O 1
ATOM 2810 N N . ILE A 1 361 ? 3.299 3.148 9.188 1.00 96.75 361 ILE A N 1
ATOM 2811 C CA . ILE A 1 361 ? 3.490 4.570 8.889 1.00 96.75 361 ILE A CA 1
ATOM 2812 C C . ILE A 1 361 ? 4.975 4.946 8.950 1.00 96.75 361 ILE A C 1
ATOM 2814 O O . ILE A 1 361 ? 5.492 5.541 8.006 1.00 96.75 361 ILE A O 1
ATOM 2818 N N . LEU A 1 362 ? 5.675 4.568 10.024 1.00 97.44 362 LEU A N 1
ATOM 2819 C CA . LEU A 1 362 ? 7.095 4.882 10.210 1.00 97.44 362 LEU A CA 1
ATOM 2820 C C . LEU A 1 362 ? 7.975 4.181 9.164 1.00 97.44 362 LEU A C 1
ATOM 2822 O O . LEU A 1 362 ? 8.846 4.821 8.575 1.00 97.44 362 LEU A O 1
ATOM 2826 N N . SER A 1 363 ? 7.697 2.909 8.860 1.00 97.00 363 SER A N 1
ATOM 2827 C CA . SER A 1 363 ? 8.332 2.181 7.754 1.00 97.00 363 SER A CA 1
ATOM 2828 C C . SER A 1 363 ? 8.092 2.866 6.403 1.00 97.00 363 SER A C 1
ATOM 2830 O O . SER A 1 363 ? 9.021 3.028 5.614 1.00 97.00 363 SER A O 1
ATOM 2832 N N . SER A 1 364 ? 6.870 3.346 6.149 1.00 95.81 364 SER A N 1
ATOM 2833 C CA . SER A 1 364 ? 6.540 4.060 4.906 1.00 95.81 364 SER A CA 1
ATOM 2834 C C . SER A 1 364 ? 7.288 5.393 4.782 1.00 95.81 364 SER A C 1
ATOM 2836 O O . SER A 1 364 ? 7.811 5.698 3.714 1.00 95.81 364 SER A O 1
ATOM 2838 N N . ILE A 1 365 ? 7.408 6.162 5.872 1.00 97.25 365 ILE A N 1
ATOM 2839 C CA . ILE A 1 365 ? 8.188 7.414 5.907 1.00 97.25 365 ILE A CA 1
ATOM 2840 C C . ILE A 1 365 ? 9.666 7.131 5.608 1.00 97.25 365 ILE A C 1
ATOM 2842 O O . ILE A 1 365 ? 10.245 7.767 4.725 1.00 97.25 365 ILE A O 1
ATOM 2846 N N . ALA A 1 366 ? 10.263 6.145 6.287 1.00 97.12 366 ALA A N 1
ATOM 2847 C CA . ALA A 1 366 ? 11.660 5.762 6.083 1.00 97.12 366 ALA A CA 1
ATOM 2848 C C . ALA A 1 366 ? 11.942 5.338 4.629 1.00 97.12 366 ALA A C 1
ATOM 2850 O O . ALA A 1 366 ? 12.952 5.738 4.051 1.00 97.12 366 ALA A O 1
ATOM 2851 N N . PHE A 1 367 ? 11.028 4.588 4.008 1.00 95.75 367 PHE A N 1
ATOM 2852 C CA . PHE A 1 367 ? 11.141 4.169 2.611 1.00 95.75 367 PHE A CA 1
ATOM 2853 C C . PHE A 1 367 ? 10.945 5.306 1.601 1.00 95.75 367 PHE A C 1
ATOM 2855 O O . PHE A 1 367 ? 11.674 5.363 0.608 1.00 95.75 367 PHE A O 1
ATOM 2862 N N . CYS A 1 368 ? 10.023 6.241 1.848 1.00 95.62 368 CYS A N 1
ATOM 2863 C CA . CYS A 1 368 ? 9.889 7.439 1.017 1.00 95.62 368 CYS A CA 1
ATOM 2864 C C . CYS A 1 368 ? 11.175 8.282 1.057 1.00 95.62 368 CYS A C 1
ATOM 2866 O O . CYS A 1 368 ? 11.663 8.693 0.006 1.00 95.62 368 CYS A O 1
ATOM 2868 N N . ILE A 1 369 ? 11.777 8.466 2.239 1.00 96.44 369 ILE A N 1
ATOM 2869 C CA . ILE A 1 369 ? 13.065 9.163 2.403 1.00 96.44 369 ILE A CA 1
ATOM 2870 C C . ILE A 1 369 ? 14.199 8.408 1.684 1.00 96.44 369 ILE A C 1
ATOM 2872 O O . ILE A 1 369 ? 14.957 9.023 0.934 1.00 96.44 369 ILE A O 1
ATOM 2876 N N . TYR A 1 370 ? 14.289 7.082 1.847 1.00 95.62 370 TYR A N 1
ATOM 2877 C CA . TYR A 1 370 ? 15.271 6.240 1.149 1.00 95.62 370 TYR A CA 1
ATOM 2878 C C . TYR A 1 370 ? 15.160 6.366 -0.378 1.00 95.62 370 TYR A C 1
ATOM 2880 O O . TYR A 1 370 ? 16.163 6.603 -1.051 1.00 95.62 370 TYR A O 1
ATOM 2888 N N . SER A 1 371 ? 13.944 6.255 -0.920 1.00 93.81 371 SER A N 1
ATOM 2889 C CA . SER A 1 371 ? 13.684 6.296 -2.365 1.00 93.81 371 SER A CA 1
ATOM 2890 C C . SER A 1 371 ? 13.969 7.684 -2.948 1.00 93.81 371 SER A C 1
ATOM 2892 O O . SER A 1 371 ? 14.626 7.804 -3.981 1.00 93.81 371 SER A O 1
ATOM 2894 N N . LEU A 1 372 ? 13.562 8.754 -2.249 1.00 94.81 372 LEU A N 1
ATOM 2895 C CA . LEU A 1 372 ? 13.907 10.131 -2.618 1.00 94.81 372 LEU A CA 1
ATOM 2896 C C . LEU A 1 372 ? 15.426 10.335 -2.658 1.00 94.81 372 LEU A C 1
ATOM 2898 O O . LEU A 1 372 ? 15.945 10.861 -3.643 1.00 94.81 372 LEU A O 1
ATOM 2902 N N . HIS A 1 373 ? 16.152 9.863 -1.642 1.00 94.81 373 HIS A N 1
ATOM 2903 C CA . HIS A 1 373 ? 17.612 9.923 -1.613 1.00 94.81 373 HIS A CA 1
ATOM 2904 C C . HIS A 1 373 ? 18.250 9.116 -2.761 1.00 94.81 373 HIS A C 1
ATOM 2906 O O . HIS A 1 373 ? 19.142 9.626 -3.446 1.00 94.81 373 HIS A O 1
ATOM 2912 N N . ALA A 1 374 ? 17.778 7.894 -3.031 1.00 92.50 374 ALA A N 1
ATOM 2913 C CA . ALA A 1 374 ? 18.290 7.024 -4.093 1.00 92.50 374 ALA A CA 1
ATOM 2914 C C . ALA A 1 374 ? 18.089 7.606 -5.508 1.00 92.50 374 ALA A C 1
ATOM 2916 O O . ALA A 1 374 ? 18.991 7.513 -6.350 1.00 92.50 374 ALA A O 1
ATOM 2917 N N . LEU A 1 375 ? 16.947 8.257 -5.760 1.00 92.06 375 LEU A N 1
ATOM 2918 C CA . LEU A 1 375 ? 16.616 8.911 -7.032 1.00 92.06 375 LEU A CA 1
ATOM 2919 C C . LEU A 1 375 ? 17.303 10.274 -7.211 1.00 92.06 375 LEU A C 1
ATOM 2921 O O . LEU A 1 375 ? 17.738 10.604 -8.324 1.00 92.06 375 LEU A O 1
ATOM 2925 N N . ALA A 1 376 ? 17.430 11.058 -6.136 1.00 92.56 376 ALA A N 1
ATOM 2926 C CA . ALA A 1 376 ? 18.107 12.354 -6.151 1.00 92.56 376 ALA A CA 1
ATOM 2927 C C . ALA A 1 376 ? 19.614 12.195 -6.407 1.00 92.56 376 ALA A C 1
ATOM 2929 O O . ALA A 1 376 ? 20.146 12.791 -7.343 1.00 92.56 376 ALA A O 1
ATOM 2930 N N . THR A 1 377 ? 20.277 11.317 -5.646 1.00 91.12 377 THR A N 1
ATOM 2931 C CA . THR A 1 377 ? 21.723 11.029 -5.765 1.00 91.12 377 THR A CA 1
ATOM 2932 C C . THR A 1 377 ? 22.092 10.147 -6.965 1.00 91.12 377 THR A C 1
ATOM 2934 O O . THR A 1 377 ? 23.266 9.834 -7.171 1.00 91.12 377 THR A O 1
ATOM 2937 N N . GLY A 1 378 ? 21.105 9.705 -7.751 1.00 84.62 378 GLY A N 1
ATOM 2938 C CA . GLY A 1 378 ? 21.318 8.849 -8.918 1.00 84.62 378 GLY A CA 1
ATOM 2939 C C . GLY A 1 378 ? 21.791 7.430 -8.587 1.00 84.62 378 GLY A C 1
ATOM 2940 O O . GLY A 1 378 ? 22.212 6.718 -9.494 1.00 84.62 378 GLY A O 1
ATOM 2941 N N . HIS A 1 379 ? 21.713 6.973 -7.333 1.00 79.75 379 HIS A N 1
ATOM 2942 C CA . HIS A 1 379 ? 22.064 5.592 -6.979 1.00 79.75 379 HIS A CA 1
ATOM 2943 C C . HIS A 1 379 ? 21.158 4.560 -7.665 1.00 79.75 379 HIS A C 1
ATOM 2945 O O . HIS A 1 379 ? 21.668 3.522 -8.084 1.00 79.75 379 HIS A O 1
ATOM 2951 N N . ALA A 1 380 ? 19.886 4.891 -7.915 1.00 69.44 380 ALA A N 1
ATOM 2952 C CA . ALA A 1 380 ? 18.995 4.097 -8.768 1.00 69.44 380 ALA A CA 1
ATOM 2953 C C . ALA A 1 380 ? 19.521 3.934 -10.218 1.00 69.44 380 ALA A C 1
ATOM 2955 O O . ALA A 1 380 ? 19.253 2.931 -10.872 1.00 69.44 380 ALA A O 1
ATOM 2956 N N . GLN A 1 381 ? 20.328 4.878 -10.726 1.00 70.06 381 GLN A N 1
ATOM 2957 C CA . GLN A 1 381 ? 20.973 4.771 -12.046 1.00 70.06 381 GLN A CA 1
ATOM 2958 C C . GLN A 1 381 ? 22.288 3.972 -12.022 1.00 70.06 381 GLN A C 1
ATOM 2960 O O . GLN A 1 381 ? 22.761 3.560 -13.077 1.00 70.06 381 GLN A O 1
ATOM 2965 N N . LYS A 1 382 ? 22.876 3.708 -10.845 1.00 75.88 382 LYS A N 1
ATOM 2966 C CA . LYS A 1 382 ? 24.126 2.931 -10.692 1.00 75.88 382 LYS A CA 1
ATOM 2967 C C . LYS A 1 382 ? 23.907 1.408 -10.706 1.00 75.88 382 LYS A C 1
ATOM 2969 O O . LYS A 1 382 ? 24.760 0.672 -10.220 1.00 75.88 382 LYS A O 1
ATOM 2974 N N . LEU A 1 383 ? 22.759 0.945 -11.212 1.00 65.25 383 LEU A N 1
ATOM 2975 C CA . LEU A 1 383 ? 22.405 -0.466 -11.445 1.00 65.25 383 LEU A CA 1
ATOM 2976 C C . LEU A 1 383 ? 22.560 -1.418 -10.242 1.00 65.25 383 LEU A C 1
ATOM 2978 O O . LEU A 1 383 ? 22.630 -2.635 -10.400 1.00 65.25 383 LEU A O 1
ATOM 2982 N N . ARG A 1 384 ? 22.560 -0.886 -9.013 1.00 87.44 384 ARG A N 1
ATOM 2983 C CA . ARG A 1 384 ? 22.634 -1.696 -7.793 1.00 87.44 384 ARG A CA 1
ATOM 2984 C C . ARG A 1 384 ? 21.308 -2.411 -7.560 1.00 87.44 384 ARG A C 1
ATOM 2986 O O . ARG A 1 384 ? 20.367 -1.811 -7.046 1.00 87.44 384 ARG A O 1
ATOM 2993 N N . TRP A 1 385 ? 21.274 -3.706 -7.881 1.00 90.81 385 TRP A N 1
ATOM 2994 C CA . TRP A 1 385 ? 20.086 -4.556 -7.755 1.00 90.81 385 TRP A CA 1
ATOM 2995 C C . TRP A 1 385 ? 19.337 -4.379 -6.425 1.00 90.81 385 TRP A C 1
ATOM 2997 O O . TRP A 1 385 ? 18.124 -4.210 -6.433 1.00 90.81 385 TRP A O 1
ATOM 3007 N N . ALA A 1 386 ? 20.051 -4.333 -5.295 1.00 91.69 386 ALA A N 1
ATOM 3008 C CA . ALA A 1 386 ? 19.448 -4.186 -3.967 1.00 91.69 386 ALA A CA 1
ATOM 3009 C C . ALA A 1 386 ? 18.569 -2.925 -3.806 1.00 91.69 386 ALA A C 1
ATOM 3011 O O . ALA A 1 386 ? 17.573 -2.969 -3.088 1.00 91.69 386 ALA A O 1
ATOM 3012 N N . THR A 1 387 ? 18.894 -1.818 -4.486 1.00 91.81 387 THR A N 1
ATOM 3013 C CA . THR A 1 387 ? 18.055 -0.607 -4.493 1.00 91.81 387 THR A CA 1
ATOM 3014 C C . THR A 1 387 ? 16.793 -0.827 -5.322 1.00 91.81 387 THR A C 1
ATOM 3016 O O . THR A 1 387 ? 15.703 -0.508 -4.856 1.00 91.81 387 THR A O 1
ATOM 3019 N N . ASN A 1 388 ? 16.914 -1.449 -6.497 1.00 91.50 388 ASN A N 1
ATOM 3020 C CA . ASN A 1 388 ? 15.771 -1.750 -7.361 1.00 91.50 388 ASN A CA 1
ATOM 3021 C C . ASN A 1 388 ? 14.828 -2.779 -6.707 1.00 91.50 388 ASN A C 1
ATOM 3023 O O . ASN A 1 388 ? 13.612 -2.611 -6.749 1.00 91.50 388 ASN A O 1
ATOM 3027 N N . GLU A 1 389 ? 15.366 -3.804 -6.039 1.00 94.56 389 GLU A N 1
ATOM 3028 C CA . GLU A 1 389 ? 14.580 -4.778 -5.275 1.00 94.56 389 GLU A CA 1
ATOM 3029 C C . GLU A 1 389 ? 13.866 -4.132 -4.081 1.00 94.56 389 GLU A C 1
ATOM 3031 O O . GLU A 1 389 ? 12.684 -4.404 -3.869 1.00 94.56 389 GLU A O 1
ATOM 3036 N N . ALA A 1 390 ? 14.531 -3.236 -3.340 1.00 94.31 390 ALA A N 1
ATOM 3037 C CA . ALA A 1 390 ? 13.884 -2.467 -2.279 1.00 94.31 390 ALA A CA 1
ATOM 3038 C C . ALA A 1 390 ? 12.750 -1.588 -2.838 1.00 94.31 390 ALA A C 1
ATOM 3040 O O . ALA A 1 390 ? 11.622 -1.660 -2.350 1.00 94.31 390 ALA A O 1
ATOM 3041 N N . GLU A 1 391 ? 13.007 -0.820 -3.902 1.00 92.88 391 GLU A N 1
ATOM 3042 C CA . GLU A 1 391 ? 11.997 0.021 -4.555 1.00 92.88 391 GLU A CA 1
ATOM 3043 C C . GLU A 1 391 ? 10.815 -0.779 -5.131 1.00 92.88 391 GLU A C 1
ATOM 3045 O O . GLU A 1 391 ? 9.720 -0.227 -5.262 1.00 92.88 391 GLU A O 1
ATOM 3050 N N . LEU A 1 392 ? 11.005 -2.050 -5.498 1.00 93.81 392 LEU A N 1
ATOM 3051 C CA . LEU A 1 392 ? 9.946 -2.940 -5.984 1.00 93.81 392 LEU A CA 1
ATOM 3052 C C . LEU A 1 392 ? 9.165 -3.605 -4.844 1.00 93.81 392 LEU A C 1
ATOM 3054 O O . LEU A 1 392 ? 7.936 -3.556 -4.848 1.00 93.81 392 LEU A O 1
ATOM 3058 N N . LEU A 1 393 ? 9.850 -4.247 -3.893 1.00 96.31 393 LEU A N 1
ATOM 3059 C CA . LEU A 1 393 ? 9.229 -5.209 -2.976 1.00 96.31 393 LEU A CA 1
ATOM 3060 C C . LEU A 1 393 ? 8.968 -4.684 -1.559 1.00 96.31 393 LEU A C 1
ATOM 3062 O O . LEU A 1 393 ? 8.191 -5.309 -0.838 1.00 96.31 393 LEU A O 1
ATOM 3066 N N . TYR A 1 394 ? 9.567 -3.564 -1.136 1.00 96.44 394 TYR A N 1
ATOM 3067 C CA . TYR A 1 394 ? 9.463 -3.094 0.256 1.00 96.44 394 TYR A CA 1
ATOM 3068 C C . TYR A 1 394 ? 8.014 -2.877 0.715 1.00 96.44 394 TYR A C 1
ATOM 3070 O O . TYR A 1 394 ? 7.615 -3.384 1.763 1.00 96.44 394 TYR A O 1
ATOM 3078 N N . LEU A 1 395 ? 7.211 -2.162 -0.082 1.00 94.69 395 LEU A N 1
ATOM 3079 C CA . LEU A 1 395 ? 5.805 -1.891 0.231 1.00 94.69 395 LEU A CA 1
ATOM 3080 C C . LEU A 1 395 ? 4.973 -3.192 0.338 1.00 94.69 395 LEU A C 1
ATOM 3082 O O . LEU A 1 395 ? 4.331 -3.374 1.375 1.00 94.69 395 LEU A O 1
ATOM 3086 N N . PRO A 1 396 ? 5.022 -4.131 -0.634 1.00 97.50 396 PRO A N 1
ATOM 3087 C CA . PRO A 1 396 ? 4.460 -5.474 -0.479 1.00 97.50 396 PRO A CA 1
ATOM 3088 C C . PRO A 1 396 ? 4.894 -6.218 0.799 1.00 97.50 396 PRO A C 1
ATOM 3090 O O . PRO A 1 396 ? 4.041 -6.776 1.491 1.00 97.50 396 PRO A O 1
ATOM 3093 N N . TRP A 1 397 ? 6.190 -6.233 1.138 1.00 98.12 397 TRP A N 1
ATOM 3094 C CA . TRP A 1 397 ? 6.710 -6.923 2.330 1.00 98.12 397 TRP A CA 1
ATOM 3095 C C . TRP A 1 397 ? 6.148 -6.332 3.625 1.00 98.12 397 TRP A C 1
ATOM 3097 O O . TRP A 1 397 ? 5.579 -7.046 4.448 1.00 98.12 397 TRP A O 1
ATOM 3107 N N . ILE A 1 398 ? 6.277 -5.017 3.790 1.00 97.12 398 ILE A N 1
ATOM 3108 C CA . ILE A 1 398 ? 5.875 -4.299 5.002 1.00 97.12 398 ILE A CA 1
ATOM 3109 C C . ILE A 1 398 ? 4.354 -4.350 5.199 1.00 97.12 398 ILE A C 1
ATOM 3111 O O . ILE A 1 398 ? 3.887 -4.628 6.307 1.00 97.12 398 ILE A O 1
ATOM 3115 N N . TYR A 1 399 ? 3.573 -4.204 4.125 1.00 97.25 399 TYR A N 1
ATOM 3116 C CA . TYR A 1 399 ? 2.121 -4.379 4.171 1.00 97.25 399 TYR A CA 1
ATOM 3117 C C . TYR A 1 399 ? 1.709 -5.823 4.495 1.00 97.25 399 TYR A C 1
ATOM 3119 O O . TYR A 1 399 ? 0.877 -6.044 5.376 1.00 97.25 399 TYR A O 1
ATOM 3127 N N . SER A 1 400 ? 2.294 -6.821 3.823 1.00 97.75 400 SER A N 1
ATOM 3128 C CA . SER A 1 400 ? 1.892 -8.218 4.023 1.00 97.75 400 SER A CA 1
ATOM 3129 C C . SER A 1 400 ? 2.251 -8.752 5.405 1.00 97.75 400 SER A C 1
ATOM 3131 O O . SER A 1 400 ? 1.406 -9.395 6.024 1.00 97.75 400 SER A O 1
ATOM 3133 N N . ILE A 1 401 ? 3.432 -8.445 5.946 1.00 97.81 401 ILE A N 1
ATOM 3134 C CA . ILE A 1 401 ? 3.809 -8.857 7.307 1.00 97.81 401 ILE A CA 1
ATOM 3135 C C . ILE A 1 401 ? 2.860 -8.233 8.343 1.00 97.81 401 ILE A C 1
ATOM 3137 O O . ILE A 1 401 ? 2.288 -8.942 9.174 1.00 97.81 401 ILE A O 1
ATOM 3141 N N . THR A 1 402 ? 2.652 -6.915 8.287 1.00 96.75 402 THR A N 1
ATOM 3142 C CA . THR A 1 402 ? 1.871 -6.201 9.310 1.00 96.75 402 THR A CA 1
ATOM 3143 C C . THR A 1 402 ? 0.377 -6.507 9.240 1.00 96.75 402 THR A C 1
ATOM 3145 O O . THR A 1 402 ? -0.235 -6.725 10.284 1.00 96.75 402 THR A O 1
ATOM 3148 N N . VAL A 1 403 ? -0.232 -6.584 8.051 1.00 96.81 403 VAL A N 1
ATOM 3149 C CA . VAL A 1 403 ? -1.674 -6.856 7.933 1.00 96.81 403 VAL A CA 1
ATOM 3150 C C . VAL A 1 403 ? -1.994 -8.334 8.176 1.00 96.81 403 VAL A C 1
ATOM 3152 O O . VAL A 1 403 ? -3.034 -8.618 8.772 1.00 96.81 403 VAL A O 1
ATOM 3155 N N . ASN A 1 404 ? -1.085 -9.274 7.872 1.00 97.88 404 ASN A N 1
ATOM 3156 C CA . ASN A 1 404 ? -1.219 -10.647 8.373 1.00 97.88 404 ASN A CA 1
ATOM 3157 C C . ASN A 1 404 ? -1.178 -10.664 9.912 1.00 97.88 404 ASN A C 1
ATOM 3159 O O . ASN A 1 404 ? -2.050 -11.275 10.526 1.00 97.88 404 ASN A O 1
ATOM 3163 N N . ALA A 1 405 ? -0.255 -9.934 10.554 1.00 97.31 405 ALA A N 1
ATOM 3164 C CA . ALA A 1 405 ? -0.215 -9.829 12.016 1.00 97.31 405 ALA A CA 1
ATOM 3165 C C . ALA A 1 405 ? -1.507 -9.219 12.606 1.00 97.31 405 ALA A C 1
ATOM 3167 O O . ALA A 1 405 ? -2.058 -9.777 13.557 1.00 97.31 405 ALA A O 1
ATOM 3168 N N . VAL A 1 406 ? -2.054 -8.149 12.004 1.00 95.81 406 VAL A N 1
ATOM 3169 C CA . VAL A 1 406 ? -3.364 -7.575 12.379 1.00 95.81 406 VAL A CA 1
ATOM 3170 C C . VAL A 1 406 ? -4.470 -8.630 12.277 1.00 95.81 406 VAL A C 1
ATOM 3172 O O . VAL A 1 406 ? -5.222 -8.825 13.233 1.00 95.81 406 VAL A O 1
ATOM 3175 N N . LEU A 1 407 ? -4.583 -9.326 11.141 1.00 96.69 407 LEU A N 1
ATOM 3176 C CA . LEU A 1 407 ? -5.647 -10.305 10.905 1.00 96.69 407 LEU A CA 1
ATOM 3177 C C . LEU A 1 407 ? -5.539 -11.511 11.846 1.00 96.69 407 LEU A C 1
ATOM 3179 O O . LEU A 1 407 ? -6.548 -11.904 12.430 1.00 96.69 407 LEU A O 1
ATOM 3183 N N . ILE A 1 408 ? -4.334 -12.045 12.067 1.00 97.50 408 ILE A N 1
ATOM 3184 C CA . ILE A 1 408 ? -4.080 -13.129 13.029 1.00 97.50 408 ILE A CA 1
ATOM 3185 C C . ILE A 1 408 ? -4.458 -12.681 14.448 1.00 97.50 408 ILE A C 1
ATOM 3187 O O . ILE A 1 408 ? -5.180 -13.399 15.140 1.00 97.50 408 ILE A O 1
ATOM 3191 N N . SER A 1 409 ? -4.058 -11.478 14.877 1.00 95.62 409 SER A N 1
ATOM 3192 C CA . SER A 1 409 ? -4.436 -10.940 16.193 1.00 95.62 409 SER A CA 1
ATOM 3193 C C . SER A 1 409 ? -5.950 -10.745 16.349 1.00 95.62 409 SER A C 1
ATOM 3195 O O . SER A 1 409 ? -6.507 -11.086 17.393 1.00 95.62 409 SER A O 1
ATOM 3197 N N . LEU A 1 410 ? -6.646 -10.246 15.323 1.00 94.19 410 LEU A N 1
ATOM 3198 C CA . LEU A 1 410 ? -8.105 -10.075 15.348 1.00 94.19 410 LEU A CA 1
ATOM 3199 C C . LEU A 1 410 ? -8.855 -11.417 15.322 1.00 94.19 410 LEU A C 1
ATOM 3201 O O . LEU A 1 410 ? -9.884 -11.558 15.988 1.00 94.19 410 LEU A O 1
ATOM 3205 N N . LEU A 1 411 ? -8.338 -12.417 14.602 1.00 95.69 411 LEU A N 1
ATOM 3206 C CA . LEU A 1 411 ? -8.846 -13.791 14.621 1.00 95.69 411 LEU A CA 1
ATOM 3207 C C . LEU A 1 411 ? -8.639 -14.439 15.997 1.00 95.69 411 LEU A C 1
ATOM 3209 O O . LEU A 1 411 ? -9.584 -15.019 16.534 1.00 95.69 411 LEU A O 1
ATOM 3213 N N . TYR A 1 412 ? -7.469 -14.261 16.617 1.00 95.19 412 TYR A N 1
ATOM 3214 C CA . TYR A 1 412 ? -7.182 -14.730 17.976 1.00 95.19 412 TYR A CA 1
ATOM 3215 C C . TYR A 1 412 ? -8.113 -14.083 19.015 1.00 95.19 412 TYR A C 1
ATOM 3217 O O . TYR A 1 412 ? -8.792 -14.787 19.758 1.00 95.19 412 TYR A O 1
ATOM 3225 N N . VAL A 1 413 ? -8.254 -12.752 19.008 1.00 91.31 413 VAL A N 1
ATOM 3226 C CA . VAL A 1 413 ? -9.171 -12.008 19.899 1.00 91.31 413 VAL A CA 1
ATOM 3227 C C . VAL A 1 413 ? -10.650 -12.360 19.641 1.00 91.31 413 VAL A C 1
ATOM 3229 O O . VAL A 1 413 ? -11.511 -12.238 20.525 1.00 91.31 413 VAL A O 1
ATOM 3232 N N . ARG A 1 414 ? -10.992 -12.846 18.441 1.00 90.94 414 ARG A N 1
ATOM 3233 C CA . ARG A 1 414 ? -12.308 -13.435 18.156 1.00 90.94 414 ARG A CA 1
ATOM 3234 C C . ARG A 1 414 ? -12.459 -14.837 18.748 1.00 90.94 414 ARG A C 1
ATOM 3236 O O . ARG A 1 414 ? -13.502 -15.110 19.338 1.00 90.94 414 ARG A O 1
ATOM 3243 N N . TRP A 1 415 ? -11.453 -15.693 18.593 1.00 92.12 415 TRP A N 1
ATOM 3244 C CA . TRP A 1 415 ? -11.422 -17.065 19.105 1.00 92.12 415 TRP A CA 1
ATOM 3245 C C . TRP A 1 415 ? -11.473 -17.105 20.638 1.00 92.12 415 TRP A C 1
ATOM 3247 O O . TRP A 1 415 ? -12.375 -17.717 21.209 1.00 92.12 415 TRP A O 1
ATOM 3257 N N . GLU A 1 416 ? -10.595 -16.341 21.292 1.00 88.25 416 GLU A N 1
ATOM 3258 C CA . GLU A 1 416 ? -10.579 -16.084 22.737 1.00 88.25 416 GLU A CA 1
ATOM 3259 C C . GLU A 1 416 ? -11.984 -15.702 23.235 1.00 88.25 416 GLU A C 1
ATOM 3261 O O . GLU A 1 416 ? -12.534 -16.343 24.132 1.00 88.25 416 GLU A O 1
ATOM 3266 N N . GLY A 1 417 ? -12.626 -14.738 22.563 1.00 83.50 417 GLY A N 1
ATOM 3267 C CA . GLY A 1 417 ? -13.981 -14.284 22.883 1.00 83.50 417 GLY A CA 1
ATOM 3268 C C . GLY A 1 417 ? -15.116 -15.279 22.604 1.00 83.50 417 GLY A C 1
ATOM 3269 O O . GLY A 1 417 ? -16.225 -15.036 23.065 1.00 83.50 417 GLY A O 1
ATOM 3270 N N . ARG A 1 418 ? -14.885 -16.377 21.868 1.00 84.12 418 ARG A N 1
ATOM 3271 C CA . ARG A 1 418 ? -15.881 -17.451 21.693 1.00 84.12 418 ARG A CA 1
ATOM 3272 C C . ARG A 1 418 ? -15.820 -18.491 22.806 1.00 84.12 418 ARG A C 1
ATOM 3274 O O . ARG A 1 418 ? -16.874 -18.986 23.184 1.00 84.12 418 ARG A O 1
ATOM 3281 N N . SER A 1 419 ? -14.631 -18.779 23.348 1.00 76.19 419 SER A N 1
ATOM 3282 C CA . SER A 1 419 ? -14.477 -19.736 24.460 1.00 76.19 419 SER A CA 1
ATOM 3283 C C . SER A 1 419 ? -15.336 -19.360 25.679 1.00 76.19 419 SER A C 1
ATOM 3285 O O . SER A 1 419 ? -16.000 -20.217 26.251 1.00 76.19 419 SER A O 1
ATOM 3287 N N . LEU A 1 420 ? -15.421 -18.060 25.988 1.00 66.88 420 LEU A N 1
ATOM 3288 C CA . LEU A 1 420 ? -16.235 -17.504 27.078 1.00 66.88 420 LEU A CA 1
ATOM 3289 C C . LEU A 1 420 ? -17.732 -17.846 26.987 1.00 66.88 420 LEU A C 1
ATOM 3291 O O . LEU A 1 420 ? -18.356 -18.093 28.007 1.00 66.88 420 LEU A O 1
ATOM 3295 N N . HIS A 1 421 ? -18.325 -17.871 25.788 1.00 71.56 421 HIS A N 1
ATOM 3296 C CA . HIS A 1 421 ? -19.761 -18.157 25.619 1.00 71.56 421 HIS A CA 1
ATOM 3297 C C . HIS A 1 421 ? -20.098 -19.657 25.580 1.00 71.56 421 HIS A C 1
ATOM 3299 O O . HIS A 1 421 ? -21.273 -20.015 25.473 1.00 71.56 421 HIS A O 1
ATOM 3305 N N . VAL A 1 422 ? -19.083 -20.523 25.635 1.00 70.31 422 VAL A N 1
ATOM 3306 C CA . VAL A 1 422 ? -19.245 -21.953 25.927 1.00 70.31 422 VAL A CA 1
ATOM 3307 C C . VAL A 1 422 ? -19.197 -22.128 27.447 1.00 70.31 422 VAL A C 1
ATOM 3309 O O . VAL A 1 422 ? -20.177 -22.554 28.039 1.00 70.31 422 VAL A O 1
ATOM 3312 N N . GLU A 1 423 ? -18.148 -21.608 28.086 1.00 67.00 423 GLU A N 1
ATOM 3313 C CA . GLU A 1 423 ? -17.944 -21.600 29.545 1.00 67.00 423 GLU A CA 1
ATOM 3314 C C . GLU A 1 423 ? -19.140 -21.003 30.332 1.00 67.00 423 GLU A C 1
ATOM 3316 O O . GLU A 1 423 ? -19.651 -21.634 31.253 1.00 67.00 423 GLU A O 1
ATOM 3321 N N . GLU A 1 424 ? -19.669 -19.841 29.918 1.00 68.12 424 GLU A N 1
ATOM 3322 C CA . GLU A 1 424 ? -20.864 -19.199 30.513 1.00 68.12 424 GLU A CA 1
ATOM 3323 C C . GLU A 1 424 ? -22.146 -20.040 30.337 1.00 68.12 424 GLU A C 1
ATOM 3325 O O . GLU A 1 424 ? -23.055 -19.974 31.164 1.00 68.12 424 GLU A O 1
ATOM 3330 N N . ARG A 1 425 ? -22.231 -20.847 29.270 1.00 73.06 425 ARG A N 1
ATOM 3331 C CA . ARG A 1 425 ? -23.377 -21.726 29.000 1.00 73.06 425 ARG A CA 1
ATOM 3332 C C . ARG A 1 425 ? -23.296 -23.003 29.825 1.00 73.06 425 ARG A C 1
ATOM 3334 O O . ARG A 1 425 ? -24.297 -23.394 30.417 1.00 73.06 425 ARG A O 1
ATOM 3341 N N . ASP A 1 426 ? -22.133 -23.635 29.865 1.00 77.69 426 ASP A N 1
ATOM 3342 C CA . ASP A 1 426 ? -21.940 -24.914 30.544 1.00 77.69 426 ASP A CA 1
ATOM 3343 C C . ASP A 1 426 ? -22.081 -24.738 32.066 1.00 77.69 426 ASP A C 1
ATOM 3345 O O . ASP A 1 426 ? -22.737 -25.548 32.718 1.00 77.69 426 ASP A O 1
ATOM 3349 N N . ALA A 1 427 ? -21.624 -23.603 32.614 1.00 70.81 427 ALA A N 1
ATOM 3350 C CA . ALA A 1 427 ? -21.930 -23.201 33.989 1.00 70.81 427 ALA A CA 1
ATOM 3351 C C . ALA A 1 427 ? -23.447 -23.070 34.244 1.00 70.81 427 ALA A C 1
ATOM 3353 O O . ALA A 1 427 ? -23.951 -23.602 35.231 1.00 70.81 427 ALA A O 1
ATOM 3354 N N . SER A 1 428 ? -24.202 -22.439 33.331 1.00 72.56 428 SER A N 1
ATOM 3355 C CA . SER A 1 428 ? -25.662 -22.280 33.480 1.00 72.56 428 SER A CA 1
ATOM 3356 C C . SER A 1 428 ? -26.465 -23.588 33.394 1.00 72.56 428 SER A C 1
ATOM 3358 O O . SER A 1 428 ? -27.616 -23.619 33.818 1.00 72.56 428 SER A O 1
ATOM 3360 N N . TRP A 1 429 ? -25.874 -24.675 32.880 1.00 71.19 429 TRP A N 1
ATOM 3361 C CA . TRP A 1 429 ? -26.475 -26.012 32.955 1.00 71.19 429 TRP A CA 1
ATOM 3362 C C . TRP A 1 429 ? -26.274 -26.671 34.326 1.00 71.19 429 TRP A C 1
ATOM 3364 O O . TRP A 1 429 ? -27.153 -27.402 34.775 1.00 71.19 429 TRP A O 1
ATOM 3374 N N . LEU A 1 430 ? -25.149 -26.405 35.000 1.00 74.00 430 LEU A N 1
ATOM 3375 C CA . LEU A 1 430 ? -24.844 -26.958 36.327 1.00 74.00 430 LEU A CA 1
ATOM 3376 C C . LEU A 1 430 ? -25.674 -26.284 37.432 1.00 74.00 430 LEU A C 1
ATOM 3378 O O . LEU A 1 430 ? -26.205 -26.970 38.303 1.00 74.00 430 LEU A O 1
ATOM 3382 N N . ASP A 1 431 ? -25.882 -24.968 37.322 1.00 65.19 431 ASP A N 1
ATOM 3383 C CA . ASP A 1 431 ? -26.760 -24.154 38.188 1.00 65.19 431 ASP A CA 1
ATOM 3384 C C . ASP A 1 431 ? -28.257 -24.534 38.082 1.00 65.19 431 ASP A C 1
ATOM 3386 O O . ASP A 1 431 ? -29.114 -24.007 38.790 1.00 65.19 431 ASP A O 1
ATOM 3390 N N . HIS A 1 432 ? -28.606 -25.443 37.167 1.00 62.28 432 HIS A N 1
ATOM 3391 C CA . HIS A 1 432 ? -29.952 -25.990 36.983 1.00 62.28 432 HIS A CA 1
ATOM 3392 C C . HIS A 1 432 ? -30.008 -27.495 37.286 1.00 62.28 432 HIS A C 1
ATOM 3394 O O . HIS A 1 432 ? -30.755 -28.249 36.654 1.00 62.28 432 HIS A O 1
ATOM 3400 N N . SER A 1 433 ? -29.241 -27.918 38.298 1.00 56.25 433 SER A N 1
ATOM 3401 C CA . SER A 1 433 ? -29.342 -29.242 38.913 1.00 56.25 433 SER A CA 1
ATOM 3402 C C . SER A 1 433 ? -30.810 -29.606 39.210 1.00 56.25 433 SER A C 1
ATOM 3404 O O . SER A 1 433 ? -31.524 -28.832 39.852 1.00 56.25 433 SER A O 1
ATOM 3406 N N . PRO A 1 434 ? -31.308 -30.780 38.775 1.00 58.09 434 PRO A N 1
ATOM 3407 C CA . PRO A 1 434 ? -32.730 -31.125 38.859 1.00 58.09 434 PRO A CA 1
ATOM 3408 C C . PRO A 1 434 ? -33.237 -31.427 40.282 1.00 58.09 434 PRO A C 1
ATOM 3410 O O . PRO A 1 434 ? -34.408 -31.777 40.440 1.00 58.09 434 PRO A O 1
ATOM 3413 N N . VAL A 1 435 ? -32.386 -31.305 41.307 1.00 58.81 435 VAL A N 1
ATOM 3414 C CA . VAL A 1 435 ? -32.713 -31.583 42.715 1.00 58.81 435 VAL A CA 1
ATOM 3415 C C . VAL A 1 435 ? -33.758 -30.593 43.250 1.00 58.81 435 VAL A C 1
ATOM 3417 O O . VAL A 1 435 ? -34.809 -31.023 43.729 1.00 58.81 435 VAL A O 1
ATOM 3420 N N . ASP A 1 436 ? -33.549 -29.284 43.074 1.00 53.72 436 ASP A N 1
ATOM 3421 C CA . ASP A 1 436 ? -34.427 -28.249 43.653 1.00 53.72 436 ASP A CA 1
ATOM 3422 C C . ASP A 1 436 ? -35.836 -28.215 43.043 1.00 53.72 436 ASP A C 1
ATOM 3424 O O . ASP A 1 436 ? -36.792 -27.771 43.684 1.00 53.72 436 ASP A O 1
ATOM 3428 N N . ARG A 1 437 ? -36.024 -28.770 41.837 1.00 53.00 437 ARG A N 1
ATOM 3429 C CA . ARG A 1 437 ? -37.361 -28.881 41.227 1.00 53.00 437 ARG A CA 1
ATOM 3430 C C . ARG A 1 437 ? -38.300 -29.834 41.970 1.00 53.00 437 ARG A C 1
ATOM 3432 O O . ARG A 1 437 ? -39.503 -29.748 41.748 1.00 53.00 437 ARG A O 1
ATOM 3439 N N . ARG A 1 438 ? -37.792 -30.719 42.839 1.00 55.41 438 ARG A N 1
ATOM 3440 C CA . ARG A 1 438 ? -38.637 -31.601 43.670 1.00 55.41 438 ARG A CA 1
ATOM 3441 C C . ARG A 1 438 ? -39.077 -30.950 44.982 1.00 55.41 438 ARG A C 1
ATOM 3443 O O . ARG A 1 438 ? -40.154 -31.268 45.470 1.00 55.41 438 ARG A O 1
ATOM 3450 N N . ALA A 1 439 ? -38.291 -30.024 45.535 1.00 54.91 439 ALA A N 1
ATOM 3451 C CA . ALA A 1 439 ? -38.634 -29.340 46.785 1.00 54.91 439 ALA A CA 1
ATOM 3452 C C . ALA A 1 439 ? -39.842 -28.393 46.629 1.00 54.91 439 ALA A C 1
ATOM 3454 O O . ALA A 1 439 ? -40.639 -28.240 47.550 1.00 54.91 439 ALA A O 1
ATOM 3455 N N . LEU A 1 440 ? -40.008 -27.796 45.444 1.00 53.91 440 LEU A N 1
ATOM 3456 C CA . LEU A 1 440 ? -41.081 -26.839 45.138 1.00 53.91 440 LEU A CA 1
ATOM 3457 C C . LEU A 1 440 ? -42.355 -27.468 44.540 1.00 53.91 440 LEU A C 1
ATOM 3459 O O . LEU A 1 440 ? -43.314 -26.748 44.275 1.00 53.91 440 LEU A O 1
ATOM 3463 N N . SER A 1 441 ? -42.412 -28.792 44.352 1.00 50.50 441 SER A N 1
ATOM 3464 C CA . SER A 1 441 ? -43.606 -29.487 43.832 1.00 50.50 441 SER A CA 1
ATOM 3465 C C . SER A 1 441 ? -44.570 -29.990 44.919 1.00 50.50 441 SER A C 1
ATOM 3467 O O . SER A 1 441 ? -45.480 -30.752 44.616 1.00 50.50 441 SER A O 1
ATOM 3469 N N . GLY A 1 442 ? -44.381 -29.587 46.181 1.00 48.34 442 GLY A N 1
ATOM 3470 C CA . GLY A 1 442 ? -45.221 -29.977 47.327 1.00 48.34 442 GLY A CA 1
ATOM 3471 C C . GLY A 1 442 ? -46.531 -29.190 47.495 1.00 48.34 442 GLY A C 1
ATOM 3472 O O . GLY A 1 442 ? -47.136 -29.253 48.562 1.00 48.34 442 GLY A O 1
ATOM 3473 N N . GLY A 1 443 ? -46.954 -28.417 46.489 1.00 49.12 443 GLY A N 1
ATOM 3474 C CA . GLY A 1 443 ? -48.238 -27.705 46.497 1.00 49.12 443 GLY A CA 1
ATOM 3475 C C . GLY A 1 443 ? -49.406 -28.616 46.085 1.00 49.12 443 GLY A C 1
ATOM 3476 O O . GLY A 1 443 ? -49.213 -29.497 45.244 1.00 49.12 443 GLY A O 1
ATOM 3477 N N . PRO A 1 444 ? -50.619 -28.434 46.642 1.00 46.44 444 PRO A N 1
ATOM 3478 C CA . PRO A 1 444 ? -51.763 -29.284 46.324 1.00 46.44 444 PRO A CA 1
ATOM 3479 C C . PRO A 1 444 ? -52.204 -29.133 44.863 1.00 46.44 444 PRO A C 1
ATOM 3481 O O . PRO A 1 444 ? -52.238 -28.030 44.315 1.00 46.44 444 PRO A O 1
ATOM 3484 N N . VAL A 1 445 ? -52.607 -30.250 44.252 1.00 45.81 445 VAL A N 1
ATOM 3485 C CA . VAL A 1 445 ? -53.205 -30.278 42.910 1.00 45.81 445 VAL A CA 1
ATOM 3486 C C . VAL A 1 445 ? -54.613 -29.684 42.984 1.00 45.81 445 VAL A C 1
ATOM 3488 O O . VAL A 1 445 ? -55.584 -30.389 43.252 1.00 45.81 445 VAL A O 1
ATOM 3491 N N . LEU A 1 446 ? -54.723 -28.373 42.766 1.00 40.66 446 LEU A N 1
ATOM 3492 C CA . LEU A 1 446 ? -56.012 -27.726 42.538 1.00 40.66 446 LEU A CA 1
ATOM 3493 C C . LEU A 1 446 ? -56.542 -28.089 41.145 1.00 40.66 446 LEU A C 1
ATOM 3495 O O . LEU A 1 446 ? -55.794 -28.141 40.168 1.00 40.66 446 LEU A O 1
ATOM 3499 N N . SER A 1 447 ? -57.839 -28.392 41.093 1.00 41.28 447 SER A N 1
ATOM 3500 C CA . SER A 1 447 ? -58.516 -28.907 39.902 1.00 41.28 447 SER A CA 1
ATOM 3501 C C . SER A 1 447 ? -58.515 -27.901 38.749 1.00 41.28 447 SER A C 1
ATOM 3503 O O . SER A 1 447 ? -58.572 -26.692 38.963 1.00 41.28 447 SER A O 1
ATOM 3505 N N . ALA A 1 448 ? -58.521 -28.409 37.517 1.00 44.91 448 ALA A N 1
ATOM 3506 C CA . ALA A 1 448 ? -58.686 -27.590 36.326 1.00 44.91 448 ALA A CA 1
ATOM 3507 C C . ALA A 1 448 ? -60.141 -27.098 36.196 1.00 44.91 448 ALA A C 1
ATOM 3509 O O . ALA A 1 448 ? -61.013 -27.848 35.756 1.00 44.91 448 ALA A O 1
ATOM 3510 N N . ALA A 1 449 ? -60.385 -25.834 36.546 1.00 44.66 449 ALA A N 1
ATOM 3511 C CA . ALA A 1 449 ? -61.594 -25.088 36.201 1.00 44.66 449 ALA A CA 1
ATOM 3512 C C . ALA A 1 449 ? -61.336 -23.564 36.224 1.00 44.66 449 ALA A C 1
ATOM 3514 O O . ALA A 1 449 ? -60.493 -23.092 36.979 1.00 44.66 449 ALA A O 1
ATOM 3515 N N . GLU A 1 450 ? -62.135 -22.833 35.436 1.00 38.75 450 GLU A N 1
ATOM 3516 C CA . GLU A 1 450 ? -62.303 -21.362 35.423 1.00 38.75 450 GLU A CA 1
ATOM 3517 C C . GLU A 1 450 ? -61.154 -20.480 34.867 1.00 38.75 450 GLU A C 1
ATOM 3519 O O . GLU A 1 450 ? -60.013 -20.907 34.732 1.00 38.75 450 GLU A O 1
ATOM 3524 N N . MET A 1 451 ? -61.524 -19.245 34.471 1.00 33.81 451 MET A N 1
ATOM 3525 C CA . MET A 1 451 ? -60.712 -18.196 33.804 1.00 33.81 451 MET A CA 1
ATOM 3526 C C . MET A 1 451 ? -59.957 -18.653 32.533 1.00 33.81 451 MET A C 1
ATOM 3528 O O . MET A 1 451 ? -58.846 -19.166 32.590 1.00 33.81 451 MET A O 1
ATOM 3532 N N . SER A 1 452 ? -60.477 -18.524 31.305 1.00 37.41 452 SER A N 1
ATOM 3533 C CA . SER A 1 452 ? -61.459 -17.584 30.721 1.00 37.41 452 SER A CA 1
ATOM 3534 C C . SER A 1 452 ? -61.043 -16.102 30.735 1.00 37.41 452 SER A C 1
ATOM 3536 O O . SER A 1 452 ? -60.849 -15.536 31.800 1.00 37.41 452 SER A O 1
ATOM 3538 N N . MET A 1 453 ? -60.973 -15.520 29.525 1.00 37.41 453 MET A N 1
ATOM 3539 C CA . MET A 1 453 ? -60.776 -14.103 29.144 1.00 37.41 453 MET A CA 1
ATOM 3540 C C . MET A 1 453 ? -59.659 -13.286 29.826 1.00 37.41 453 MET A C 1
ATOM 3542 O O . MET A 1 453 ? -59.782 -12.927 30.986 1.00 37.41 453 MET A O 1
ATOM 3546 N N . GLU A 1 454 ? -58.665 -12.840 29.036 1.00 35.53 454 GLU A N 1
ATOM 3547 C CA . GLU A 1 454 ? -58.431 -11.398 28.784 1.00 35.53 454 GLU A CA 1
ATOM 3548 C C . GLU A 1 454 ? -57.453 -11.151 27.600 1.00 35.53 454 GLU A C 1
ATOM 3550 O O . GLU A 1 454 ? -56.629 -12.004 27.269 1.00 35.53 454 GLU A O 1
ATOM 3555 N N . GLY A 1 455 ? -57.479 -9.952 26.997 1.00 34.53 455 GLY A N 1
ATOM 3556 C CA . GLY A 1 455 ? -56.213 -9.259 26.667 1.00 34.53 455 GLY A CA 1
ATOM 3557 C C . GLY A 1 455 ? -55.520 -9.443 25.298 1.00 34.53 455 GLY A C 1
ATOM 3558 O O . GLY A 1 455 ? -54.289 -9.478 25.239 1.00 34.53 455 GLY A O 1
ATOM 3559 N N . ARG A 1 456 ? -56.235 -9.479 24.162 1.00 39.66 456 ARG A N 1
ATOM 3560 C CA . ARG A 1 456 ? -55.598 -9.423 22.819 1.00 39.66 456 ARG A CA 1
ATOM 3561 C C . ARG A 1 456 ? -55.017 -8.025 22.513 1.00 39.66 456 ARG A C 1
ATOM 3563 O O . ARG A 1 456 ? -55.735 -7.185 21.976 1.00 39.66 456 ARG A O 1
ATOM 3570 N N . HIS A 1 457 ? -53.708 -7.814 22.693 1.00 33.47 457 HIS A N 1
ATOM 3571 C CA . HIS A 1 457 ? -53.003 -6.650 22.121 1.00 33.47 457 HIS A CA 1
ATOM 3572 C C . HIS A 1 457 ? -52.034 -7.009 20.985 1.00 33.47 457 HIS A C 1
ATOM 3574 O O . HIS A 1 457 ? -51.197 -7.903 21.086 1.00 33.47 457 HIS A O 1
ATOM 3580 N N . ARG A 1 458 ? -52.183 -6.286 19.870 1.00 35.75 458 ARG A N 1
ATOM 3581 C CA . ARG A 1 458 ? -51.472 -6.470 18.597 1.00 35.75 458 ARG A CA 1
ATOM 3582 C C . ARG A 1 458 ? -50.337 -5.446 18.504 1.00 35.75 458 ARG A C 1
ATOM 3584 O O . ARG A 1 458 ? -50.554 -4.279 18.816 1.00 35.75 458 ARG A O 1
ATOM 3591 N N . THR A 1 459 ? -49.152 -5.855 18.059 1.00 32.72 459 THR A N 1
ATOM 3592 C CA . THR A 1 459 ? -48.030 -4.938 17.811 1.00 32.72 459 THR A CA 1
ATOM 3593 C C . THR A 1 459 ? -48.331 -3.999 16.644 1.00 32.72 459 THR A C 1
ATOM 3595 O O . THR A 1 459 ? -48.600 -4.449 15.532 1.00 32.72 459 THR A O 1
ATOM 3598 N N . THR A 1 460 ? -48.238 -2.691 16.879 1.00 31.59 460 THR A N 1
ATOM 3599 C CA . THR A 1 460 ? -48.244 -1.671 15.826 1.00 31.59 460 THR A CA 1
ATOM 3600 C C . THR A 1 460 ? -46.835 -1.494 15.263 1.00 31.59 460 THR A C 1
ATOM 3602 O O . THR A 1 460 ? -45.941 -0.961 15.918 1.00 31.59 460 THR A O 1
ATOM 3605 N N . VAL A 1 461 ? -46.633 -1.938 14.023 1.00 33.06 461 VAL A N 1
ATOM 3606 C CA . VAL A 1 461 ? -45.511 -1.476 13.198 1.00 33.06 461 VAL A CA 1
ATOM 3607 C C . VAL A 1 461 ? -45.935 -0.143 12.591 1.00 33.06 461 VAL A C 1
ATOM 3609 O O . VAL A 1 461 ? -46.980 -0.073 11.950 1.00 33.06 461 VAL A O 1
ATOM 3612 N N . ILE A 1 462 ? -45.154 0.916 12.814 1.00 32.03 462 ILE A N 1
ATOM 3613 C CA . ILE A 1 462 ? -45.364 2.199 12.135 1.00 32.03 462 ILE A CA 1
ATOM 3614 C C . ILE A 1 462 ? -44.651 2.119 10.788 1.00 32.03 462 ILE A C 1
ATOM 3616 O O . ILE A 1 462 ? -43.432 2.272 10.703 1.00 32.03 462 ILE A O 1
ATOM 3620 N N . GLU A 1 463 ? -45.430 1.838 9.752 1.00 31.78 463 GLU A N 1
ATOM 3621 C CA . GLU A 1 463 ? -45.014 1.888 8.357 1.00 31.78 463 GLU A CA 1
ATOM 3622 C C . GLU A 1 463 ? -45.364 3.281 7.814 1.00 31.78 463 GLU A C 1
ATOM 3624 O O . GLU A 1 463 ? -46.528 3.675 7.798 1.00 31.78 463 GLU A O 1
ATOM 3629 N N . LEU A 1 464 ? -44.342 4.068 7.464 1.00 33.97 464 LEU A N 1
ATOM 3630 C CA . LEU A 1 464 ? -44.507 5.407 6.892 1.00 33.97 464 LEU A CA 1
ATOM 3631 C C . LEU A 1 464 ? -44.463 5.313 5.366 1.00 33.97 464 LEU A C 1
ATOM 3633 O O . LEU A 1 464 ? -43.404 5.494 4.766 1.00 33.97 464 LEU A O 1
ATOM 3637 N N . ASP A 1 465 ? -45.621 5.051 4.767 1.00 32.97 465 ASP A N 1
ATOM 3638 C CA . ASP A 1 465 ? -45.892 5.408 3.373 1.00 32.97 465 ASP A CA 1
ATOM 3639 C C . ASP A 1 465 ? -46.698 6.721 3.330 1.00 32.97 465 ASP A C 1
ATOM 3641 O O . ASP A 1 465 ? -47.393 7.069 4.289 1.00 32.97 465 ASP A O 1
ATOM 3645 N N . GLY A 1 466 ? -46.548 7.500 2.260 1.00 32.31 466 GLY A N 1
ATOM 3646 C CA . GLY A 1 466 ? -46.952 8.907 2.233 1.00 32.31 466 GLY A CA 1
ATOM 3647 C C . GLY A 1 466 ? -47.007 9.507 0.832 1.00 32.31 466 GLY A C 1
ATOM 3648 O O . GLY A 1 466 ? -46.206 10.380 0.497 1.00 32.31 466 GLY A O 1
ATOM 3649 N N . GLY A 1 467 ? -47.977 9.064 0.030 1.00 31.84 467 GLY A N 1
ATOM 3650 C CA . GLY A 1 467 ? -48.300 9.624 -1.284 1.00 31.84 467 GLY A CA 1
ATOM 3651 C C . GLY A 1 467 ? -49.814 9.707 -1.515 1.00 31.84 467 GLY A C 1
ATOM 3652 O O . GLY A 1 467 ? -50.560 8.866 -1.027 1.00 31.84 467 GLY A O 1
ATOM 3653 N N . GLY A 1 468 ? -50.258 10.720 -2.271 1.00 32.41 468 GLY A N 1
ATOM 3654 C CA . GLY A 1 468 ? -51.680 11.081 -2.438 1.00 32.41 468 GLY A CA 1
ATOM 3655 C C . GLY A 1 468 ? -52.087 12.179 -1.441 1.00 32.41 468 GLY A C 1
ATOM 3656 O O . GLY A 1 468 ? -52.034 11.937 -0.243 1.00 32.41 468 GLY A O 1
ATOM 3657 N N . ARG A 1 469 ? -52.356 13.449 -1.786 1.00 34.78 469 ARG A N 1
ATOM 3658 C CA . ARG A 1 469 ? -52.983 14.116 -2.956 1.00 34.78 469 ARG A CA 1
ATOM 3659 C C . ARG A 1 469 ? -54.507 13.975 -3.000 1.00 34.78 469 ARG A C 1
ATOM 3661 O O . ARG A 1 469 ? -54.985 12.931 -3.410 1.00 34.78 469 ARG A O 1
ATOM 3668 N N . GLU A 1 470 ? -55.181 15.084 -2.674 1.00 34.88 470 GLU A N 1
ATOM 3669 C CA . GLU A 1 470 ? -56.487 15.627 -3.131 1.00 34.88 470 GLU A CA 1
ATOM 3670 C C . GLU A 1 470 ? -57.067 16.503 -1.994 1.00 34.88 470 GLU A C 1
ATOM 3672 O O . GLU A 1 470 ? -56.699 16.316 -0.837 1.00 34.88 470 GLU A O 1
ATOM 3677 N N . GLU A 1 471 ? -57.969 17.468 -2.189 1.00 36.28 471 GLU A N 1
ATOM 3678 C CA . GLU A 1 471 ? -58.228 18.426 -3.283 1.00 36.28 471 GLU A CA 1
ATOM 3679 C C . GLU A 1 471 ? -59.215 19.486 -2.735 1.00 36.28 471 GLU A C 1
ATOM 3681 O O . GLU A 1 471 ? -60.016 19.131 -1.869 1.00 36.28 471 GLU A O 1
ATOM 3686 N N . ARG A 1 472 ? -59.168 20.738 -3.252 1.00 30.84 472 ARG A N 1
ATOM 3687 C CA . ARG A 1 472 ? -60.162 21.859 -3.194 1.00 30.84 472 ARG A CA 1
ATOM 3688 C C . ARG A 1 472 ? -59.567 23.197 -2.737 1.00 30.84 472 ARG A C 1
ATOM 3690 O O . ARG A 1 472 ? -58.739 23.206 -1.838 1.00 30.84 472 ARG A O 1
ATOM 3697 N N . THR A 1 473 ? -60.004 24.370 -3.216 1.00 34.66 473 THR A N 1
ATOM 3698 C CA . THR A 1 473 ? -60.579 24.827 -4.518 1.00 34.66 473 THR A CA 1
ATOM 3699 C C . THR A 1 473 ? -60.623 26.367 -4.479 1.00 34.66 473 THR A C 1
ATOM 3701 O O . THR A 1 473 ? -60.798 26.905 -3.390 1.00 34.66 473 THR A O 1
ATOM 3704 N N . ALA A 1 474 ? -60.651 27.027 -5.651 1.00 31.66 474 ALA A N 1
ATOM 3705 C CA . ALA A 1 474 ? -61.067 28.433 -5.857 1.00 31.66 474 ALA A CA 1
ATOM 3706 C C . ALA A 1 474 ? -60.149 29.541 -5.266 1.00 31.66 474 ALA A C 1
ATOM 3708 O O . ALA A 1 474 ? -59.473 29.328 -4.269 1.00 31.66 474 ALA A O 1
ATOM 3709 N N . ALA A 1 475 ? -60.094 30.766 -5.814 1.00 32.47 475 ALA A N 1
ATOM 3710 C CA . ALA A 1 475 ? -60.449 31.280 -7.154 1.00 32.47 475 ALA A CA 1
ATOM 3711 C C . ALA A 1 475 ? -59.864 32.707 -7.345 1.00 32.47 475 ALA A C 1
ATOM 3713 O O . ALA A 1 475 ? -59.380 33.291 -6.381 1.00 32.47 475 ALA A O 1
ATOM 3714 N N . ALA A 1 476 ? -60.015 33.260 -8.561 1.00 33.62 476 ALA A N 1
ATOM 3715 C CA . ALA A 1 476 ? -59.639 34.613 -9.019 1.00 33.62 476 ALA A CA 1
ATOM 3716 C C . ALA A 1 476 ? -58.114 34.887 -9.102 1.00 33.62 476 ALA A C 1
ATOM 3718 O O . ALA A 1 476 ? -57.379 34.555 -8.182 1.00 33.62 476 ALA A O 1
ATOM 3719 N N . ASP A 1 477 ? -57.502 35.380 -10.190 1.00 32.97 477 ASP A N 1
ATOM 3720 C CA . ASP A 1 477 ? -57.866 36.285 -11.314 1.00 32.97 477 ASP A CA 1
ATOM 3721 C C . ASP A 1 477 ? -57.289 37.703 -11.140 1.00 32.97 477 ASP A C 1
ATOM 3723 O O . ASP A 1 477 ? -57.851 38.508 -10.393 1.00 32.97 477 ASP A O 1
ATOM 3727 N N . LYS A 1 478 ? -56.183 37.995 -11.858 1.00 33.72 478 LYS A N 1
ATOM 3728 C CA . LYS A 1 478 ? -56.020 39.192 -12.714 1.00 33.72 478 LYS A CA 1
ATOM 3729 C C . LYS A 1 478 ? -54.655 39.308 -13.413 1.00 33.72 478 LYS A C 1
ATOM 3731 O O . LYS A 1 478 ? -53.653 38.751 -12.975 1.00 33.72 478 LYS A O 1
ATOM 3736 N N . ASN A 1 479 ? -54.679 40.110 -14.480 1.00 33.81 479 ASN A N 1
ATOM 3737 C CA . ASN A 1 479 ? -53.577 40.786 -15.187 1.00 33.81 479 ASN A CA 1
ATOM 3738 C C . ASN A 1 479 ? -52.589 41.506 -14.217 1.00 33.81 479 ASN A C 1
ATOM 3740 O O . ASN A 1 479 ? -52.914 41.717 -13.051 1.00 33.81 479 ASN A O 1
ATOM 3744 N N . THR A 1 480 ? -51.406 41.998 -14.615 1.00 32.88 480 THR A N 1
ATOM 3745 C CA . THR A 1 480 ? -51.063 42.679 -15.889 1.00 32.88 480 THR A CA 1
ATOM 3746 C C . THR A 1 480 ? -49.546 42.724 -16.123 1.00 32.88 480 THR A C 1
ATOM 3748 O O . THR A 1 480 ? -48.773 42.496 -15.196 1.00 32.88 480 THR A O 1
ATOM 3751 N N . ASP A 1 481 ? -49.131 43.073 -17.343 1.00 34.16 481 ASP A N 1
ATOM 3752 C CA . ASP A 1 481 ? -47.765 43.484 -17.690 1.00 34.16 481 ASP A CA 1
ATOM 3753 C C . ASP A 1 481 ? -47.254 44.684 -16.864 1.00 34.16 481 ASP A C 1
ATOM 3755 O O . ASP A 1 481 ? -48.031 45.522 -16.400 1.00 34.16 481 ASP A O 1
ATOM 3759 N N . GLY A 1 482 ? -45.929 44.808 -16.752 1.00 31.78 482 GLY A N 1
ATOM 3760 C CA . GLY A 1 482 ? -45.242 45.963 -16.165 1.00 31.78 482 GLY A CA 1
ATOM 3761 C C . GLY A 1 482 ? -43.723 45.759 -16.128 1.00 31.78 482 GLY A C 1
ATOM 3762 O O . GLY A 1 482 ? -43.256 44.659 -15.843 1.00 31.78 482 GLY A O 1
ATOM 3763 N N . ALA A 1 483 ? -42.948 46.800 -16.439 1.00 33.66 483 ALA A N 1
ATOM 3764 C CA . ALA A 1 483 ? -41.483 46.767 -16.508 1.00 33.66 483 ALA A CA 1
ATOM 3765 C C . ALA A 1 483 ? -40.874 48.107 -16.038 1.00 33.66 483 ALA A C 1
ATOM 3767 O O . ALA A 1 483 ? -41.625 49.052 -15.810 1.00 33.66 483 ALA A O 1
ATOM 3768 N N . VAL A 1 484 ? -39.532 48.180 -16.021 1.00 34.44 484 VAL A N 1
ATOM 3769 C CA . VAL A 1 484 ? -38.678 49.390 -15.903 1.00 34.44 484 VAL A CA 1
ATOM 3770 C C . VAL A 1 484 ? -38.371 49.906 -14.474 1.00 34.44 484 VAL A C 1
ATOM 3772 O O . VAL A 1 484 ? -39.190 50.560 -13.845 1.00 34.44 484 VAL A O 1
ATOM 3775 N N . ASP A 1 485 ? -37.122 49.630 -14.067 1.00 33.62 485 ASP A N 1
ATOM 3776 C CA . ASP A 1 485 ? -36.098 50.488 -13.422 1.00 33.62 485 ASP A CA 1
ATOM 3777 C C . ASP A 1 485 ? -36.293 51.178 -12.038 1.00 33.62 485 ASP A C 1
ATOM 3779 O O . ASP A 1 485 ? -37.293 51.023 -11.347 1.00 33.62 485 ASP A O 1
ATOM 3783 N N . GLU A 1 486 ? -35.211 51.879 -11.646 1.00 35.00 486 GLU A N 1
ATOM 3784 C CA . GLU A 1 486 ? -34.846 52.577 -10.390 1.00 35.00 486 GLU A CA 1
ATOM 3785 C C . GLU A 1 486 ? -34.672 51.694 -9.125 1.00 35.00 486 GLU A C 1
ATOM 3787 O O . GLU A 1 486 ? -35.573 50.973 -8.715 1.00 35.00 486 GLU A O 1
ATOM 3792 N N . GLU A 1 487 ? -33.535 51.588 -8.415 1.00 31.52 487 GLU A N 1
ATOM 3793 C CA . GLU A 1 487 ? -32.282 52.362 -8.195 1.00 31.52 487 GLU A CA 1
ATOM 3794 C C . GLU A 1 487 ? -32.177 52.940 -6.764 1.00 31.52 487 GLU A C 1
ATOM 3796 O O . GLU A 1 487 ? -32.779 53.960 -6.430 1.00 31.52 487 GLU A O 1
ATOM 3801 N N . LYS A 1 488 ? -31.357 52.270 -5.932 1.00 33.53 488 LYS A N 1
ATOM 3802 C CA . LYS A 1 488 ? -30.426 52.808 -4.907 1.00 33.53 488 LYS A CA 1
ATOM 3803 C C . LYS A 1 488 ? -29.718 51.625 -4.224 1.00 33.53 488 LYS A C 1
ATOM 3805 O O . LYS A 1 488 ? -30.396 50.700 -3.790 1.00 33.53 488 LYS A O 1
ATOM 3810 N N . GLU A 1 489 ? -28.394 51.452 -4.265 1.00 32.69 489 GLU A N 1
ATOM 3811 C CA . GLU A 1 489 ? -27.247 52.337 -3.936 1.00 32.69 489 GLU A CA 1
ATOM 3812 C C . GLU A 1 489 ? -26.810 52.207 -2.455 1.00 32.69 489 GLU A C 1
ATOM 3814 O O . GLU A 1 489 ? -27.618 51.852 -1.602 1.00 32.69 489 GLU A O 1
ATOM 3819 N N . VAL A 1 490 ? -25.519 52.485 -2.191 1.00 33.81 490 VAL A N 1
ATOM 3820 C CA . VAL A 1 490 ? -24.704 52.240 -0.976 1.00 33.81 490 VAL A CA 1
ATOM 3821 C C . VAL A 1 490 ? -24.133 50.807 -0.949 1.00 33.81 490 VAL A C 1
ATOM 3823 O O . VAL A 1 490 ? -24.825 49.852 -0.617 1.00 33.81 490 VAL A O 1
ATOM 3826 N N . GLU A 1 491 ? -22.954 50.555 -1.537 1.00 34.75 491 GLU A N 1
ATOM 3827 C CA . GLU A 1 491 ? -21.583 50.817 -1.016 1.00 34.75 491 GLU A CA 1
ATOM 3828 C C . GLU A 1 491 ? -21.144 49.910 0.154 1.00 34.75 491 GLU A C 1
ATOM 3830 O O . GLU A 1 491 ? -21.963 49.516 0.975 1.00 34.75 491 GLU A O 1
ATOM 3835 N N . SER A 1 492 ? -19.857 49.609 0.382 1.00 33.75 492 SER A N 1
ATOM 3836 C CA . SER A 1 492 ? -18.634 49.457 -0.450 1.00 33.75 492 SER A CA 1
ATOM 3837 C C . SER A 1 492 ? -17.553 48.839 0.487 1.00 33.75 492 SER A C 1
ATOM 3839 O O . SER A 1 492 ? -17.801 48.692 1.682 1.00 33.75 492 SER A O 1
ATOM 3841 N N . SER A 1 493 ? -16.356 48.362 0.119 1.00 31.73 493 SER A N 1
ATOM 3842 C CA . SER A 1 493 ? -15.599 48.166 -1.135 1.00 31.73 493 SER A CA 1
ATOM 3843 C C . SER A 1 493 ? -14.644 46.947 -0.882 1.00 31.73 493 SER A C 1
ATOM 3845 O O . SER A 1 493 ? -14.862 46.230 0.092 1.00 31.73 493 SER A O 1
ATOM 3847 N N . HIS A 1 494 ? -13.596 46.530 -1.611 1.00 31.17 494 HIS A N 1
ATOM 3848 C CA . HIS A 1 494 ? -12.798 47.014 -2.750 1.00 31.17 494 HIS A CA 1
ATOM 3849 C C . HIS A 1 494 ? -12.332 45.812 -3.609 1.00 31.17 494 HIS A C 1
ATOM 3851 O O . HIS A 1 494 ? -12.158 44.706 -3.097 1.00 31.17 494 HIS A O 1
ATOM 3857 N N . LEU A 1 495 ? -11.975 46.046 -4.879 1.00 31.95 495 LEU A N 1
ATOM 3858 C CA . LEU A 1 495 ? -11.006 45.236 -5.641 1.00 31.95 495 LEU A CA 1
ATOM 3859 C C . LEU A 1 495 ? -10.450 46.071 -6.814 1.00 31.95 495 LEU A C 1
ATOM 3861 O O . LEU A 1 495 ? -11.112 47.014 -7.243 1.00 31.95 495 LEU A O 1
ATOM 3865 N N . ARG A 1 496 ? -9.298 45.668 -7.386 1.00 31.89 496 ARG A N 1
ATOM 3866 C CA . ARG A 1 496 ? -8.512 46.392 -8.423 1.00 31.89 496 ARG A CA 1
ATOM 3867 C C . ARG A 1 496 ? -7.780 47.630 -7.844 1.00 31.89 496 ARG A C 1
ATOM 3869 O O . ARG A 1 496 ? -8.119 48.086 -6.763 1.00 31.89 496 ARG A O 1
ATOM 3876 N N . LEU A 1 497 ? -6.718 48.169 -8.452 1.00 29.48 497 LEU A N 1
ATOM 3877 C CA . LEU A 1 497 ? -6.176 48.013 -9.815 1.00 29.48 497 LEU A CA 1
ATOM 3878 C C . LEU A 1 497 ? -4.718 47.523 -9.856 1.00 29.48 497 LEU A C 1
ATOM 3880 O O . LEU A 1 497 ? -4.001 47.551 -8.862 1.00 29.48 497 LEU A O 1
ATOM 3884 N N . ALA A 1 498 ? -4.285 47.122 -11.053 1.00 35.75 498 ALA A N 1
ATOM 3885 C CA . ALA A 1 498 ? -2.884 46.922 -11.410 1.00 35.75 498 A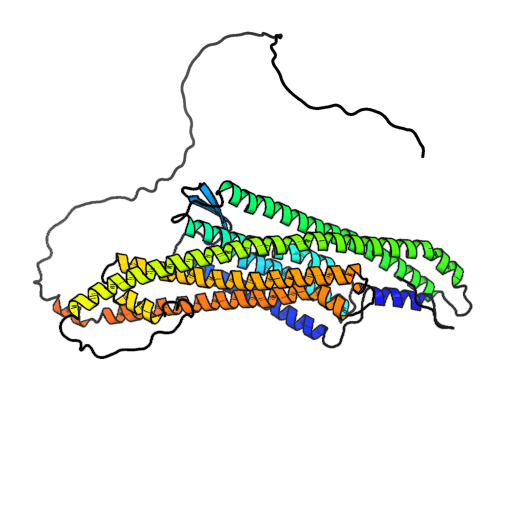LA A CA 1
ATOM 3886 C C . ALA A 1 498 ? -2.590 47.667 -12.721 1.00 35.75 498 ALA A C 1
ATOM 3888 O O . ALA A 1 498 ? -3.311 47.460 -13.698 1.00 35.75 498 ALA A O 1
ATOM 3889 N N . SER A 1 499 ? -1.535 48.490 -12.764 1.00 31.44 499 SER A N 1
ATOM 3890 C CA . SER A 1 499 ? -1.015 49.053 -14.020 1.00 31.44 499 SER A CA 1
ATOM 3891 C C . SER A 1 499 ? 0.371 49.706 -13.895 1.00 31.44 499 SER A C 1
ATOM 3893 O O . SER A 1 499 ? 0.544 50.647 -13.126 1.00 31.44 499 SER A O 1
ATOM 3895 N N . SER A 1 500 ? 1.261 49.328 -14.820 1.00 31.70 500 SER A N 1
ATOM 3896 C CA . SER A 1 500 ? 2.366 50.130 -15.391 1.00 31.70 500 SER A CA 1
ATOM 3897 C C . SER A 1 500 ? 3.637 50.435 -14.572 1.00 31.70 500 SER A C 1
ATOM 3899 O O . SER A 1 500 ? 3.596 50.710 -13.378 1.00 31.70 500 SER A O 1
ATOM 3901 N N . SER A 1 501 ? 4.754 50.519 -15.316 1.00 32.78 501 SER A N 1
ATOM 3902 C CA . SER A 1 501 ? 6.112 50.931 -14.900 1.00 32.78 501 SER A CA 1
ATOM 3903 C C . SER A 1 501 ? 6.809 49.981 -13.895 1.00 32.78 501 SER A C 1
ATOM 3905 O O . SER A 1 501 ? 6.155 49.264 -13.152 1.00 32.78 501 SER A O 1
ATOM 3907 N N . THR A 1 502 ? 8.140 49.853 -13.875 1.00 34.19 502 THR A N 1
ATOM 3908 C CA . THR A 1 502 ? 9.192 50.767 -14.357 1.00 34.19 502 THR A CA 1
ATOM 3909 C C . THR A 1 502 ? 10.251 50.111 -15.255 1.00 34.19 502 THR A C 1
ATOM 3911 O O . THR A 1 502 ? 10.491 48.909 -15.219 1.00 34.19 502 THR A O 1
ATOM 3914 N N . SER A 1 503 ? 10.928 50.957 -16.037 1.00 38.69 503 SER A N 1
ATOM 3915 C CA . SER A 1 503 ? 12.222 50.685 -16.669 1.00 38.69 503 SER A CA 1
ATOM 3916 C C . SER A 1 503 ? 13.162 51.841 -16.326 1.00 38.69 503 SER A C 1
ATOM 3918 O O . SER A 1 503 ? 12.834 52.989 -16.622 1.00 38.69 503 SER A O 1
ATOM 3920 N N . SER A 1 504 ? 14.297 51.552 -15.687 1.00 41.94 504 SER A N 1
ATOM 3921 C CA . SER A 1 504 ? 15.498 52.399 -15.672 1.00 41.94 504 SER A CA 1
ATOM 3922 C C . SER A 1 504 ? 16.694 51.587 -15.152 1.00 41.94 504 SER A C 1
ATOM 3924 O O . SER A 1 504 ? 16.515 50.490 -14.624 1.00 41.94 504 SER A O 1
ATOM 3926 N N . ALA A 1 505 ? 17.910 52.105 -15.325 1.00 47.38 505 ALA A N 1
ATOM 3927 C CA . ALA A 1 505 ? 19.173 51.407 -15.069 1.00 47.38 505 ALA A CA 1
ATOM 3928 C C . ALA A 1 505 ? 20.120 52.208 -14.151 1.00 47.38 505 ALA A C 1
ATOM 3930 O O . ALA A 1 505 ? 19.854 53.375 -13.863 1.00 47.38 505 ALA A O 1
ATOM 3931 N N . ARG A 1 506 ? 21.277 51.598 -13.826 1.00 48.22 506 ARG A N 1
ATOM 3932 C CA . ARG A 1 506 ? 22.371 52.094 -12.953 1.00 48.22 506 ARG A CA 1
ATOM 3933 C C . ARG A 1 506 ? 22.037 52.032 -11.450 1.00 48.22 506 ARG A C 1
ATOM 3935 O O . ARG A 1 506 ? 20.872 52.080 -11.075 1.00 48.22 506 ARG A O 1
ATOM 3942 N N . SER A 1 507 ? 23.024 51.929 -10.555 1.00 52.62 507 SER A N 1
ATOM 3943 C CA . SER A 1 507 ? 24.491 51.856 -10.756 1.00 52.62 507 SER A CA 1
ATOM 3944 C C . SER A 1 507 ? 25.014 50.430 -10.897 1.00 52.62 507 SER A C 1
ATOM 3946 O O . SER A 1 507 ? 24.884 49.684 -9.902 1.00 52.62 507 SER A O 1
#

Sequence (507 aa):
MSLPVVPAGQNPFAVYRAAIEASTRSTPTDGFAVRLVVLFVLCGLLAVLSTIYWLLLYRDWKRTGRGNPTWLFRIVERPSGRYIVTNLKLALTLFTVAASALLLAFIAETYQFYVRGGLRSHVVTFKTWSGVPLFVQGWLLIWSTLQASILATEYTQKTVLTARLANSLFVGLGIFISCAISCAAVYTNVVDAALWDQIVKVTTALGRLELSWTPSSDTFGPLLELGPEFRRLAAKSNYFRRVQLAILCILLIVPLIFLGVNIASLRLAGIISTHLKFNVDHLKQRAGAGICADASLTFDSNQTSGCASLLVPRHLSRRQLAELSHNAQNSADKQRVRHIQRLQKVQKELLITSCLALVMILSSIAFCIYSLHALATGHAQKLRWATNEAELLYLPWIYSITVNAVLISLLYVRWEGRSLHVEERDASWLDHSPVDRRALSGGPVLSAAEMSMEGRHRTTVIELDGGGREERTAAADKNTDGAVDEEKEVESSHLRLASSSTSSARS

Organism: Rhodotorula toruloides (NCBI:txid5286)

Radius of gyration: 35.7 Å; chains: 1; bounding box: 100×84×105 Å